Protein AF-A0A6A3JTK2-F1 (afdb_monomer_lite)

Sequence (536 aa):
MEKKPRGNRDLLGAVGTIRACRTLTMYGFILAALRGSDVVSRTVRRSDVIDELNSHKERGANPFVFFLDEFPRAGRIKTHLADGDQRILEDSLRTMRNVFRSFGLAVVISSTNGTARNLLATSDRSRDSGTYLWCVVFPSFPRVVVNCGSGIPVLLMEIIKHSRPLFAEIALKYVQDNRYSGSRDPIDYLKYLNTMAGALASEFSALKKRTDEFKVGQLCLLLCTSYIELDGKVNIIDGHFARLSEQSAFELQLHRAGGLWKDNKSWTCDSVMPSPKEDILLHLTMMGGPYFRPFDQPLSMVMSAVKPLFHFDNTGQRSNDGMRLEALTAAAIVLASHAGGFGGVAFPTFLCELLFELGVSQRGEMMQLHQDVETSRWGTRVVPFLSPPNEEWPDWLNESWMSFDNCLRTPNEDRIDFRTTSNLISVECKDYSRTLDLDVVKDMLMRIPADSAIHLIVTNTLQKRYFSAASSWKTFVREQSLQNVDFYRISKGSTLQEIKVLKSEWPTPTGNAASATSTPSLGHAIMAIELTVVSY

Structure (mmCIF, N/CA/C/O backbone):
data_AF-A0A6A3JTK2-F1
#
_entry.id   AF-A0A6A3JTK2-F1
#
loop_
_atom_site.group_PDB
_atom_site.id
_atom_site.type_symbol
_atom_site.label_atom_id
_atom_site.label_alt_id
_atom_site.label_comp_id
_atom_site.label_asym_id
_atom_site.label_entity_id
_atom_site.label_seq_id
_atom_site.pdbx_PDB_ins_code
_atom_site.Cartn_x
_atom_site.Cartn_y
_atom_site.Cartn_z
_atom_site.occupancy
_atom_site.B_iso_or_equiv
_atom_site.auth_seq_id
_atom_site.auth_comp_id
_atom_site.auth_asym_id
_atom_site.auth_atom_id
_atom_site.pdbx_PDB_model_num
ATOM 1 N N . MET A 1 1 ? -8.295 32.229 -28.126 1.00 32.28 1 MET A N 1
ATOM 2 C CA . MET A 1 1 ? -6.854 32.475 -27.899 1.00 32.28 1 MET A CA 1
ATOM 3 C C . MET A 1 1 ? -6.104 32.104 -29.167 1.00 32.28 1 MET A C 1
ATOM 5 O O . MET A 1 1 ? -6.025 30.927 -29.501 1.00 32.28 1 MET A O 1
ATOM 9 N N . GLU A 1 2 ? -5.645 33.105 -29.914 1.00 24.44 2 GLU A N 1
ATOM 10 C CA . GLU A 1 2 ? -4.872 32.916 -31.144 1.00 24.44 2 GLU A CA 1
ATOM 11 C C . GLU A 1 2 ? -3.570 32.158 -30.857 1.00 24.44 2 GLU A C 1
ATOM 13 O O . GLU A 1 2 ? -2.772 32.539 -29.997 1.00 24.44 2 GLU A O 1
ATOM 18 N N . LYS A 1 3 ? -3.353 31.055 -31.579 1.00 32.84 3 LYS A N 1
ATOM 19 C CA . LYS A 1 3 ? -2.092 30.314 -31.546 1.00 32.84 3 LYS A CA 1
ATOM 20 C C . LYS A 1 3 ? -1.028 31.141 -32.269 1.00 32.84 3 LYS A C 1
ATOM 22 O O . LYS A 1 3 ? -0.998 31.164 -33.495 1.00 32.84 3 LYS A O 1
ATOM 27 N N . LYS A 1 4 ? -0.125 31.778 -31.514 1.00 26.39 4 LYS A N 1
ATOM 28 C CA . LYS A 1 4 ? 1.123 32.328 -32.071 1.00 26.39 4 LYS A CA 1
ATOM 29 C C . LYS A 1 4 ? 1.867 31.233 -32.860 1.00 26.39 4 LYS A C 1
ATOM 31 O O . LYS A 1 4 ? 2.030 30.127 -32.328 1.00 26.39 4 LYS A O 1
ATOM 36 N N . PRO A 1 5 ? 2.359 31.513 -34.079 1.00 31.28 5 PRO A N 1
ATOM 37 C CA . PRO A 1 5 ? 3.139 30.552 -34.845 1.00 31.28 5 PRO A CA 1
ATOM 38 C C . PRO A 1 5 ? 4.481 30.340 -34.136 1.00 31.28 5 PRO A C 1
ATOM 40 O O . PRO A 1 5 ? 5.259 31.275 -33.946 1.00 31.28 5 PRO A O 1
ATOM 43 N N . ARG A 1 6 ? 4.741 29.110 -33.675 1.00 40.66 6 ARG A N 1
ATOM 44 C CA . ARG A 1 6 ? 6.038 28.749 -33.085 1.00 40.66 6 ARG A CA 1
ATOM 45 C C . ARG A 1 6 ? 7.065 28.665 -34.214 1.00 40.66 6 ARG A C 1
ATOM 47 O O . ARG A 1 6 ? 6.890 27.884 -35.143 1.00 40.66 6 ARG A O 1
ATOM 54 N N . GLY A 1 7 ? 8.094 29.508 -34.128 1.00 32.59 7 GLY A N 1
ATOM 55 C CA . GLY A 1 7 ? 9.148 29.641 -35.128 1.00 32.59 7 GLY A CA 1
ATOM 56 C C . GLY A 1 7 ? 9.884 28.334 -35.425 1.00 32.59 7 GLY A C 1
ATOM 57 O O . GLY A 1 7 ? 10.111 27.507 -34.542 1.00 32.59 7 GLY A O 1
ATOM 58 N N . ASN A 1 8 ? 10.262 28.201 -36.692 1.00 37.78 8 ASN A N 1
ATOM 59 C CA . ASN A 1 8 ? 11.072 27.138 -37.270 1.00 37.78 8 ASN A CA 1
ATOM 60 C C . ASN A 1 8 ? 12.486 27.187 -36.645 1.00 37.78 8 ASN A C 1
ATOM 62 O O . ASN A 1 8 ? 13.302 28.023 -37.025 1.00 37.78 8 ASN A O 1
ATOM 66 N N . ARG A 1 9 ? 12.762 26.369 -35.624 1.00 46.69 9 ARG A N 1
ATOM 67 C CA . ARG A 1 9 ? 14.113 26.153 -35.074 1.00 46.69 9 ARG A CA 1
ATOM 68 C C . ARG A 1 9 ? 14.345 24.650 -34.947 1.00 46.69 9 ARG A C 1
ATOM 70 O O . ARG A 1 9 ? 13.448 23.937 -34.501 1.00 46.69 9 ARG A O 1
ATOM 77 N N . ASP A 1 10 ? 15.516 24.204 -35.391 1.00 48.34 10 ASP A N 1
ATOM 78 C CA . ASP A 1 10 ? 15.885 22.802 -35.595 1.00 48.34 10 ASP A CA 1
ATOM 79 C C . ASP A 1 10 ? 15.533 21.900 -34.404 1.00 48.34 10 ASP A C 1
ATOM 81 O O . ASP A 1 10 ? 16.002 22.088 -33.282 1.00 48.34 10 ASP A O 1
ATOM 85 N N . LEU A 1 11 ? 14.699 20.891 -34.658 1.00 58.16 11 LEU A N 1
ATOM 86 C CA . LEU A 1 11 ? 14.286 19.882 -33.682 1.00 58.16 11 LEU A CA 1
ATOM 87 C C . LEU A 1 11 ? 15.444 18.898 -33.425 1.00 58.16 11 LEU A C 1
ATOM 89 O O . LEU A 1 11 ? 15.453 17.785 -33.953 1.00 58.16 11 LEU A O 1
ATOM 93 N N . LEU A 1 12 ? 16.435 19.292 -32.623 1.00 65.88 12 LEU A N 1
ATOM 94 C CA . LEU A 1 12 ? 17.577 18.446 -32.244 1.00 65.88 12 LEU A CA 1
ATOM 95 C C . LEU A 1 12 ? 17.108 17.081 -31.698 1.00 65.88 12 LEU A C 1
ATOM 97 O O . LEU A 1 12 ? 16.282 17.001 -30.793 1.00 65.88 12 LEU A O 1
ATOM 101 N N . GLY A 1 13 ? 17.575 15.979 -32.287 1.00 71.56 13 GLY A N 1
ATOM 102 C CA . GLY A 1 13 ? 17.139 14.621 -31.931 1.00 71.56 13 GLY A CA 1
ATOM 103 C C . GLY A 1 13 ? 15.905 14.098 -32.682 1.00 71.56 13 GLY A C 1
ATOM 104 O O . GLY A 1 13 ? 15.510 12.946 -32.488 1.00 71.56 13 GLY A O 1
ATOM 105 N N . ALA A 1 14 ? 15.282 14.884 -33.565 1.00 77.19 14 ALA A N 1
ATOM 106 C CA . ALA A 1 14 ? 14.276 14.358 -34.487 1.00 77.19 14 ALA A CA 1
ATOM 107 C C . ALA A 1 14 ? 14.904 13.365 -35.480 1.00 77.19 14 ALA A C 1
ATOM 109 O O . ALA A 1 14 ? 16.034 13.549 -35.934 1.00 77.19 14 ALA A O 1
ATOM 110 N N . VAL A 1 15 ? 14.154 12.323 -35.861 1.00 79.94 15 VAL A N 1
ATOM 111 C CA . VAL A 1 15 ? 14.643 11.288 -36.792 1.00 79.94 15 VAL A CA 1
ATOM 112 C C . VAL A 1 15 ? 15.074 11.898 -38.128 1.00 79.94 15 VAL A C 1
ATOM 114 O O . VAL A 1 15 ? 16.120 11.520 -38.647 1.00 79.94 15 VAL A O 1
ATOM 117 N N . GLY A 1 16 ? 14.313 12.861 -38.662 1.00 80.12 16 GLY A N 1
ATOM 118 C CA . GLY A 1 16 ? 14.669 13.570 -39.896 1.00 80.12 16 GLY A CA 1
ATOM 119 C C . GLY A 1 16 ? 16.012 14.299 -39.790 1.00 80.12 16 GLY A C 1
ATOM 120 O O . GLY A 1 16 ? 16.876 14.120 -40.645 1.00 80.12 16 GLY A O 1
ATOM 121 N N . THR A 1 17 ? 16.229 15.032 -38.696 1.00 82.88 17 THR A N 1
ATOM 122 C CA . THR A 1 17 ? 17.488 15.740 -38.420 1.00 82.88 17 THR A CA 1
ATOM 123 C C . THR A 1 17 ? 18.661 14.770 -38.288 1.00 82.88 17 THR A C 1
ATOM 125 O O . THR A 1 17 ? 19.691 14.969 -38.922 1.00 82.88 17 THR A O 1
ATOM 128 N N . ILE A 1 18 ? 18.492 13.672 -37.543 1.00 85.81 18 ILE A N 1
ATOM 129 C CA . ILE A 1 18 ? 19.528 12.638 -37.392 1.00 85.81 18 ILE A CA 1
ATOM 130 C C . ILE A 1 18 ? 19.864 12.004 -38.749 1.00 85.81 18 ILE A C 1
ATOM 132 O O . ILE A 1 18 ? 21.036 11.830 -39.072 1.00 85.81 18 ILE A O 1
ATOM 136 N N . ARG A 1 19 ? 18.858 11.694 -39.578 1.00 86.56 19 ARG A N 1
ATOM 137 C CA . ARG A 1 19 ? 19.069 11.132 -40.924 1.00 86.56 19 ARG A CA 1
ATOM 138 C C . ARG A 1 19 ? 19.875 12.063 -41.831 1.00 86.56 19 ARG A C 1
ATOM 140 O O . ARG A 1 19 ? 20.648 11.564 -42.644 1.00 86.56 19 ARG A O 1
ATOM 147 N N . ALA A 1 20 ? 19.716 13.378 -41.682 1.00 86.00 20 ALA A N 1
ATOM 148 C CA . ALA A 1 20 ? 20.473 14.372 -42.441 1.00 86.00 20 ALA A CA 1
ATOM 149 C C . ALA A 1 20 ? 21.940 14.506 -41.974 1.00 86.00 20 ALA A C 1
ATOM 151 O O . ALA A 1 20 ? 22.796 14.937 -42.749 1.00 86.00 20 ALA A O 1
ATOM 152 N N . CYS A 1 21 ? 22.265 14.113 -40.736 1.00 86.81 21 CYS A N 1
ATOM 153 C CA . CYS A 1 21 ? 23.632 14.152 -40.218 1.00 86.81 21 CYS A CA 1
ATOM 154 C C . CYS A 1 21 ? 24.507 13.060 -40.855 1.00 86.81 21 CYS A C 1
ATOM 156 O O . CYS A 1 21 ? 24.274 11.863 -40.664 1.00 86.81 21 CYS A O 1
ATOM 158 N N . ARG A 1 22 ? 25.575 13.479 -41.550 1.00 87.19 22 ARG A N 1
ATOM 159 C CA . ARG A 1 22 ? 26.555 12.569 -42.170 1.00 87.19 22 ARG A CA 1
ATOM 160 C C . ARG A 1 22 ? 27.401 11.813 -41.148 1.00 87.19 22 ARG A C 1
ATOM 162 O O . ARG A 1 22 ? 27.725 10.656 -41.390 1.00 87.19 22 ARG A O 1
ATOM 169 N N . THR A 1 23 ? 27.738 12.446 -40.027 1.00 86.94 23 THR A N 1
ATOM 170 C CA . THR A 1 23 ? 28.614 11.900 -38.980 1.00 86.94 23 THR A CA 1
ATOM 171 C C . THR A 1 23 ? 28.052 12.221 -37.600 1.00 86.94 23 THR A C 1
ATOM 173 O O . THR A 1 23 ? 27.653 13.359 -37.355 1.00 86.94 23 THR A O 1
ATOM 176 N N . LEU A 1 24 ? 28.059 11.240 -36.699 1.00 86.75 24 LEU A N 1
ATOM 177 C CA . LEU A 1 24 ? 27.739 11.384 -35.277 1.00 86.75 24 LEU A CA 1
ATOM 178 C C . LEU A 1 24 ? 28.596 10.393 -34.489 1.00 86.75 24 LEU A C 1
ATOM 180 O O . LEU A 1 24 ? 28.749 9.252 -34.915 1.00 86.75 24 LEU A O 1
ATOM 184 N N . THR A 1 25 ? 29.081 10.776 -33.306 1.00 85.44 25 THR A N 1
ATOM 185 C CA . THR A 1 25 ? 29.847 9.871 -32.425 1.00 85.44 25 THR A CA 1
ATOM 186 C C . THR A 1 25 ? 29.091 8.567 -32.142 1.00 85.44 25 THR A C 1
ATOM 188 O O . THR A 1 25 ? 29.680 7.490 -32.132 1.00 85.44 25 THR A O 1
ATOM 191 N N . MET A 1 26 ? 27.764 8.647 -31.999 1.00 88.38 26 MET A N 1
ATOM 192 C CA . MET A 1 26 ? 26.897 7.482 -31.792 1.00 88.38 26 MET A CA 1
ATOM 193 C C . MET A 1 26 ? 26.868 6.506 -32.978 1.00 88.38 26 MET A C 1
ATOM 195 O O . MET A 1 26 ? 26.573 5.334 -32.777 1.00 88.38 26 MET A O 1
ATOM 199 N N . TYR A 1 27 ? 27.195 6.937 -34.201 1.00 92.31 27 TYR A N 1
ATOM 200 C CA . TYR A 1 27 ? 27.329 6.017 -35.338 1.00 92.31 27 TYR A CA 1
ATOM 201 C C . TYR A 1 27 ? 28.520 5.085 -35.156 1.00 92.31 27 TYR A C 1
ATOM 203 O O . TYR A 1 27 ? 28.421 3.904 -35.468 1.00 92.31 27 TYR A O 1
ATOM 211 N N . GLY A 1 28 ? 29.608 5.596 -34.579 1.00 91.38 28 GLY A N 1
ATOM 212 C CA . GLY A 1 28 ? 30.751 4.783 -34.192 1.00 91.38 28 GLY A CA 1
ATOM 213 C C . GLY A 1 28 ? 30.398 3.717 -33.175 1.00 91.38 28 GLY A C 1
ATOM 214 O O . GLY A 1 28 ? 30.819 2.576 -33.320 1.00 91.38 28 GLY A O 1
ATOM 215 N N . PHE A 1 29 ? 29.589 4.083 -32.180 1.00 91.00 29 PHE A N 1
ATOM 216 C CA . PHE A 1 29 ? 29.101 3.145 -31.175 1.00 91.00 29 PHE A CA 1
ATOM 217 C C . PHE A 1 29 ? 28.239 2.041 -31.803 1.00 91.00 29 PHE A C 1
ATOM 219 O O . PHE A 1 29 ? 28.479 0.864 -31.554 1.00 91.00 29 PHE A O 1
ATOM 226 N N . ILE A 1 30 ? 27.284 2.407 -32.667 1.00 91.81 30 ILE A N 1
ATOM 227 C CA . ILE A 1 30 ? 26.434 1.430 -33.364 1.00 91.81 30 ILE A CA 1
ATOM 228 C C . ILE A 1 30 ? 27.285 0.508 -34.242 1.00 91.81 30 ILE A C 1
ATOM 230 O O . ILE A 1 30 ? 27.108 -0.704 -34.197 1.00 91.81 30 ILE A O 1
ATOM 234 N N . LEU A 1 31 ? 28.225 1.060 -35.014 1.00 92.94 31 LEU A N 1
ATOM 235 C CA . LEU A 1 31 ? 29.093 0.272 -35.888 1.00 92.94 31 LEU A CA 1
ATOM 236 C C . LEU A 1 31 ? 29.984 -0.694 -35.099 1.00 92.94 31 LEU A C 1
ATOM 238 O O . LEU A 1 31 ? 30.140 -1.844 -35.500 1.00 92.94 31 LEU A O 1
ATOM 242 N N . ALA A 1 32 ? 30.550 -0.238 -33.979 1.00 91.75 32 ALA A N 1
ATOM 243 C CA . ALA A 1 32 ? 31.346 -1.077 -33.093 1.00 91.75 32 ALA A CA 1
ATOM 244 C C . ALA A 1 32 ? 30.505 -2.232 -32.527 1.00 91.75 32 ALA A C 1
ATOM 246 O O . ALA A 1 32 ? 30.917 -3.384 -32.632 1.00 91.75 32 ALA A O 1
ATOM 247 N N . ALA A 1 33 ? 29.287 -1.948 -32.049 1.00 90.25 33 ALA A N 1
ATOM 248 C CA . ALA A 1 33 ? 28.360 -2.964 -31.552 1.00 90.25 33 ALA A CA 1
ATOM 249 C C . ALA A 1 33 ? 27.979 -3.995 -32.630 1.00 90.25 33 ALA A C 1
ATOM 251 O O . ALA A 1 33 ? 28.034 -5.194 -32.371 1.00 90.25 33 ALA A O 1
ATOM 252 N N . LEU A 1 34 ? 27.672 -3.550 -33.856 1.00 89.44 34 LEU A N 1
ATOM 253 C CA . LEU A 1 34 ? 27.350 -4.440 -34.984 1.00 89.44 34 LEU A CA 1
ATOM 254 C C . LEU A 1 34 ? 28.507 -5.372 -35.368 1.00 89.44 34 LEU A C 1
ATOM 256 O O . LEU A 1 34 ? 28.273 -6.454 -35.900 1.00 89.44 34 LEU A O 1
ATOM 260 N N . ARG A 1 35 ? 29.748 -4.952 -35.107 1.00 90.00 35 ARG A N 1
ATOM 261 C CA . ARG A 1 35 ? 30.966 -5.722 -35.389 1.00 90.00 35 ARG A CA 1
ATOM 262 C C . ARG A 1 35 ? 31.465 -6.539 -34.198 1.00 90.00 35 ARG A C 1
ATOM 264 O O . ARG A 1 35 ? 32.432 -7.275 -34.361 1.00 90.00 35 ARG A O 1
ATOM 271 N N . GLY A 1 36 ? 30.863 -6.385 -33.016 1.00 87.94 36 GLY A N 1
ATOM 272 C CA . GLY A 1 36 ? 31.398 -6.944 -31.771 1.00 87.94 36 GLY A CA 1
ATOM 273 C C . GLY A 1 36 ? 32.771 -6.368 -31.399 1.00 87.94 36 GLY A C 1
ATOM 274 O O . GLY A 1 36 ? 33.628 -7.095 -30.912 1.00 87.94 36 GLY A O 1
ATOM 275 N N . SER A 1 37 ? 33.012 -5.088 -31.696 1.00 89.25 37 SER A N 1
ATOM 276 C CA . SER A 1 37 ? 34.276 -4.402 -31.415 1.00 89.25 37 SER A CA 1
ATOM 277 C C . SER A 1 37 ? 34.196 -3.571 -30.137 1.00 89.25 37 SER A C 1
ATOM 279 O O . SER A 1 37 ? 33.256 -2.801 -29.952 1.00 89.25 37 SER A O 1
ATOM 281 N N . ASP A 1 38 ? 35.251 -3.633 -29.324 1.00 89.12 38 ASP A N 1
ATOM 282 C CA . ASP A 1 38 ? 35.395 -2.821 -28.108 1.00 89.12 38 ASP A CA 1
ATOM 283 C C . ASP A 1 38 ? 35.907 -1.392 -28.388 1.00 89.12 38 ASP A C 1
ATOM 285 O O . ASP A 1 38 ? 36.061 -0.581 -27.473 1.00 89.12 38 ASP A O 1
ATOM 289 N N . VAL A 1 39 ? 36.187 -1.053 -29.655 1.00 87.19 39 VAL A N 1
ATOM 290 C CA . VAL A 1 39 ? 36.769 0.239 -30.049 1.00 87.19 39 VAL A CA 1
ATOM 291 C C . VAL A 1 39 ? 35.754 1.084 -30.814 1.00 87.19 39 VAL A C 1
ATOM 293 O O . VAL A 1 39 ? 35.359 0.776 -31.938 1.00 87.19 39 VAL A O 1
ATOM 296 N N . VAL A 1 40 ? 35.382 2.224 -30.229 1.00 87.19 40 VAL A N 1
ATOM 297 C CA . VAL A 1 40 ? 34.464 3.190 -30.844 1.00 87.19 40 VAL A CA 1
ATOM 298 C C . VAL A 1 40 ? 35.238 4.234 -31.652 1.00 87.19 40 VAL A C 1
ATOM 300 O O . VAL A 1 40 ? 35.953 5.069 -31.095 1.00 87.19 40 VAL A O 1
ATOM 303 N N . SER A 1 41 ? 35.045 4.247 -32.972 1.00 85.19 41 SER A N 1
ATOM 304 C CA . SER A 1 41 ? 35.586 5.302 -33.840 1.00 85.19 41 SER A CA 1
ATOM 305 C C . SER A 1 41 ? 34.694 6.547 -33.839 1.00 85.19 41 SER A C 1
ATOM 307 O O . SER A 1 41 ? 33.483 6.463 -34.019 1.00 85.19 41 SER A O 1
ATOM 309 N N . ARG A 1 42 ? 35.281 7.739 -33.681 1.00 80.25 42 ARG A N 1
ATOM 310 C CA . ARG A 1 42 ? 34.530 9.012 -33.651 1.00 80.25 42 ARG A CA 1
ATOM 311 C C . ARG A 1 42 ? 34.223 9.591 -35.036 1.00 80.25 42 ARG A C 1
ATOM 313 O O . ARG A 1 42 ? 33.469 10.554 -35.131 1.00 80.25 42 ARG A O 1
ATOM 320 N N . THR A 1 43 ? 34.791 9.027 -36.100 1.00 82.75 43 THR A N 1
ATOM 321 C CA . THR A 1 43 ? 34.726 9.566 -37.473 1.00 82.75 43 THR A CA 1
ATOM 322 C C . THR A 1 43 ? 33.839 8.745 -38.413 1.00 82.75 43 THR A C 1
ATOM 324 O O . THR A 1 43 ? 33.937 8.876 -39.632 1.00 82.75 43 THR A O 1
ATOM 327 N N . VAL A 1 44 ? 32.954 7.913 -37.861 1.00 88.44 44 VAL A N 1
ATOM 328 C CA . VAL A 1 44 ? 32.075 7.025 -38.634 1.00 88.44 44 VAL A CA 1
ATOM 329 C C . VAL A 1 44 ? 30.974 7.802 -39.354 1.00 88.44 44 VAL A C 1
ATOM 331 O O . VAL A 1 44 ? 30.300 8.663 -38.771 1.00 88.44 44 VAL A O 1
ATOM 334 N N . ARG A 1 45 ? 30.774 7.478 -40.636 1.00 92.75 45 ARG A N 1
ATOM 335 C CA . ARG A 1 45 ? 29.699 8.033 -41.457 1.00 92.75 45 ARG A CA 1
ATOM 336 C C . ARG A 1 45 ? 28.432 7.200 -41.319 1.00 92.75 45 ARG A C 1
ATOM 338 O O . ARG A 1 45 ? 28.458 6.005 -41.048 1.00 92.75 45 ARG A O 1
ATOM 345 N N . ARG A 1 46 ? 27.291 7.839 -41.576 1.00 93.06 46 ARG A N 1
ATOM 346 C CA . ARG A 1 46 ? 25.985 7.170 -41.614 1.00 93.06 46 ARG A CA 1
ATOM 347 C C . ARG A 1 46 ? 25.950 6.009 -42.619 1.00 93.06 46 ARG A C 1
ATOM 349 O O . ARG A 1 46 ? 25.319 4.999 -42.326 1.00 93.06 46 ARG A O 1
ATOM 356 N N . SER A 1 47 ? 26.601 6.167 -43.775 1.00 94.12 47 SER A N 1
ATOM 357 C CA . SER A 1 47 ? 26.717 5.127 -44.809 1.00 94.12 47 SER A CA 1
ATOM 358 C C . SER A 1 47 ? 27.353 3.858 -44.258 1.00 94.12 47 SER A C 1
ATOM 360 O O . SER A 1 47 ? 26.792 2.789 -44.429 1.00 94.12 47 SER A O 1
ATOM 362 N N . ASP A 1 48 ? 28.433 3.994 -43.489 1.00 94.31 48 ASP A N 1
ATOM 363 C CA . ASP A 1 48 ? 29.207 2.859 -42.982 1.00 94.31 48 ASP A CA 1
ATOM 364 C C . ASP A 1 48 ? 28.358 1.968 -42.057 1.00 94.31 48 ASP A C 1
ATOM 366 O O . ASP A 1 48 ? 28.473 0.746 -42.069 1.00 94.31 48 ASP A O 1
ATOM 370 N N . VAL A 1 49 ? 27.457 2.581 -41.277 1.00 93.56 49 VAL A N 1
ATOM 371 C CA . VAL A 1 49 ? 26.486 1.858 -40.440 1.00 93.56 49 VAL A CA 1
ATOM 372 C C . VAL A 1 49 ? 25.435 1.148 -41.295 1.00 93.56 49 VAL A C 1
ATOM 374 O O . VAL A 1 49 ? 25.064 0.020 -40.988 1.00 93.56 49 VAL A O 1
ATOM 377 N N . ILE A 1 50 ? 24.936 1.792 -42.355 1.00 93.56 50 ILE A N 1
ATOM 378 C CA . ILE A 1 50 ? 23.944 1.194 -43.264 1.00 93.56 50 ILE A CA 1
ATOM 379 C C . ILE A 1 50 ? 24.549 -0.006 -43.999 1.00 93.56 50 ILE A C 1
ATOM 381 O O . ILE A 1 50 ? 23.907 -1.052 -44.073 1.00 93.56 50 ILE A O 1
ATOM 385 N N . ASP A 1 51 ? 25.780 0.128 -44.486 1.00 95.06 51 ASP A N 1
ATOM 386 C CA . ASP A 1 51 ? 26.492 -0.928 -45.203 1.00 95.06 51 ASP A CA 1
ATOM 387 C C . ASP A 1 51 ? 26.737 -2.138 -44.294 1.00 95.06 51 ASP A C 1
ATOM 389 O O . ASP A 1 51 ? 26.501 -3.278 -44.697 1.00 95.06 51 ASP A O 1
ATOM 393 N N . GLU A 1 52 ? 27.115 -1.904 -43.032 1.00 93.56 52 GLU A N 1
ATOM 394 C CA . GLU A 1 52 ? 27.258 -2.980 -42.048 1.00 93.56 52 GLU A CA 1
ATOM 395 C C . GLU A 1 52 ? 25.913 -3.635 -41.713 1.00 93.56 52 GLU A C 1
ATOM 397 O O . GLU A 1 52 ? 25.838 -4.857 -41.624 1.00 93.56 52 GLU A O 1
ATOM 402 N N . LEU A 1 53 ? 24.830 -2.863 -41.571 1.00 92.75 53 LEU A N 1
ATOM 403 C CA . LEU A 1 53 ? 23.492 -3.418 -41.333 1.00 92.75 53 LEU A CA 1
ATOM 404 C C . LEU A 1 53 ? 23.007 -4.284 -42.500 1.00 92.75 53 LEU A C 1
ATOM 406 O O . LEU A 1 53 ? 22.392 -5.327 -42.271 1.00 92.75 53 LEU A O 1
ATOM 410 N N . ASN A 1 54 ? 23.274 -3.868 -43.738 1.00 91.94 54 ASN A N 1
ATOM 411 C CA . ASN A 1 54 ? 22.952 -4.657 -44.925 1.00 91.94 54 ASN A CA 1
ATOM 412 C C . ASN A 1 54 ? 23.799 -5.932 -44.969 1.00 91.94 54 ASN A C 1
ATOM 414 O O . ASN A 1 54 ? 23.239 -7.020 -45.074 1.00 91.94 54 ASN A O 1
ATOM 418 N N . SER A 1 55 ? 25.110 -5.817 -44.740 1.00 91.38 55 SER A N 1
ATOM 419 C CA . SER A 1 55 ? 26.021 -6.966 -44.645 1.00 91.38 55 SER A CA 1
ATOM 420 C C . SER A 1 55 ? 25.583 -7.949 -43.552 1.00 91.38 55 SER A C 1
ATOM 422 O O . SER A 1 55 ? 25.602 -9.160 -43.739 1.00 91.38 55 SER A O 1
ATOM 424 N N . HIS A 1 56 ? 25.134 -7.445 -42.400 1.00 87.69 56 HIS A N 1
ATOM 425 C CA . HIS A 1 56 ? 24.625 -8.256 -41.296 1.00 87.69 56 HIS A CA 1
ATOM 426 C C . HIS A 1 56 ? 23.375 -9.054 -41.692 1.00 87.69 56 HIS A C 1
ATOM 428 O O . HIS A 1 56 ? 23.255 -10.225 -41.330 1.00 87.69 56 HIS A O 1
ATOM 434 N N . LYS A 1 57 ? 22.460 -8.444 -42.458 1.00 87.62 57 LYS A N 1
ATOM 435 C CA . LYS A 1 57 ? 21.274 -9.125 -43.001 1.00 87.62 57 LYS A CA 1
ATOM 436 C C . LYS A 1 57 ? 21.639 -10.156 -44.065 1.00 87.62 57 LYS A C 1
ATOM 438 O O . LYS A 1 57 ? 21.099 -11.255 -44.038 1.00 87.62 57 LYS A O 1
ATOM 443 N N . GLU A 1 58 ? 22.561 -9.827 -44.965 1.00 91.25 58 GLU A N 1
ATOM 444 C CA . GLU A 1 58 ? 23.048 -10.739 -46.010 1.00 91.25 58 GLU A CA 1
ATOM 445 C C . GLU A 1 58 ? 23.732 -11.979 -45.420 1.00 91.25 58 GLU A C 1
ATOM 447 O O . GLU A 1 58 ? 23.591 -13.077 -45.952 1.00 91.25 58 GLU A O 1
ATOM 452 N N . ARG A 1 59 ? 24.391 -11.835 -44.263 1.00 89.50 59 ARG A N 1
ATOM 453 C CA . ARG A 1 59 ? 24.950 -12.952 -43.482 1.00 89.50 59 ARG A CA 1
ATOM 454 C C . ARG A 1 59 ? 23.890 -13.822 -42.784 1.00 89.50 59 ARG A C 1
ATOM 456 O O . ARG A 1 59 ? 24.258 -14.773 -42.103 1.00 89.50 59 ARG A O 1
ATOM 463 N N . GLY A 1 60 ? 22.599 -13.501 -42.903 1.00 85.75 60 GLY A N 1
ATOM 464 C CA . GLY A 1 60 ? 21.507 -14.233 -42.250 1.00 85.75 60 GLY A CA 1
ATOM 465 C C . GLY A 1 60 ? 21.485 -14.095 -40.725 1.00 85.75 60 GLY A C 1
ATOM 466 O O . GLY A 1 60 ? 20.865 -14.908 -40.043 1.00 85.75 60 GLY A O 1
ATOM 467 N N . ALA A 1 61 ? 22.177 -13.098 -40.172 1.00 84.06 61 ALA A N 1
ATOM 468 C CA . ALA A 1 61 ? 22.265 -12.915 -38.732 1.00 84.06 61 ALA A CA 1
ATOM 469 C C . ALA A 1 61 ? 21.005 -12.231 -38.168 1.00 84.06 61 ALA A C 1
ATOM 471 O O . ALA A 1 61 ? 20.345 -11.435 -38.842 1.00 84.06 61 ALA A O 1
ATOM 472 N N . ASN A 1 62 ? 20.677 -12.547 -36.911 1.00 83.81 62 ASN A N 1
ATOM 473 C CA . ASN A 1 62 ? 19.466 -12.070 -36.239 1.00 83.81 62 ASN A CA 1
ATOM 474 C C . ASN A 1 62 ? 19.384 -10.532 -36.181 1.00 83.81 62 ASN A C 1
ATOM 476 O O . ASN A 1 62 ? 20.415 -9.864 -36.120 1.00 83.81 62 ASN A O 1
ATOM 480 N N . PRO A 1 63 ? 18.178 -9.939 -36.139 1.00 84.31 63 PRO A N 1
ATOM 481 C CA . PRO A 1 63 ? 18.032 -8.500 -35.952 1.00 84.31 63 PRO A CA 1
ATOM 482 C C . PRO A 1 63 ? 18.755 -8.011 -34.692 1.00 84.31 63 PRO A C 1
ATOM 484 O O . PRO A 1 63 ? 18.607 -8.587 -33.615 1.00 84.31 63 PRO A O 1
ATOM 487 N N . PHE A 1 64 ? 19.506 -6.919 -34.823 1.00 87.19 64 PHE A N 1
ATOM 488 C CA . PHE A 1 64 ? 20.192 -6.304 -33.693 1.00 87.19 64 PHE A CA 1
ATOM 489 C C . PHE A 1 64 ? 19.205 -5.458 -32.875 1.00 87.19 64 PHE A C 1
ATOM 491 O O . PHE A 1 64 ? 18.508 -4.599 -33.426 1.00 87.19 64 PHE A O 1
ATOM 498 N N . VAL A 1 65 ? 19.151 -5.691 -31.563 1.00 88.75 65 VAL A N 1
ATOM 499 C CA . VAL A 1 65 ? 18.271 -4.978 -30.627 1.00 88.75 65 VAL A CA 1
ATOM 500 C C . VAL A 1 65 ? 19.131 -4.259 -29.598 1.00 88.75 65 VAL A C 1
ATOM 502 O O . VAL A 1 65 ? 20.008 -4.865 -28.991 1.00 88.75 65 VAL A O 1
ATOM 505 N N . PHE A 1 66 ? 18.871 -2.970 -29.384 1.00 90.38 66 PHE A N 1
ATOM 506 C CA . PHE A 1 66 ? 19.529 -2.206 -28.326 1.00 90.38 66 PHE A CA 1
ATOM 507 C C . PHE A 1 66 ? 18.642 -2.165 -27.087 1.00 90.38 66 PHE A C 1
ATOM 509 O O . PHE A 1 66 ? 17.507 -1.696 -27.158 1.00 90.38 66 PHE A O 1
ATOM 516 N N . PHE A 1 67 ? 19.170 -2.632 -25.960 1.00 90.31 67 PHE A N 1
ATOM 517 C CA . PHE A 1 67 ? 18.531 -2.515 -24.655 1.00 90.31 67 PHE A CA 1
ATOM 518 C C . PHE A 1 67 ? 19.156 -1.339 -23.901 1.00 90.31 67 PHE A C 1
ATOM 520 O O . PHE A 1 67 ? 20.352 -1.344 -23.616 1.00 90.31 67 PHE A O 1
ATOM 527 N N . LEU A 1 68 ? 18.362 -0.304 -23.640 1.00 88.19 68 LEU A N 1
ATOM 528 C CA . LEU A 1 68 ? 18.778 0.876 -22.890 1.00 88.19 68 LEU A CA 1
ATOM 529 C C . LEU A 1 68 ? 18.233 0.759 -21.471 1.00 88.19 68 LEU A C 1
ATOM 531 O O . LEU A 1 68 ? 17.062 1.075 -21.238 1.00 88.19 68 LEU A O 1
ATOM 535 N N . ASP A 1 69 ? 19.086 0.292 -20.562 1.00 86.31 69 ASP A N 1
ATOM 536 C CA . ASP A 1 69 ? 18.732 0.165 -19.153 1.00 86.31 69 ASP A CA 1
ATOM 537 C C . ASP A 1 69 ? 18.808 1.493 -18.398 1.00 86.31 69 ASP A C 1
ATOM 539 O O . ASP A 1 69 ? 19.517 2.413 -18.811 1.00 86.31 69 ASP A O 1
ATOM 543 N N . GLU A 1 70 ? 18.036 1.591 -17.314 1.00 80.50 70 GLU A N 1
ATOM 544 C CA . GLU A 1 70 ? 17.921 2.775 -16.453 1.00 80.50 70 GLU A CA 1
ATOM 545 C C . GLU A 1 70 ? 17.715 4.089 -17.228 1.00 80.50 70 GLU A C 1
ATOM 547 O O . GLU A 1 70 ? 18.333 5.123 -16.952 1.00 80.50 70 GLU A O 1
ATOM 552 N N . PHE A 1 71 ? 16.832 4.068 -18.230 1.00 82.44 71 PHE A N 1
ATOM 553 C CA . PHE A 1 71 ? 16.696 5.191 -19.145 1.00 82.44 71 PHE A CA 1
ATOM 554 C C . PHE A 1 71 ? 16.292 6.489 -18.423 1.00 82.44 71 PHE A C 1
ATOM 556 O O . PHE A 1 71 ? 15.250 6.537 -17.748 1.00 82.44 71 PHE A O 1
ATOM 563 N N . PRO A 1 72 ? 17.073 7.573 -18.600 1.00 76.19 72 PRO A N 1
ATOM 564 C CA . PRO A 1 72 ? 16.970 8.736 -17.742 1.00 76.19 72 PRO A CA 1
ATOM 565 C C . PRO A 1 72 ? 15.636 9.466 -17.879 1.00 76.19 72 PRO A C 1
ATOM 567 O O . PRO A 1 72 ? 14.956 9.448 -18.911 1.00 76.19 72 PRO A O 1
ATOM 570 N N . ARG A 1 73 ? 15.258 10.143 -16.795 1.00 70.81 73 ARG A N 1
ATOM 571 C CA . ARG A 1 73 ? 14.037 10.944 -16.739 1.00 70.81 73 ARG A CA 1
ATOM 572 C C . ARG A 1 73 ? 14.273 12.339 -17.301 1.00 70.81 73 ARG A C 1
ATOM 574 O O . ARG A 1 73 ? 15.353 12.897 -17.139 1.00 70.81 73 ARG A O 1
ATOM 581 N N . ALA A 1 74 ? 13.231 12.934 -17.877 1.00 61.75 74 ALA A N 1
ATOM 582 C CA . ALA A 1 74 ? 13.287 14.294 -18.400 1.00 61.75 74 ALA A CA 1
ATOM 583 C C . ALA A 1 74 ? 13.278 15.377 -17.309 1.00 61.75 74 ALA A C 1
ATOM 585 O O . ALA A 1 74 ? 13.358 16.538 -17.655 1.00 61.75 74 ALA A O 1
ATOM 586 N N . GLY A 1 75 ? 13.231 15.052 -16.014 1.00 57.06 75 GLY A N 1
ATOM 587 C CA . GLY A 1 75 ? 13.377 16.034 -14.932 1.00 57.06 75 GLY A CA 1
ATOM 588 C C . GLY A 1 75 ? 12.733 15.575 -13.623 1.00 57.06 75 GLY A C 1
ATOM 589 O O . GLY A 1 75 ? 11.886 14.680 -13.615 1.00 57.06 75 GLY A O 1
ATOM 590 N N . ARG A 1 76 ? 13.137 16.173 -12.492 1.00 52.47 76 ARG A N 1
ATOM 591 C CA . ARG A 1 76 ? 12.397 16.077 -11.223 1.00 52.47 76 ARG A CA 1
ATOM 592 C C . ARG A 1 76 ? 11.362 17.196 -11.197 1.00 52.47 76 ARG A C 1
ATOM 594 O O . ARG A 1 76 ? 11.712 18.355 -11.374 1.00 52.47 76 ARG A O 1
ATOM 601 N N . ILE A 1 77 ? 10.117 16.865 -10.874 1.00 49.06 77 ILE A N 1
ATOM 602 C CA . ILE A 1 77 ? 8.989 17.815 -10.804 1.00 49.06 77 ILE A CA 1
ATOM 603 C C . ILE A 1 77 ? 9.232 18.956 -9.778 1.00 49.06 77 ILE A C 1
ATOM 605 O O . ILE A 1 77 ? 8.566 19.983 -9.824 1.00 49.06 77 ILE A O 1
ATOM 609 N N . LYS A 1 78 ? 10.241 18.835 -8.897 1.00 42.84 78 LYS A N 1
ATOM 610 C CA . LYS A 1 78 ? 10.648 19.869 -7.923 1.00 42.84 78 LYS A CA 1
ATOM 611 C C . LYS A 1 78 ? 11.949 20.621 -8.243 1.00 42.84 78 LYS A C 1
ATOM 613 O O . LYS A 1 78 ? 12.372 21.440 -7.434 1.00 42.84 78 LYS A O 1
ATOM 618 N N . THR A 1 79 ? 12.613 20.383 -9.375 1.00 43.22 79 THR A N 1
ATOM 619 C CA . THR A 1 79 ? 13.757 21.229 -9.758 1.00 43.22 79 THR A CA 1
ATOM 620 C C . THR A 1 79 ? 13.279 22.364 -10.646 1.00 43.22 79 THR A C 1
ATOM 622 O O . THR A 1 79 ? 12.815 22.121 -11.755 1.00 43.22 79 THR A O 1
ATOM 625 N N . HIS A 1 80 ? 13.432 23.590 -10.142 1.00 47.59 80 HIS A N 1
ATOM 626 C CA . HIS A 1 80 ? 13.421 24.859 -10.868 1.00 47.59 80 HIS A CA 1
ATOM 627 C C . HIS A 1 80 ? 14.488 24.881 -11.985 1.00 47.59 80 HIS A C 1
ATOM 629 O O . HIS A 1 80 ? 15.410 25.691 -11.950 1.00 47.59 80 HIS A O 1
ATOM 635 N N . LEU A 1 81 ? 14.429 23.962 -12.949 1.00 50.12 81 LEU A N 1
ATOM 636 C CA . LEU A 1 81 ? 15.217 24.090 -14.166 1.00 50.12 81 LEU A CA 1
ATOM 637 C C . LEU A 1 81 ? 14.601 25.222 -14.979 1.00 50.12 81 LEU A C 1
ATOM 639 O O . LEU A 1 81 ? 13.381 25.285 -15.144 1.00 50.12 81 LEU A O 1
ATOM 643 N N . ALA A 1 82 ? 15.441 26.127 -15.473 1.00 58.66 82 ALA A N 1
ATOM 644 C CA . ALA A 1 82 ? 14.985 27.097 -16.449 1.00 58.66 82 ALA A CA 1
ATOM 645 C C . ALA A 1 82 ? 14.441 26.338 -17.672 1.00 58.66 82 ALA A C 1
ATOM 647 O O . ALA A 1 82 ? 14.999 25.313 -18.070 1.00 58.66 82 ALA A O 1
ATOM 648 N N . ASP A 1 83 ? 13.384 26.857 -18.304 1.00 67.56 83 ASP A N 1
ATOM 649 C CA . ASP A 1 83 ? 12.734 26.241 -19.474 1.00 67.56 83 ASP A CA 1
ATOM 650 C C . ASP A 1 83 ? 13.715 25.826 -20.590 1.00 67.56 83 ASP A C 1
ATOM 652 O O . ASP A 1 83 ? 13.402 24.953 -21.400 1.00 67.56 83 ASP A O 1
ATOM 656 N N . GLY A 1 84 ? 14.888 26.465 -20.670 1.00 70.38 84 GLY A N 1
ATOM 657 C CA . GLY A 1 84 ? 15.964 26.112 -21.597 1.00 70.38 84 GLY A CA 1
ATOM 658 C C . GLY A 1 84 ? 16.666 24.792 -21.262 1.00 70.38 84 GLY A C 1
ATOM 659 O O . GLY A 1 84 ? 16.816 23.952 -22.147 1.00 70.38 84 GLY A O 1
ATOM 660 N N . ASP A 1 85 ? 17.036 24.572 -20.001 1.00 71.94 85 ASP A N 1
ATOM 661 C CA . ASP A 1 85 ? 17.777 23.377 -19.565 1.00 71.94 85 ASP A CA 1
ATOM 662 C C . ASP A 1 85 ? 16.912 22.121 -19.670 1.00 71.94 85 ASP A C 1
ATOM 664 O O . ASP A 1 85 ? 17.350 21.077 -20.158 1.00 71.94 85 ASP A O 1
ATOM 668 N N . GLN A 1 86 ? 15.638 22.259 -19.301 1.00 72.19 86 GLN A N 1
ATOM 669 C CA . GLN A 1 86 ? 14.625 21.222 -19.464 1.00 72.19 86 GLN A CA 1
ATOM 670 C C . GLN A 1 86 ? 14.511 20.771 -20.930 1.00 72.19 86 GLN A C 1
ATOM 672 O O . GLN A 1 86 ? 14.444 19.577 -21.226 1.00 72.19 86 GLN A O 1
ATOM 677 N N . ARG A 1 87 ? 14.546 21.718 -21.876 1.00 72.31 87 ARG A N 1
ATOM 678 C CA . ARG A 1 87 ? 14.491 21.405 -23.313 1.00 72.31 87 ARG A CA 1
ATOM 679 C C . ARG A 1 87 ? 15.744 20.691 -23.803 1.00 72.31 87 ARG A C 1
ATOM 681 O O . ARG A 1 87 ? 15.618 19.747 -24.576 1.00 72.31 87 ARG A O 1
ATOM 688 N N . ILE A 1 88 ? 16.927 21.114 -23.357 1.00 77.75 88 ILE A N 1
ATOM 689 C CA . ILE A 1 88 ? 18.197 20.464 -23.720 1.00 77.75 88 ILE A CA 1
ATOM 690 C C . ILE A 1 88 ? 18.194 19.003 -23.259 1.00 77.75 88 ILE A C 1
ATOM 692 O O . ILE A 1 88 ? 18.592 18.108 -24.012 1.00 77.75 88 ILE A O 1
ATOM 696 N N . LEU A 1 89 ? 17.703 18.746 -22.045 1.00 76.81 89 LEU A N 1
ATOM 697 C CA . LEU A 1 89 ? 17.562 17.396 -21.514 1.00 76.81 89 LEU A CA 1
ATOM 698 C C . LEU A 1 89 ? 16.578 16.561 -22.348 1.00 76.81 89 LEU A C 1
ATOM 700 O O . LEU A 1 89 ? 16.923 15.465 -22.787 1.00 76.81 89 LEU A O 1
ATOM 704 N N . GLU A 1 90 ? 15.386 17.085 -22.638 1.00 76.00 90 GLU A N 1
ATOM 705 C CA . GLU A 1 90 ? 14.388 16.409 -23.480 1.00 76.00 90 GLU A CA 1
ATOM 706 C C . GLU A 1 90 ? 14.920 16.071 -24.882 1.00 76.00 90 GLU A C 1
ATOM 708 O O . GLU A 1 90 ? 14.698 14.964 -25.383 1.00 76.00 90 GLU A O 1
ATOM 713 N N . ASP A 1 91 ? 15.649 16.994 -25.513 1.00 77.62 91 ASP A N 1
ATOM 714 C CA . ASP A 1 91 ? 16.258 16.782 -26.827 1.00 77.62 91 ASP A CA 1
ATOM 715 C C . ASP A 1 91 ? 17.384 15.737 -26.773 1.00 77.62 91 ASP A C 1
ATOM 717 O O . ASP A 1 91 ? 17.525 14.922 -27.693 1.00 77.62 91 ASP A O 1
ATOM 721 N N . SER A 1 92 ? 18.133 15.686 -25.669 1.00 80.56 92 SER A N 1
ATOM 722 C CA . SER A 1 92 ? 19.157 14.663 -25.426 1.00 80.56 92 SER A CA 1
ATOM 723 C C . SER A 1 92 ? 18.536 13.271 -25.281 1.00 80.56 92 SER A C 1
ATOM 725 O O . SER A 1 92 ? 18.935 12.346 -25.991 1.00 80.56 92 SER A O 1
ATOM 727 N N . LEU A 1 93 ? 17.488 13.126 -24.461 1.00 81.12 93 LEU A N 1
ATOM 728 C CA . LEU A 1 93 ? 16.739 11.869 -24.308 1.00 81.12 93 LEU A CA 1
ATOM 729 C C . LEU A 1 93 ? 16.125 11.412 -25.633 1.00 81.12 93 LEU A C 1
ATOM 731 O O . LEU A 1 93 ? 16.204 10.242 -26.017 1.00 81.12 93 LEU A O 1
ATOM 735 N N . ARG A 1 94 ? 15.547 12.357 -26.380 1.00 80.31 94 ARG A N 1
ATOM 736 C CA . ARG A 1 94 ? 15.013 12.092 -27.714 1.00 80.31 94 ARG A CA 1
ATOM 737 C C . ARG A 1 94 ? 16.108 11.581 -28.653 1.00 80.31 94 ARG A C 1
ATOM 739 O O . ARG A 1 94 ? 15.859 10.625 -29.386 1.00 80.31 94 ARG A O 1
ATOM 746 N N . THR A 1 95 ? 17.305 12.166 -28.603 1.00 84.19 95 THR A N 1
ATOM 747 C CA . THR A 1 95 ? 18.465 11.747 -29.405 1.00 84.19 95 THR A CA 1
ATOM 748 C C . THR A 1 95 ? 18.933 10.337 -29.044 1.00 84.19 95 THR A C 1
ATOM 750 O O . THR A 1 95 ? 19.122 9.529 -29.955 1.00 84.19 95 THR A O 1
ATOM 753 N N . MET A 1 96 ? 19.038 10.008 -27.747 1.00 85.06 96 MET A N 1
ATOM 754 C CA . MET A 1 96 ? 19.444 8.675 -27.268 1.00 85.06 96 MET A CA 1
ATOM 755 C C . MET A 1 96 ? 18.583 7.560 -27.868 1.00 85.06 96 MET A C 1
ATOM 757 O O . MET A 1 96 ? 19.108 6.545 -28.309 1.00 85.06 96 MET A O 1
ATOM 761 N N . ARG A 1 97 ? 17.264 7.760 -27.954 1.00 84.69 97 ARG A N 1
ATOM 762 C CA . ARG A 1 97 ? 16.351 6.791 -28.579 1.00 84.69 97 ARG A CA 1
ATOM 763 C C . ARG A 1 97 ? 16.381 6.861 -30.105 1.00 84.69 97 ARG A C 1
ATOM 765 O O . ARG A 1 97 ? 16.431 5.840 -30.792 1.00 84.69 97 ARG A O 1
ATOM 772 N N . ASN A 1 98 ? 16.263 8.066 -30.660 1.00 86.31 98 ASN A N 1
ATOM 773 C CA . ASN A 1 98 ? 15.990 8.233 -32.084 1.00 86.31 98 ASN A CA 1
ATOM 774 C C . ASN A 1 98 ? 17.211 7.959 -32.970 1.00 86.31 98 ASN A C 1
ATOM 776 O O . ASN A 1 98 ? 17.021 7.703 -34.159 1.00 86.31 98 ASN A O 1
ATOM 780 N N . VAL A 1 99 ? 18.436 7.959 -32.427 1.00 89.62 99 VAL A N 1
ATOM 781 C CA . VAL A 1 99 ? 19.634 7.616 -33.207 1.00 89.62 99 VAL A CA 1
ATOM 782 C C . VAL A 1 99 ? 19.552 6.199 -33.771 1.00 89.62 99 VAL A C 1
ATOM 784 O O . VAL A 1 99 ? 19.720 6.022 -34.976 1.00 89.62 99 VAL A O 1
ATOM 787 N N . PHE A 1 100 ? 19.154 5.223 -32.955 1.00 90.19 100 PHE A N 1
ATOM 788 C CA . PHE A 1 100 ? 18.950 3.835 -33.375 1.00 90.19 100 PHE A CA 1
ATOM 789 C C . PHE A 1 100 ? 17.734 3.698 -34.299 1.00 90.19 100 PHE A C 1
ATOM 791 O O . PHE A 1 100 ? 17.835 3.135 -35.390 1.00 90.19 100 PHE A O 1
ATOM 798 N N . ARG A 1 101 ? 16.597 4.311 -33.927 1.00 85.81 101 ARG A N 1
ATOM 799 C CA . ARG A 1 101 ? 15.372 4.300 -34.753 1.00 85.81 101 ARG A CA 1
ATOM 800 C C . ARG A 1 101 ? 15.600 4.886 -36.145 1.00 85.81 101 ARG A C 1
ATOM 802 O O . ARG A 1 101 ? 14.954 4.467 -37.102 1.00 85.81 101 ARG A O 1
ATOM 809 N N . SER A 1 102 ? 16.533 5.831 -36.287 1.00 88.62 102 SER A N 1
ATOM 810 C CA . SER A 1 102 ? 16.881 6.413 -37.585 1.00 88.62 102 SER A CA 1
ATOM 811 C C . SER A 1 102 ? 17.421 5.381 -38.583 1.00 88.62 102 SER A C 1
ATOM 813 O O . SER A 1 102 ? 17.303 5.615 -39.787 1.00 88.62 102 SER A O 1
ATOM 815 N N . PHE A 1 103 ? 17.973 4.261 -38.102 1.00 89.62 103 PHE A N 1
ATOM 816 C CA . PHE A 1 103 ? 18.462 3.122 -38.887 1.00 89.62 103 PHE A CA 1
ATOM 817 C C . PHE A 1 103 ? 17.461 1.955 -38.964 1.00 89.62 103 PHE A C 1
ATOM 819 O O . PHE A 1 103 ? 17.780 0.919 -39.536 1.00 89.62 103 PHE A O 1
ATOM 826 N N . GLY A 1 104 ? 16.255 2.102 -38.402 1.00 86.50 104 GLY A N 1
ATOM 827 C CA . GLY A 1 104 ? 15.269 1.017 -38.335 1.00 86.50 104 GLY A CA 1
ATOM 828 C C . GLY A 1 104 ? 15.603 -0.065 -37.303 1.00 86.50 104 GLY A C 1
ATOM 829 O O . GLY A 1 104 ? 15.057 -1.160 -37.379 1.00 86.50 104 GLY A O 1
ATOM 830 N N . LEU A 1 105 ? 16.494 0.229 -36.352 1.00 90.00 105 LEU A N 1
ATOM 831 C CA . LEU A 1 105 ? 16.842 -0.682 -35.263 1.00 90.00 105 LEU A CA 1
ATOM 832 C C . LEU A 1 105 ? 15.765 -0.679 -34.176 1.00 90.00 105 LEU A C 1
ATOM 834 O O . LEU A 1 105 ? 15.228 0.379 -33.823 1.00 90.00 105 LEU A O 1
ATOM 838 N N . ALA A 1 106 ? 15.491 -1.860 -33.623 1.00 88.25 106 ALA A N 1
ATOM 839 C CA . ALA A 1 106 ? 14.630 -2.009 -32.461 1.00 88.25 106 ALA A CA 1
ATOM 840 C C . ALA A 1 106 ? 15.364 -1.535 -31.198 1.00 88.25 106 ALA A C 1
ATOM 842 O O . ALA A 1 106 ? 16.542 -1.838 -30.991 1.00 88.25 106 ALA A O 1
ATOM 843 N N . VAL A 1 107 ? 14.650 -0.789 -30.356 1.00 89.19 107 VAL A N 1
ATOM 844 C CA . VAL A 1 107 ? 15.162 -0.276 -29.084 1.00 89.19 107 VAL A CA 1
ATOM 845 C C . VAL A 1 107 ? 14.194 -0.677 -27.988 1.00 89.19 107 VAL A C 1
ATOM 847 O O . VAL A 1 107 ? 13.022 -0.301 -28.036 1.00 89.19 107 VAL A O 1
ATOM 850 N N . VAL A 1 108 ? 14.694 -1.414 -27.005 1.00 89.62 108 VAL A N 1
ATOM 851 C CA . VAL A 1 108 ? 13.995 -1.694 -25.755 1.00 89.62 108 VAL A CA 1
ATOM 852 C C . VAL A 1 108 ? 14.518 -0.716 -24.716 1.00 89.62 108 VAL A C 1
ATOM 854 O O . VAL A 1 108 ? 15.720 -0.484 -24.619 1.00 89.62 108 VAL A O 1
ATOM 857 N N . ILE A 1 109 ? 13.606 -0.100 -23.976 1.00 86.62 109 ILE A N 1
ATOM 858 C CA . ILE A 1 109 ? 13.927 0.882 -22.947 1.00 86.62 109 ILE A CA 1
ATOM 859 C C . ILE A 1 109 ? 13.357 0.354 -21.639 1.00 86.62 109 ILE A C 1
ATOM 861 O O . ILE A 1 109 ? 12.141 0.178 -21.546 1.00 86.62 109 ILE A O 1
ATOM 865 N N . SER A 1 110 ? 14.207 0.137 -20.641 1.00 84.94 110 SER A N 1
ATOM 866 C CA . SER A 1 110 ? 13.772 -0.077 -19.261 1.00 84.94 110 SER A CA 1
ATOM 867 C C . SER A 1 110 ? 14.016 1.181 -18.446 1.00 84.94 110 SER A C 1
ATOM 869 O O . SER A 1 110 ? 14.999 1.901 -18.607 1.00 84.94 110 SER A O 1
ATOM 871 N N . SER A 1 111 ? 13.060 1.483 -17.581 1.00 76.50 111 SER A N 1
ATOM 872 C CA . SER A 1 111 ? 13.179 2.513 -16.563 1.00 76.50 111 SER A CA 1
ATOM 873 C C . SER A 1 111 ? 12.100 2.284 -15.508 1.00 76.50 111 SER A C 1
ATOM 875 O O . SER A 1 111 ? 11.178 1.493 -15.690 1.00 76.50 111 SER A O 1
ATOM 877 N N . THR A 1 112 ? 12.181 3.025 -14.413 1.00 69.44 112 THR A N 1
ATOM 878 C CA . THR A 1 112 ? 11.064 3.236 -13.494 1.00 69.44 112 THR A CA 1
ATOM 879 C C . THR A 1 112 ? 9.868 3.853 -14.230 1.00 69.44 112 THR A C 1
ATOM 881 O O . THR A 1 112 ? 10.069 4.720 -15.089 1.00 69.44 112 THR A O 1
ATOM 884 N N . ASN A 1 113 ? 8.629 3.485 -13.885 1.00 63.28 113 ASN A N 1
ATOM 885 C CA . ASN A 1 113 ? 7.470 3.913 -14.681 1.00 63.28 113 ASN A CA 1
ATOM 886 C C . ASN A 1 113 ? 7.246 5.437 -14.714 1.00 63.28 113 ASN A C 1
ATOM 888 O O . ASN A 1 113 ? 6.544 5.900 -15.605 1.00 63.28 113 ASN A O 1
ATOM 892 N N . GLY A 1 114 ? 7.868 6.267 -13.866 1.00 59.50 114 GLY A N 1
ATOM 893 C CA . GLY A 1 114 ? 7.808 7.719 -14.076 1.00 59.50 114 GLY A CA 1
ATOM 894 C C . GLY A 1 114 ? 8.554 8.209 -15.328 1.00 59.50 114 GLY A C 1
ATOM 895 O O . GLY A 1 114 ? 8.301 9.322 -15.790 1.00 59.50 114 GLY A O 1
ATOM 896 N N . THR A 1 115 ? 9.385 7.379 -15.976 1.00 61.28 115 THR A N 1
ATOM 897 C CA . THR A 1 115 ? 9.844 7.640 -17.354 1.00 61.28 115 THR A CA 1
ATOM 898 C C . THR A 1 115 ? 8.709 7.521 -18.374 1.00 61.28 115 THR A C 1
ATOM 900 O O . THR A 1 115 ? 8.749 8.226 -19.383 1.00 61.28 115 THR A O 1
ATOM 903 N N . ALA A 1 116 ? 7.655 6.741 -18.099 1.00 60.62 116 ALA A N 1
ATOM 904 C CA . ALA A 1 116 ? 6.464 6.693 -18.946 1.00 60.62 116 ALA A CA 1
ATOM 905 C C . ALA A 1 116 ? 5.774 8.068 -19.040 1.00 60.62 116 ALA A C 1
ATOM 907 O O . ALA A 1 116 ? 5.282 8.439 -20.100 1.00 60.62 116 ALA A O 1
ATOM 908 N N . ARG A 1 117 ? 5.851 8.912 -18.002 1.00 64.31 117 ARG A N 1
ATOM 909 C CA . ARG A 1 117 ? 5.367 10.306 -18.076 1.00 64.31 117 ARG A CA 1
ATOM 910 C C . ARG A 1 117 ? 6.164 11.159 -19.065 1.00 64.31 117 ARG A C 1
ATOM 912 O O . ARG A 1 117 ? 5.597 11.986 -19.776 1.00 64.31 117 ARG A O 1
ATOM 919 N N . ASN A 1 118 ? 7.470 10.918 -19.186 1.00 63.09 118 ASN A N 1
ATOM 920 C CA . ASN A 1 118 ? 8.314 11.608 -20.172 1.00 63.09 118 ASN A CA 1
ATOM 921 C C . ASN A 1 118 ? 7.962 11.213 -21.610 1.00 63.09 118 ASN A C 1
ATOM 923 O O . ASN A 1 118 ? 8.273 11.943 -22.557 1.00 63.09 118 ASN A O 1
ATOM 927 N N . LEU A 1 119 ? 7.291 10.072 -21.793 1.00 66.44 119 LEU A N 1
ATOM 928 C CA . LEU A 1 119 ? 6.787 9.680 -23.097 1.00 66.44 119 LEU A CA 1
ATOM 929 C C . LEU A 1 119 ? 5.775 10.707 -23.614 1.00 66.44 119 LEU A C 1
ATOM 931 O O . LEU A 1 119 ? 5.910 11.145 -24.754 1.00 66.44 119 LEU A O 1
ATOM 935 N N . LEU A 1 120 ? 4.853 11.175 -22.765 1.00 63.09 120 LEU A N 1
ATOM 936 C CA . LEU A 1 120 ? 3.884 12.219 -23.118 1.00 63.09 120 LEU A CA 1
ATOM 937 C C . LEU A 1 120 ? 4.590 13.515 -23.539 1.00 63.09 120 LEU A C 1
ATOM 939 O O . LEU A 1 120 ? 4.348 14.010 -24.639 1.00 63.09 120 LEU A O 1
ATOM 943 N N . ALA A 1 121 ? 5.544 14.002 -22.739 1.00 60.75 121 ALA A N 1
ATOM 944 C CA . ALA A 1 121 ? 6.295 15.225 -23.042 1.00 60.75 121 ALA A CA 1
ATOM 945 C C . ALA A 1 121 ? 7.082 15.144 -24.369 1.00 60.75 121 ALA A C 1
ATOM 947 O O . ALA A 1 121 ? 7.161 16.116 -25.125 1.00 60.75 121 ALA A O 1
ATOM 948 N N . THR A 1 122 ? 7.651 13.975 -24.686 1.00 59.47 122 THR A N 1
ATOM 949 C CA . THR A 1 122 ? 8.411 13.764 -25.932 1.00 59.47 122 THR A CA 1
ATOM 950 C C . THR A 1 122 ? 7.529 13.436 -27.146 1.00 59.47 122 THR A C 1
ATOM 952 O O . THR A 1 122 ? 7.978 13.587 -28.292 1.00 59.47 122 THR A O 1
ATOM 955 N N . SER A 1 123 ? 6.279 13.020 -26.923 1.00 60.53 123 SER A N 1
ATOM 956 C CA . SER A 1 123 ? 5.307 12.687 -27.970 1.00 60.53 123 SER A CA 1
ATOM 957 C C . SER A 1 123 ? 4.845 13.926 -28.745 1.00 60.53 123 SER A C 1
ATOM 959 O O . SER A 1 123 ? 4.926 13.943 -29.974 1.00 60.53 123 SER A O 1
ATOM 961 N N . ASP A 1 124 ? 4.527 15.022 -28.047 1.00 55.69 124 ASP A N 1
ATOM 962 C CA . ASP A 1 124 ? 4.017 16.278 -28.627 1.00 55.69 124 ASP A CA 1
ATOM 963 C C . ASP A 1 124 ? 4.948 16.915 -29.672 1.00 55.69 124 ASP A C 1
ATOM 965 O O . ASP A 1 124 ? 4.541 17.768 -30.468 1.00 55.69 124 ASP A O 1
ATOM 969 N N . ARG A 1 125 ? 6.217 16.498 -29.687 1.00 56.38 125 ARG A N 1
ATOM 970 C CA . ARG A 1 125 ? 7.273 17.034 -30.555 1.00 56.38 125 ARG A CA 1
ATOM 971 C C . ARG A 1 125 ? 7.737 16.064 -31.641 1.00 56.38 125 ARG A C 1
ATOM 973 O O . ARG A 1 125 ? 8.667 16.391 -32.375 1.00 56.38 125 ARG A O 1
ATOM 980 N N . SER A 1 126 ? 7.118 14.890 -31.756 1.00 54.56 126 SER A N 1
ATOM 981 C CA . SER A 1 126 ? 7.474 13.846 -32.730 1.00 54.56 126 SER A CA 1
ATOM 982 C C . SER A 1 126 ? 6.505 13.826 -33.923 1.00 54.56 126 SER A C 1
ATOM 984 O O . SER A 1 126 ? 6.004 12.776 -34.298 1.00 54.56 126 SER A O 1
ATOM 986 N N . ARG A 1 127 ? 6.180 14.987 -34.505 1.00 56.84 127 ARG A N 1
ATOM 987 C CA . ARG A 1 127 ? 5.107 15.100 -35.509 1.00 56.84 127 ARG A CA 1
ATOM 988 C C . ARG A 1 127 ? 5.535 14.494 -36.849 1.00 56.84 127 ARG A C 1
ATOM 990 O O . ARG A 1 127 ? 6.490 14.974 -37.452 1.00 56.84 127 ARG A O 1
ATOM 997 N N . ASP A 1 128 ? 4.793 13.491 -37.305 1.00 54.00 128 ASP A N 1
ATOM 998 C CA . ASP A 1 128 ? 4.822 12.995 -38.682 1.00 54.00 128 ASP A CA 1
ATOM 999 C C . ASP A 1 128 ? 3.398 13.044 -39.270 1.00 54.00 128 ASP A C 1
ATOM 1001 O O . ASP A 1 128 ? 2.421 13.252 -38.546 1.00 54.00 128 ASP A O 1
ATOM 1005 N N . SER A 1 129 ? 3.266 12.905 -40.587 1.00 53.62 129 SER A N 1
ATOM 1006 C CA . SER A 1 129 ? 2.028 13.159 -41.353 1.00 53.62 129 SER A CA 1
ATOM 1007 C C . SER A 1 129 ? 0.859 12.179 -41.097 1.00 53.62 129 SER A C 1
ATOM 1009 O O . SER A 1 129 ? -0.232 12.352 -41.650 1.00 53.62 129 SER A O 1
ATOM 1011 N N . GLY A 1 130 ? 1.034 11.180 -40.223 1.00 63.09 130 GLY A N 1
ATOM 1012 C CA . GLY A 1 130 ? 0.066 10.117 -39.943 1.00 63.09 130 GLY A CA 1
ATOM 1013 C C . GLY A 1 130 ? 0.007 9.705 -38.471 1.00 63.09 130 GLY A C 1
ATOM 1014 O O . GLY A 1 130 ? 0.920 9.996 -37.704 1.00 63.09 130 GLY A O 1
ATOM 1015 N N . THR A 1 131 ? -1.070 9.014 -38.087 1.00 69.88 131 THR A N 1
ATOM 1016 C CA . THR A 1 131 ? -1.090 8.245 -36.834 1.00 69.88 131 THR A CA 1
ATOM 1017 C C . THR A 1 131 ? -0.250 6.993 -37.053 1.00 69.88 131 THR A C 1
ATOM 1019 O O . THR A 1 131 ? -0.459 6.299 -38.047 1.00 69.88 131 THR A O 1
ATOM 1022 N N . TYR A 1 132 ? 0.709 6.714 -36.173 1.00 80.00 132 TYR A N 1
ATOM 1023 C CA . TYR A 1 132 ? 1.559 5.527 -36.283 1.00 80.00 132 TYR A CA 1
ATOM 1024 C C . TYR A 1 132 ? 1.877 4.938 -34.908 1.00 80.00 132 TYR A C 1
ATOM 1026 O O . TYR A 1 132 ? 1.858 5.648 -33.897 1.00 80.00 132 TYR A O 1
ATOM 1034 N N . LEU A 1 133 ? 2.180 3.636 -34.882 1.00 85.12 133 LEU A N 1
ATOM 1035 C CA . LEU A 1 133 ? 2.631 2.936 -33.681 1.00 85.12 133 LEU A CA 1
ATOM 1036 C C . LEU A 1 133 ? 3.923 3.573 -33.170 1.00 85.12 133 LEU A C 1
ATOM 1038 O O . LEU A 1 133 ? 4.951 3.584 -33.853 1.00 85.12 133 LEU A O 1
ATOM 1042 N N . TRP A 1 134 ? 3.873 4.111 -31.959 1.00 82.25 134 TRP A N 1
ATOM 1043 C CA . TRP A 1 134 ? 4.993 4.826 -31.377 1.00 82.25 134 TRP A CA 1
ATOM 1044 C C . TRP A 1 134 ? 5.875 3.912 -30.526 1.00 82.25 134 TRP A C 1
ATOM 1046 O O . TRP A 1 134 ? 7.092 3.899 -30.736 1.00 82.25 134 TRP A O 1
ATOM 1056 N N . CYS A 1 135 ? 5.273 3.133 -29.622 1.00 85.69 135 CYS A N 1
ATOM 1057 C CA . CYS A 1 135 ? 5.929 2.053 -28.884 1.00 85.69 135 CYS A CA 1
ATOM 1058 C C . CYS A 1 135 ? 4.916 1.026 -28.348 1.00 85.69 135 CYS A C 1
ATOM 1060 O O . CYS A 1 135 ? 3.711 1.273 -28.336 1.00 85.69 135 CYS A O 1
ATOM 1062 N N . VAL A 1 136 ? 5.438 -0.108 -27.877 1.00 89.81 136 VAL A N 1
ATOM 1063 C CA . VAL A 1 136 ? 4.713 -1.066 -27.034 1.00 89.81 136 VAL A CA 1
ATOM 1064 C C . VAL A 1 136 ? 5.206 -0.881 -25.603 1.00 89.81 136 VAL A C 1
ATOM 1066 O O . VAL A 1 136 ? 6.417 -0.859 -25.370 1.00 89.81 136 VAL A O 1
ATOM 1069 N N . VAL A 1 137 ? 4.287 -0.716 -24.657 1.00 87.69 137 VAL A N 1
ATOM 1070 C CA . VAL A 1 137 ? 4.595 -0.568 -23.232 1.00 87.69 137 VAL A CA 1
ATOM 1071 C C . VAL A 1 137 ? 4.347 -1.895 -22.534 1.00 87.69 137 VAL A C 1
ATOM 1073 O O . VAL A 1 137 ? 3.270 -2.473 -22.655 1.00 87.69 137 VAL A O 1
ATOM 1076 N N . PHE A 1 138 ? 5.342 -2.353 -21.779 1.00 88.81 138 PHE A N 1
ATOM 1077 C CA . PHE A 1 138 ? 5.236 -3.498 -20.881 1.00 88.81 138 PHE A CA 1
ATOM 1078 C C . PHE A 1 138 ? 5.184 -2.956 -19.447 1.00 88.81 138 PHE A C 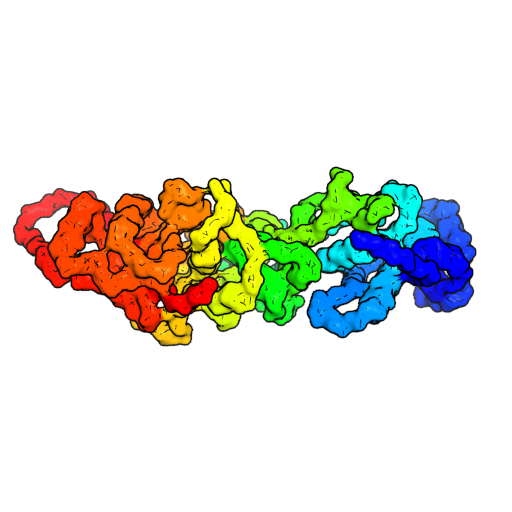1
ATOM 1080 O O . PHE A 1 138 ? 6.211 -2.499 -18.946 1.00 88.81 138 PHE A O 1
ATOM 1087 N N . PRO A 1 139 ? 4.009 -2.940 -18.790 1.00 83.06 139 PRO A N 1
ATOM 1088 C CA . PRO A 1 139 ? 3.831 -2.231 -17.519 1.00 83.06 139 PRO A CA 1
ATOM 1089 C C . PRO A 1 139 ? 4.460 -2.947 -16.317 1.00 83.06 139 PRO A C 1
ATOM 1091 O O . PRO A 1 139 ? 4.512 -2.395 -15.218 1.00 83.06 139 PRO A O 1
ATOM 1094 N N . SER A 1 140 ? 4.898 -4.194 -16.485 1.00 79.44 140 SER A N 1
ATOM 1095 C CA . SER A 1 140 ? 5.496 -5.005 -15.428 1.00 79.44 140 SER A CA 1
ATOM 1096 C C . SER A 1 140 ? 6.557 -5.934 -16.002 1.00 79.44 140 SER A C 1
ATOM 1098 O O . SER A 1 140 ? 6.416 -6.448 -17.114 1.00 79.44 140 SER A O 1
ATOM 1100 N N . PHE A 1 141 ? 7.610 -6.162 -15.220 1.00 80.31 141 PHE A N 1
ATOM 1101 C CA . PHE A 1 141 ? 8.571 -7.220 -15.501 1.00 80.31 141 PHE A CA 1
ATOM 1102 C C . PHE A 1 141 ? 7.924 -8.599 -15.305 1.00 80.31 141 PHE A C 1
ATOM 1104 O O . PHE A 1 141 ? 6.976 -8.727 -14.520 1.00 80.31 141 PHE A O 1
ATOM 1111 N N . PRO A 1 142 ? 8.439 -9.642 -15.977 1.00 80.50 142 PRO A N 1
ATOM 1112 C CA . PRO A 1 142 ? 8.084 -11.018 -15.660 1.00 80.50 142 PRO A CA 1
ATOM 1113 C C . PRO A 1 142 ? 8.272 -11.304 -14.166 1.00 80.50 142 PRO A C 1
ATOM 1115 O O . PRO A 1 142 ? 9.161 -10.741 -13.524 1.00 80.50 142 PRO A O 1
ATOM 1118 N N . ARG A 1 143 ? 7.442 -12.191 -13.607 1.00 76.38 143 ARG A N 1
ATOM 1119 C CA . ARG A 1 143 ? 7.602 -12.633 -12.215 1.00 76.38 143 ARG A CA 1
ATOM 1120 C C . ARG A 1 143 ? 8.971 -13.290 -12.025 1.00 76.38 143 ARG A C 1
ATOM 1122 O O . ARG A 1 143 ? 9.473 -13.947 -12.938 1.00 76.38 143 ARG A O 1
ATOM 1129 N N . VAL A 1 144 ? 9.544 -13.137 -10.831 1.00 74.81 144 VAL A N 1
ATOM 1130 C CA . VAL A 1 144 ? 10.815 -13.784 -10.481 1.00 74.81 144 VAL A CA 1
ATOM 1131 C C . VAL A 1 144 ? 10.638 -15.289 -10.576 1.00 74.81 144 VAL A C 1
ATOM 1133 O O . VAL A 1 144 ? 9.735 -15.866 -9.969 1.00 74.81 144 VAL A O 1
ATOM 1136 N N . VAL A 1 145 ? 11.515 -15.926 -11.347 1.00 72.06 145 VAL A N 1
ATOM 1137 C CA . VAL A 1 145 ? 11.601 -17.381 -11.377 1.00 72.06 145 VAL A CA 1
ATOM 1138 C C . VAL A 1 145 ? 12.348 -17.806 -10.124 1.00 72.06 145 VAL A C 1
ATOM 1140 O O . VAL A 1 145 ? 13.570 -17.702 -10.028 1.00 72.06 145 VAL A O 1
ATOM 1143 N N . VAL A 1 146 ? 11.587 -18.252 -9.134 1.00 67.00 146 VAL A N 1
ATOM 1144 C CA . VAL A 1 146 ? 12.125 -18.701 -7.855 1.00 67.00 146 VAL A CA 1
ATOM 1145 C C . VAL A 1 146 ? 12.676 -20.123 -8.019 1.00 67.00 146 VAL A C 1
ATOM 1147 O O . VAL A 1 146 ? 11.990 -21.111 -7.765 1.00 67.00 146 VAL A O 1
ATOM 1150 N N . ASN A 1 147 ? 13.925 -20.235 -8.482 1.00 65.06 147 ASN A N 1
ATOM 1151 C CA . ASN A 1 147 ? 14.672 -21.496 -8.535 1.00 65.06 147 ASN A CA 1
ATOM 1152 C C . ASN A 1 147 ? 15.213 -21.833 -7.139 1.00 65.06 147 ASN A C 1
ATOM 1154 O O . ASN A 1 147 ? 16.406 -21.690 -6.871 1.00 65.06 147 ASN A O 1
ATOM 1158 N N . CYS A 1 148 ? 14.345 -22.221 -6.208 1.00 56.19 148 CYS A N 1
ATOM 1159 C CA . CYS A 1 148 ? 14.779 -22.520 -4.846 1.00 56.19 148 CYS A CA 1
ATOM 1160 C C . CYS A 1 148 ? 15.038 -24.010 -4.622 1.00 56.19 148 CYS A C 1
ATOM 1162 O O . CYS A 1 148 ? 14.214 -24.862 -4.944 1.00 56.19 148 CYS A O 1
ATOM 1164 N N . GLY A 1 149 ? 16.200 -24.299 -4.026 1.00 57.97 149 GLY A N 1
ATOM 1165 C CA . GLY A 1 149 ? 16.539 -25.602 -3.460 1.00 57.97 149 GLY A CA 1
ATOM 1166 C C . GLY A 1 149 ? 15.753 -25.917 -2.181 1.00 57.97 149 GLY A C 1
ATOM 1167 O O . GLY A 1 149 ? 15.029 -25.079 -1.642 1.00 57.97 149 GLY A O 1
ATOM 1168 N N . SER A 1 150 ? 15.913 -27.143 -1.682 1.00 60.72 150 SER A N 1
ATOM 1169 C CA . SER A 1 150 ? 15.313 -27.635 -0.436 1.00 60.72 150 SER A CA 1
ATOM 1170 C C . SER A 1 150 ? 15.640 -26.721 0.759 1.00 60.72 150 SER A C 1
ATOM 1172 O O . SER A 1 150 ? 16.817 -26.572 1.089 1.00 60.72 150 SER A O 1
ATOM 1174 N N . GLY A 1 151 ? 14.633 -26.137 1.429 1.00 77.25 151 GLY A N 1
ATOM 1175 C CA . GLY A 1 151 ? 14.821 -25.496 2.745 1.00 77.25 151 GLY A CA 1
ATOM 1176 C C . GLY A 1 151 ? 14.021 -24.221 3.054 1.00 77.25 151 GLY A C 1
ATOM 1177 O O . GLY A 1 151 ? 14.027 -23.801 4.207 1.00 77.25 151 GLY A O 1
ATOM 1178 N N . ILE A 1 152 ? 13.333 -23.601 2.088 1.00 86.31 152 ILE A N 1
ATOM 1179 C CA . ILE A 1 152 ? 12.465 -22.437 2.360 1.00 86.31 152 ILE A CA 1
ATOM 1180 C C . ILE A 1 152 ? 11.061 -22.927 2.758 1.00 86.31 152 ILE A C 1
ATOM 1182 O O . ILE A 1 152 ? 10.496 -23.743 2.025 1.00 86.31 152 ILE A O 1
ATOM 1186 N N . PRO A 1 153 ? 10.480 -22.451 3.878 1.00 87.88 153 PRO A N 1
ATOM 1187 C CA . PRO A 1 153 ? 9.117 -22.811 4.269 1.00 87.88 153 PRO A CA 1
ATOM 1188 C C . PRO A 1 153 ? 8.069 -22.476 3.196 1.00 87.88 153 PRO A C 1
ATOM 1190 O O . PRO A 1 153 ? 8.185 -21.468 2.498 1.00 87.88 153 PRO A O 1
ATOM 1193 N N . VAL A 1 154 ? 7.020 -23.302 3.100 1.00 88.25 154 VAL A N 1
ATOM 1194 C CA . VAL A 1 154 ? 5.986 -23.208 2.049 1.00 88.25 154 VAL A CA 1
ATOM 1195 C C . VAL A 1 154 ? 5.296 -21.845 2.040 1.00 88.25 154 VAL A C 1
ATOM 1197 O O . VAL A 1 154 ? 5.231 -21.215 0.989 1.00 88.25 154 VAL A O 1
ATOM 1200 N N . LEU A 1 155 ? 4.852 -21.348 3.197 1.00 90.19 155 LEU A N 1
ATOM 1201 C CA . LEU A 1 155 ? 4.185 -20.047 3.283 1.00 90.19 155 LEU A CA 1
ATOM 1202 C C . LEU A 1 155 ? 5.083 -18.905 2.786 1.00 90.19 155 LEU A C 1
ATOM 1204 O O . LEU A 1 155 ? 4.657 -18.079 1.986 1.00 90.19 155 LEU A O 1
ATOM 1208 N N . LEU A 1 156 ? 6.350 -18.878 3.208 1.00 91.19 156 LEU A N 1
ATOM 1209 C CA . LEU A 1 156 ? 7.314 -17.868 2.761 1.00 91.19 156 LEU A CA 1
ATOM 1210 C C . LEU A 1 156 ? 7.566 -17.939 1.253 1.00 91.19 156 LEU A C 1
ATOM 1212 O O . LEU A 1 156 ? 7.698 -16.908 0.598 1.00 91.19 156 LEU A O 1
ATOM 1216 N N . MET A 1 157 ? 7.596 -19.147 0.693 1.00 90.12 157 MET A N 1
ATOM 1217 C CA . MET A 1 157 ? 7.680 -19.341 -0.749 1.00 90.12 157 MET A CA 1
ATOM 1218 C C . MET A 1 157 ? 6.462 -18.746 -1.470 1.00 90.12 157 MET A C 1
ATOM 1220 O O . MET A 1 157 ? 6.625 -18.060 -2.479 1.00 90.12 157 MET A O 1
ATOM 1224 N N . GLU A 1 158 ? 5.255 -18.963 -0.947 1.00 91.75 158 GLU A N 1
ATOM 1225 C CA . GLU A 1 158 ? 4.029 -18.393 -1.516 1.00 91.75 158 GLU A CA 1
ATOM 1226 C C . GLU A 1 158 ? 3.989 -16.864 -1.400 1.00 91.75 158 GLU A C 1
ATOM 1228 O O . GLU A 1 158 ? 3.655 -16.199 -2.383 1.00 91.75 158 GLU A O 1
ATOM 1233 N N . ILE A 1 159 ? 4.449 -16.297 -0.279 1.00 94.06 159 ILE A N 1
ATOM 1234 C CA . ILE A 1 159 ? 4.628 -14.846 -0.103 1.00 94.06 159 ILE A CA 1
ATOM 1235 C C . ILE A 1 159 ? 5.559 -14.274 -1.186 1.00 94.06 159 ILE A C 1
ATOM 1237 O O . ILE A 1 159 ? 5.230 -13.283 -1.841 1.00 94.06 159 ILE A O 1
ATOM 1241 N N . ILE A 1 160 ? 6.710 -14.909 -1.425 1.00 92.88 160 ILE A N 1
ATOM 1242 C CA . ILE A 1 160 ? 7.697 -14.446 -2.414 1.00 92.88 160 ILE A CA 1
ATOM 1243 C C . ILE A 1 160 ? 7.140 -14.544 -3.844 1.00 92.88 160 ILE A C 1
ATOM 1245 O O . ILE A 1 160 ? 7.290 -13.606 -4.625 1.00 92.88 160 ILE A O 1
ATOM 1249 N N . LYS A 1 161 ? 6.455 -15.642 -4.197 1.00 90.81 161 LYS A N 1
ATOM 1250 C CA . LYS A 1 161 ? 5.855 -15.845 -5.535 1.00 90.81 161 LYS A CA 1
ATOM 1251 C C . LYS A 1 161 ? 4.731 -14.859 -5.868 1.00 90.81 161 LYS A C 1
ATOM 1253 O O . LYS A 1 161 ? 4.494 -14.579 -7.048 1.00 90.81 161 LYS A O 1
ATOM 1258 N N . HIS A 1 162 ? 4.027 -14.371 -4.848 1.00 92.06 162 HIS A N 1
ATOM 1259 C CA . HIS A 1 162 ? 2.944 -13.390 -4.967 1.00 92.06 162 HIS A CA 1
ATOM 1260 C C . HIS A 1 162 ? 3.416 -11.949 -4.737 1.00 92.06 162 HIS A C 1
ATOM 1262 O O . HIS A 1 162 ? 2.614 -11.065 -4.449 1.00 92.06 162 HIS A O 1
ATOM 1268 N N . SER A 1 163 ? 4.718 -11.708 -4.880 1.00 93.06 163 SER A N 1
ATOM 1269 C CA . SER A 1 163 ? 5.318 -10.382 -4.782 1.00 93.06 163 SER A CA 1
ATOM 1270 C C . SER A 1 163 ? 5.998 -9.991 -6.087 1.00 93.06 163 SER A C 1
ATOM 1272 O O . SER A 1 163 ? 6.471 -10.839 -6.852 1.00 93.06 163 SER A O 1
ATOM 1274 N N . ARG A 1 164 ? 6.066 -8.686 -6.365 1.00 89.94 164 ARG A N 1
ATOM 1275 C CA . ARG A 1 164 ? 6.746 -8.196 -7.573 1.00 89.94 164 ARG A CA 1
ATOM 1276 C C . ARG A 1 164 ? 8.267 -8.415 -7.487 1.00 89.94 164 ARG A C 1
ATOM 1278 O O . ARG A 1 164 ? 8.804 -8.480 -6.379 1.00 89.94 164 ARG A O 1
ATOM 1285 N N . PRO A 1 165 ? 8.992 -8.419 -8.624 1.00 89.88 165 PRO A N 1
ATOM 1286 C CA . PRO A 1 165 ? 10.399 -8.811 -8.653 1.00 89.88 165 PRO A CA 1
ATOM 1287 C C . PRO A 1 165 ? 11.319 -8.121 -7.649 1.00 89.88 165 PRO A C 1
ATOM 1289 O O . PRO A 1 165 ? 12.017 -8.804 -6.911 1.00 89.88 165 PRO A O 1
ATOM 1292 N N . LEU A 1 166 ? 11.238 -6.792 -7.535 1.00 90.12 166 LEU A N 1
ATOM 1293 C CA . LEU A 1 166 ? 12.038 -6.033 -6.568 1.00 90.12 166 LEU A CA 1
ATOM 1294 C C . LEU A 1 166 ? 11.855 -6.535 -5.125 1.00 90.12 166 LEU A C 1
ATOM 1296 O O . LEU A 1 166 ? 12.827 -6.685 -4.392 1.00 90.12 166 LEU A O 1
ATOM 1300 N N . PHE A 1 167 ? 10.609 -6.786 -4.715 1.00 93.50 167 PHE A N 1
ATOM 1301 C CA . PHE A 1 167 ? 10.303 -7.228 -3.355 1.00 93.50 167 PHE A CA 1
ATOM 1302 C C . PHE A 1 167 ? 10.715 -8.685 -3.145 1.00 93.50 167 PHE A C 1
ATOM 1304 O O . PHE A 1 167 ? 11.316 -9.017 -2.125 1.00 93.50 167 PHE A O 1
ATOM 1311 N N . ALA A 1 168 ? 10.434 -9.537 -4.132 1.00 93.62 168 ALA A N 1
ATOM 1312 C CA . ALA A 1 168 ? 10.777 -10.951 -4.104 1.00 93.62 168 ALA A CA 1
ATOM 1313 C C . ALA A 1 168 ? 12.296 -11.186 -4.041 1.00 93.62 168 ALA A C 1
ATOM 1315 O O . ALA A 1 168 ? 12.746 -12.005 -3.245 1.00 93.62 168 ALA A O 1
ATOM 1316 N N . GLU A 1 169 ? 13.098 -10.464 -4.829 1.00 92.00 169 GLU A N 1
ATOM 1317 C CA . GLU A 1 169 ? 14.560 -10.615 -4.850 1.00 92.00 169 GLU A CA 1
ATOM 1318 C C . GLU A 1 169 ? 15.210 -10.193 -3.531 1.00 92.00 169 GLU A C 1
ATOM 1320 O O . GLU A 1 169 ? 16.050 -10.919 -2.995 1.00 92.00 169 GLU A O 1
ATOM 1325 N N . ILE A 1 170 ? 14.790 -9.055 -2.971 1.00 94.25 170 ILE A N 1
ATOM 1326 C CA . ILE A 1 170 ? 15.315 -8.571 -1.689 1.00 94.25 170 ILE A CA 1
ATOM 1327 C C . ILE A 1 170 ? 14.902 -9.523 -0.554 1.00 94.25 170 ILE A C 1
ATOM 1329 O O . ILE A 1 170 ? 15.735 -9.889 0.278 1.00 94.25 170 ILE A O 1
ATOM 1333 N N . ALA A 1 171 ? 13.658 -10.016 -0.559 1.00 95.12 171 ALA A N 1
ATOM 1334 C CA . ALA A 1 171 ? 13.216 -11.035 0.391 1.00 95.12 171 ALA A CA 1
ATOM 1335 C C . ALA A 1 171 ? 14.013 -12.341 0.259 1.00 95.12 171 ALA A C 1
ATOM 1337 O O . ALA A 1 171 ? 14.474 -12.879 1.263 1.00 95.12 171 ALA A O 1
ATOM 1338 N N . LEU A 1 172 ? 14.243 -12.836 -0.961 1.00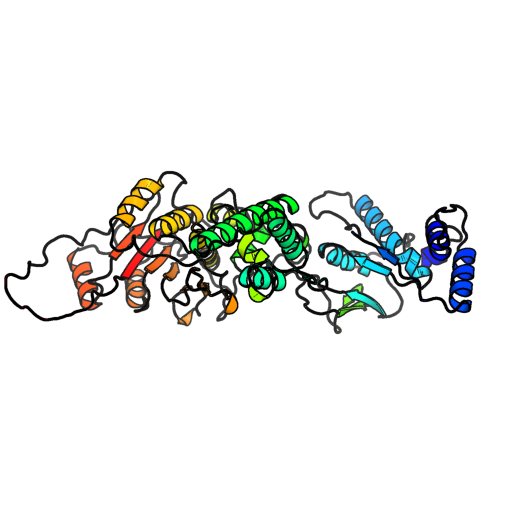 92.56 172 LEU A N 1
ATOM 1339 C CA . LEU A 1 172 ? 15.049 -14.038 -1.194 1.00 92.56 172 LEU A CA 1
ATOM 1340 C C . LEU A 1 172 ? 16.470 -13.886 -0.654 1.00 92.56 172 LEU A C 1
ATOM 1342 O O . LEU A 1 172 ? 16.974 -14.806 -0.011 1.00 92.56 172 LEU A O 1
ATOM 1346 N N . LYS A 1 173 ? 17.096 -12.726 -0.871 1.00 92.62 173 LYS A N 1
ATOM 1347 C CA . LYS A 1 173 ? 18.417 -12.425 -0.319 1.00 92.62 173 LYS A CA 1
ATOM 1348 C C . LYS A 1 173 ? 18.401 -12.443 1.210 1.00 92.62 173 LYS A C 1
ATOM 1350 O O . LYS A 1 173 ? 19.219 -13.132 1.813 1.00 92.62 173 LYS A O 1
ATOM 1355 N N . TYR A 1 174 ? 17.422 -11.785 1.838 1.00 94.88 174 TYR A N 1
ATOM 1356 C CA . TYR A 1 174 ? 17.266 -11.822 3.295 1.00 94.88 174 TYR A CA 1
ATOM 1357 C C . TYR A 1 174 ? 17.162 -13.258 3.821 1.00 94.88 174 TYR A C 1
ATOM 1359 O O . TYR A 1 174 ? 17.826 -13.603 4.794 1.00 94.88 174 TYR A O 1
ATOM 1367 N N . VAL A 1 175 ? 16.360 -14.104 3.169 1.00 92.12 175 VAL A N 1
ATOM 1368 C CA . VAL A 1 175 ? 16.149 -15.507 3.561 1.00 92.12 175 VAL A CA 1
ATOM 1369 C C . VAL A 1 175 ? 17.415 -16.348 3.397 1.00 92.12 175 VAL A C 1
ATOM 1371 O O . VAL A 1 175 ? 17.668 -17.247 4.199 1.00 92.12 175 VAL A O 1
ATOM 1374 N N . GLN A 1 176 ? 18.223 -16.070 2.373 1.00 90.00 176 GLN A N 1
ATOM 1375 C CA . GLN A 1 176 ? 19.513 -16.731 2.168 1.00 90.00 176 GLN A CA 1
ATOM 1376 C C . GLN A 1 176 ? 20.517 -16.363 3.263 1.00 90.00 176 GLN A C 1
ATOM 1378 O O . GLN A 1 176 ? 21.187 -17.259 3.782 1.00 90.00 176 GLN A O 1
ATOM 1383 N N . ASP A 1 177 ? 20.568 -15.082 3.628 1.00 92.62 177 ASP A N 1
ATOM 1384 C CA . ASP A 1 177 ? 21.477 -14.540 4.641 1.00 92.62 177 ASP A CA 1
ATOM 1385 C C . ASP A 1 177 ? 21.016 -14.880 6.073 1.00 92.62 177 ASP A C 1
ATOM 1387 O O . ASP A 1 177 ? 21.833 -15.053 6.976 1.00 92.62 177 ASP A O 1
ATOM 1391 N N . ASN A 1 178 ? 19.705 -15.035 6.280 1.00 92.75 178 ASN A N 1
ATOM 1392 C CA . ASN A 1 178 ? 19.061 -15.279 7.572 1.00 92.75 178 ASN A CA 1
ATOM 1393 C C . ASN A 1 178 ? 18.149 -16.506 7.473 1.00 92.75 178 ASN A C 1
ATOM 1395 O O . ASN A 1 178 ? 16.920 -16.402 7.527 1.00 92.75 178 ASN A O 1
ATOM 1399 N N . ARG A 1 179 ? 18.745 -17.688 7.288 1.00 88.38 179 ARG A N 1
ATOM 1400 C CA . ARG A 1 179 ? 17.974 -18.929 7.139 1.00 88.38 179 ARG A CA 1
ATOM 1401 C C . ARG A 1 179 ? 17.156 -19.225 8.391 1.00 88.38 179 ARG A C 1
ATOM 1403 O O . ARG A 1 179 ? 17.686 -19.243 9.500 1.00 88.38 179 ARG A O 1
ATOM 1410 N N . TYR A 1 180 ? 15.878 -19.535 8.195 1.00 86.38 180 TYR A N 1
ATOM 1411 C CA . TYR A 1 180 ? 15.030 -20.032 9.271 1.00 86.38 180 TYR A CA 1
ATOM 1412 C C . TYR A 1 180 ? 15.537 -21.401 9.748 1.00 86.38 180 TYR A C 1
ATOM 1414 O O . TYR A 1 180 ? 15.677 -22.331 8.955 1.00 86.38 180 TYR A O 1
ATOM 1422 N N . SER A 1 181 ? 15.817 -21.529 11.045 1.00 78.00 181 SER A N 1
ATOM 1423 C CA . SER A 1 181 ? 16.424 -22.726 11.645 1.00 78.00 181 SER A CA 1
ATOM 1424 C C . SER A 1 181 ? 15.443 -23.881 11.888 1.00 78.00 181 SER A C 1
ATOM 1426 O O . SER A 1 181 ? 15.851 -24.919 12.404 1.00 78.00 181 SER A O 1
ATOM 1428 N N . GLY A 1 182 ? 14.175 -23.748 11.481 1.00 65.38 182 GLY A N 1
ATOM 1429 C CA . GLY A 1 182 ? 13.235 -24.871 11.448 1.00 65.38 182 GLY A CA 1
ATOM 1430 C C . GLY A 1 182 ? 12.686 -25.283 12.813 1.00 65.38 182 GLY A C 1
ATOM 1431 O O . GLY A 1 182 ? 12.445 -26.470 13.034 1.00 65.38 182 GLY A O 1
ATOM 1432 N N . SER A 1 183 ? 12.479 -24.330 13.726 1.00 71.88 183 SER A N 1
ATOM 1433 C CA . SER A 1 183 ? 11.666 -24.594 14.915 1.00 71.88 183 SER A CA 1
ATOM 1434 C C . SER A 1 183 ? 10.294 -25.139 14.491 1.00 71.88 183 SER A C 1
ATOM 1436 O O . SER A 1 183 ? 9.707 -24.685 13.511 1.00 71.88 183 SER A O 1
ATOM 1438 N N . ARG A 1 184 ? 9.789 -26.158 15.198 1.00 69.94 184 ARG A N 1
ATOM 1439 C CA . ARG A 1 184 ? 8.402 -26.623 15.010 1.00 69.94 184 ARG A CA 1
ATOM 1440 C C . ARG A 1 184 ? 7.394 -25.700 15.694 1.00 69.94 184 ARG A C 1
ATOM 1442 O O . ARG A 1 184 ? 6.200 -25.928 15.533 1.00 69.94 184 ARG A O 1
ATOM 1449 N N . ASP A 1 185 ? 7.859 -24.717 16.466 1.00 83.25 185 ASP A N 1
ATOM 1450 C CA . ASP A 1 185 ? 7.005 -23.749 17.138 1.00 83.25 185 ASP A CA 1
ATOM 1451 C C . ASP A 1 185 ? 6.524 -22.685 16.133 1.00 83.25 185 ASP A C 1
ATOM 1453 O O . ASP A 1 185 ? 7.342 -21.926 15.592 1.00 83.25 185 ASP A O 1
ATOM 1457 N N . PRO A 1 186 ? 5.207 -22.587 15.880 1.00 84.62 186 PRO A N 1
ATOM 1458 C CA . PRO A 1 186 ? 4.656 -21.549 15.019 1.00 84.62 186 PRO A CA 1
ATOM 1459 C C . PRO A 1 186 ? 4.973 -20.124 15.498 1.00 84.62 186 PRO A C 1
ATOM 1461 O O . PRO A 1 186 ? 5.088 -19.216 14.676 1.00 84.62 186 PRO A O 1
ATOM 1464 N N . ILE A 1 187 ? 5.182 -19.915 16.803 1.00 87.81 187 ILE A N 1
ATOM 1465 C CA . ILE A 1 187 ? 5.525 -18.605 17.376 1.00 87.81 187 ILE A CA 1
ATOM 1466 C C . ILE A 1 187 ? 6.913 -18.149 16.907 1.00 87.81 187 ILE A C 1
ATOM 1468 O O . ILE A 1 187 ? 7.108 -16.975 16.577 1.00 87.81 187 ILE A O 1
ATOM 1472 N N . ASP A 1 188 ? 7.877 -19.067 16.805 1.00 89.81 188 ASP A N 1
ATOM 1473 C CA . ASP A 1 188 ? 9.212 -18.748 16.293 1.00 89.81 188 ASP A CA 1
ATOM 1474 C C . ASP A 1 188 ? 9.161 -18.350 14.818 1.00 89.81 188 ASP A C 1
ATOM 1476 O O . ASP A 1 188 ? 9.870 -17.437 14.383 1.00 89.81 188 ASP A O 1
ATOM 1480 N N . TYR A 1 189 ? 8.311 -19.020 14.037 1.00 91.25 189 TYR A N 1
ATOM 1481 C CA . TYR A 1 189 ? 8.137 -18.682 12.631 1.00 91.25 189 TYR A CA 1
ATOM 1482 C C . TYR A 1 189 ? 7.432 -17.332 12.453 1.00 91.25 189 TYR A C 1
ATOM 1484 O O . TYR A 1 189 ? 7.873 -16.503 11.656 1.00 91.25 189 TYR A O 1
ATOM 1492 N N . LEU A 1 190 ? 6.418 -17.047 13.270 1.00 92.31 190 LEU A N 1
ATOM 1493 C CA . LEU A 1 190 ? 5.764 -15.743 13.323 1.00 92.31 190 LEU A CA 1
ATOM 1494 C C . LEU A 1 190 ? 6.757 -14.618 13.657 1.00 92.31 190 LEU A C 1
ATOM 1496 O O . LEU A 1 190 ? 6.768 -13.566 13.012 1.00 92.31 190 LEU A O 1
ATOM 1500 N N . LYS A 1 191 ? 7.633 -14.838 14.643 1.00 93.19 191 LYS A N 1
ATOM 1501 C CA . LYS A 1 191 ? 8.696 -13.891 15.006 1.00 93.19 191 LYS A CA 1
ATOM 1502 C C . LYS A 1 191 ? 9.677 -13.673 13.856 1.00 93.19 191 LYS A C 1
ATOM 1504 O O . LYS A 1 191 ? 10.066 -12.531 13.597 1.00 93.19 191 LYS A O 1
ATOM 1509 N N . TYR A 1 192 ? 10.051 -14.741 13.153 1.00 94.56 192 TYR A N 1
ATOM 1510 C CA . TYR A 1 192 ? 10.892 -14.658 11.962 1.00 94.56 192 TYR A CA 1
ATOM 1511 C C . TYR A 1 192 ? 10.242 -13.796 10.872 1.00 94.56 192 TYR A C 1
ATOM 1513 O O . TYR A 1 192 ? 10.876 -12.862 10.385 1.00 94.56 192 TYR A O 1
ATOM 1521 N N . LEU A 1 193 ? 8.969 -14.044 10.542 1.00 95.19 193 LEU A N 1
ATOM 1522 C CA . LEU A 1 193 ? 8.244 -13.287 9.517 1.00 95.19 193 LEU A CA 1
ATOM 1523 C C . LEU A 1 193 ? 8.132 -11.797 9.865 1.00 95.19 193 LEU A C 1
ATOM 1525 O O . LEU A 1 193 ? 8.398 -10.957 9.008 1.00 95.19 193 LEU A O 1
ATOM 1529 N N . ASN A 1 194 ? 7.815 -11.457 11.119 1.00 96.38 194 ASN A N 1
ATOM 1530 C CA . ASN A 1 194 ? 7.775 -10.059 11.562 1.00 96.38 194 ASN A CA 1
ATOM 1531 C C . ASN A 1 194 ? 9.160 -9.393 11.483 1.00 96.38 194 ASN A C 1
ATOM 1533 O O . ASN A 1 194 ? 9.277 -8.254 11.031 1.00 96.38 194 ASN A O 1
ATOM 1537 N N . THR A 1 195 ? 10.219 -10.105 11.884 1.00 96.56 195 THR A N 1
ATOM 1538 C CA . THR A 1 195 ? 11.602 -9.594 11.824 1.00 96.56 195 THR A CA 1
ATOM 1539 C C . THR A 1 195 ? 12.036 -9.349 10.380 1.00 96.56 195 THR A C 1
ATOM 1541 O O . THR A 1 195 ? 12.585 -8.290 10.069 1.00 96.56 195 THR A O 1
ATOM 1544 N N . MET A 1 196 ? 11.737 -10.295 9.485 1.00 97.00 196 MET A N 1
ATOM 1545 C CA . MET A 1 196 ? 11.961 -10.150 8.050 1.00 97.00 196 MET A CA 1
ATOM 1546 C C . MET A 1 196 ? 11.208 -8.935 7.514 1.00 97.00 196 MET A C 1
ATOM 1548 O O . MET A 1 196 ? 11.817 -8.077 6.883 1.00 97.00 196 MET A O 1
ATOM 1552 N N . ALA A 1 197 ? 9.909 -8.819 7.800 1.00 97.44 197 ALA A N 1
ATOM 1553 C CA . ALA A 1 197 ? 9.103 -7.707 7.317 1.00 97.44 197 ALA A CA 1
ATOM 1554 C C . ALA A 1 197 ? 9.670 -6.347 7.756 1.00 97.44 197 ALA A C 1
ATOM 1556 O O . ALA A 1 197 ? 9.769 -5.436 6.938 1.00 97.44 197 ALA A O 1
ATOM 1557 N N . GLY A 1 198 ? 10.132 -6.231 9.006 1.00 97.00 198 GLY A N 1
ATOM 1558 C CA . GLY A 1 198 ? 10.802 -5.033 9.520 1.00 97.00 198 GLY A CA 1
ATOM 1559 C C . GLY A 1 198 ? 12.122 -4.693 8.820 1.00 97.00 198 GLY A C 1
ATOM 1560 O O . GLY A 1 198 ? 12.372 -3.530 8.483 1.00 97.00 198 GLY A O 1
ATOM 1561 N N . ALA A 1 199 ? 12.962 -5.703 8.577 1.00 97.25 199 ALA A N 1
ATOM 1562 C CA . ALA A 1 199 ? 14.225 -5.533 7.861 1.00 97.25 199 ALA A CA 1
ATOM 1563 C C . ALA A 1 199 ? 13.984 -5.076 6.414 1.00 97.25 199 ALA A C 1
ATOM 1565 O O . ALA A 1 199 ? 14.554 -4.076 5.973 1.00 97.25 199 ALA A O 1
ATOM 1566 N N . LEU A 1 200 ? 13.066 -5.750 5.717 1.00 97.50 200 LEU A N 1
ATOM 1567 C CA . LEU A 1 200 ? 12.673 -5.419 4.351 1.00 97.50 200 LEU A CA 1
ATOM 1568 C C . LEU A 1 200 ? 12.056 -4.018 4.257 1.00 97.50 200 LEU A C 1
ATOM 1570 O O . LEU A 1 200 ? 12.443 -3.233 3.395 1.00 97.50 200 LEU A O 1
ATOM 1574 N N . ALA A 1 201 ? 11.155 -3.655 5.174 1.00 95.75 201 ALA A N 1
ATOM 1575 C CA . ALA A 1 201 ? 10.537 -2.329 5.211 1.00 95.75 201 ALA A CA 1
ATOM 1576 C C . ALA A 1 201 ? 11.576 -1.204 5.343 1.00 95.75 201 ALA A C 1
ATOM 1578 O O . ALA A 1 201 ? 11.468 -0.158 4.695 1.00 95.75 201 ALA A O 1
ATOM 1579 N N . SER A 1 202 ? 12.611 -1.428 6.157 1.00 93.06 202 SER A N 1
ATOM 1580 C CA . SER A 1 202 ? 13.719 -0.485 6.326 1.00 93.06 202 SER A CA 1
ATOM 1581 C C . SER A 1 202 ? 14.516 -0.318 5.029 1.00 93.06 202 SER A C 1
ATOM 1583 O O . SER A 1 202 ? 14.801 0.812 4.624 1.00 93.06 202 SER A O 1
ATOM 1585 N N . GLU A 1 203 ? 14.815 -1.422 4.342 1.00 94.38 203 GLU A N 1
ATOM 1586 C CA . GLU A 1 203 ? 15.517 -1.417 3.056 1.00 94.38 203 GLU A CA 1
ATOM 1587 C C . GLU A 1 203 ? 14.694 -0.713 1.965 1.00 94.38 203 GLU A C 1
ATOM 1589 O O . GLU A 1 203 ? 15.171 0.235 1.337 1.00 94.38 203 GLU A O 1
ATOM 1594 N N . PHE A 1 204 ? 13.417 -1.071 1.803 1.00 93.06 204 PHE A N 1
ATOM 1595 C CA . PHE A 1 204 ? 12.520 -0.436 0.835 1.00 93.06 204 PHE A CA 1
ATOM 1596 C C . PHE A 1 204 ? 12.313 1.056 1.119 1.00 93.06 204 PHE A C 1
ATOM 1598 O O . PHE A 1 204 ? 12.351 1.881 0.201 1.00 93.06 204 PHE A O 1
ATOM 1605 N N . SER A 1 205 ? 12.146 1.443 2.386 1.00 90.19 205 SER A N 1
ATOM 1606 C CA . SER A 1 205 ? 12.038 2.854 2.764 1.00 90.19 205 SER A CA 1
ATOM 1607 C C . SER A 1 205 ? 13.303 3.642 2.398 1.00 90.19 205 SER A C 1
ATOM 1609 O O . SER A 1 205 ? 13.196 4.808 1.999 1.00 90.19 205 SER A O 1
ATOM 1611 N N . ALA A 1 206 ? 14.491 3.038 2.506 1.00 89.69 206 ALA A N 1
ATOM 1612 C CA . ALA A 1 206 ? 15.752 3.679 2.139 1.00 89.69 206 ALA A CA 1
ATOM 1613 C C . ALA A 1 206 ? 15.855 3.940 0.624 1.00 89.69 206 ALA A C 1
ATOM 1615 O O . ALA A 1 206 ? 16.350 4.997 0.221 1.00 89.69 206 ALA A O 1
ATOM 1616 N N . LEU A 1 207 ? 15.296 3.057 -0.216 1.00 88.44 207 LEU A N 1
ATOM 1617 C CA .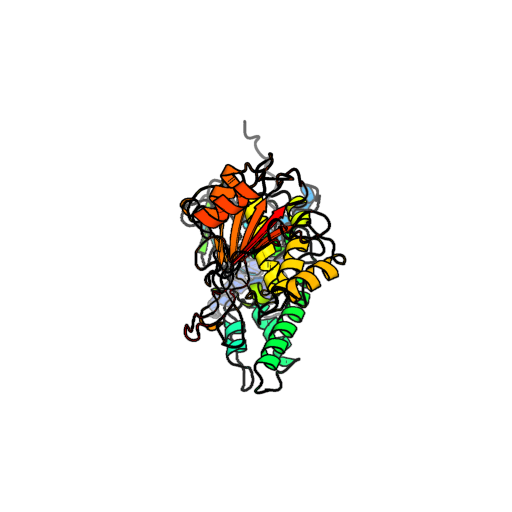 LEU A 1 207 ? 15.258 3.235 -1.678 1.00 88.44 207 LEU A CA 1
ATOM 1618 C C . LEU A 1 207 ? 14.488 4.496 -2.116 1.00 88.44 207 LEU A C 1
ATOM 1620 O O . LEU A 1 207 ? 14.753 5.042 -3.189 1.00 88.44 207 LEU A O 1
ATOM 1624 N N . LYS A 1 208 ? 13.535 4.975 -1.302 1.00 84.44 208 LYS A N 1
ATOM 1625 C CA . LYS A 1 208 ? 12.598 6.059 -1.661 1.00 84.44 208 LYS A CA 1
ATOM 1626 C C . LYS A 1 208 ? 12.825 7.386 -0.923 1.00 84.44 208 LYS A C 1
ATOM 1628 O O . LYS A 1 208 ? 12.144 8.367 -1.207 1.00 84.44 208 LYS A O 1
ATOM 1633 N N . LYS A 1 209 ? 13.811 7.461 -0.018 1.00 75.38 209 LYS A N 1
ATOM 1634 C CA . LYS A 1 209 ? 14.262 8.695 0.673 1.00 75.38 209 LYS A CA 1
ATOM 1635 C C . LYS A 1 209 ? 13.193 9.462 1.484 1.00 75.38 209 LYS A C 1
ATOM 1637 O O . LYS A 1 209 ? 13.387 10.647 1.738 1.00 75.38 209 LYS A O 1
ATOM 1642 N N . ARG A 1 210 ? 12.096 8.810 1.910 1.00 77.88 210 ARG A N 1
ATOM 1643 C CA . ARG A 1 210 ? 11.010 9.372 2.760 1.00 77.88 210 ARG A CA 1
ATOM 1644 C C . ARG A 1 210 ? 10.583 10.811 2.397 1.00 77.88 210 ARG A C 1
ATOM 1646 O O . ARG A 1 210 ? 10.326 11.641 3.270 1.00 77.88 210 ARG A O 1
ATOM 1653 N N . THR A 1 211 ? 10.516 11.112 1.101 1.00 80.81 211 THR A N 1
ATOM 1654 C CA . THR A 1 211 ? 10.103 12.427 0.591 1.00 80.81 211 THR A CA 1
ATOM 1655 C C . THR A 1 211 ? 8.592 12.651 0.757 1.00 80.81 211 THR A C 1
ATOM 1657 O O . THR A 1 211 ? 7.866 11.773 1.224 1.00 80.81 211 THR A O 1
ATOM 1660 N N . ASP A 1 212 ? 8.069 13.815 0.362 1.00 79.81 212 ASP A N 1
ATOM 1661 C CA . ASP A 1 212 ? 6.614 14.044 0.380 1.00 79.81 212 ASP A CA 1
ATOM 1662 C C . ASP A 1 212 ? 5.870 13.056 -0.528 1.00 79.81 212 ASP A C 1
ATOM 1664 O O . ASP A 1 212 ? 4.797 12.581 -0.170 1.00 79.81 212 ASP A O 1
ATOM 1668 N N . GLU A 1 213 ? 6.457 12.689 -1.673 1.00 81.12 213 GLU A N 1
ATOM 1669 C CA . GLU A 1 213 ? 5.895 11.676 -2.572 1.00 81.12 213 GLU A CA 1
ATOM 1670 C C . GLU A 1 213 ? 5.806 10.310 -1.882 1.00 81.12 213 GLU A C 1
ATOM 1672 O O . GLU A 1 213 ? 4.826 9.592 -2.075 1.00 81.12 213 GLU A O 1
ATOM 1677 N N . PHE A 1 214 ? 6.785 9.975 -1.034 1.00 86.44 214 PHE A N 1
ATOM 1678 C CA . PHE A 1 214 ? 6.732 8.769 -0.214 1.00 86.44 214 PHE A CA 1
ATOM 1679 C C . PHE A 1 214 ? 5.578 8.832 0.787 1.00 86.44 214 PHE A C 1
ATOM 1681 O O . PHE A 1 214 ? 4.839 7.862 0.904 1.00 86.44 214 PHE A O 1
ATOM 1688 N N . LYS A 1 215 ? 5.374 9.966 1.472 1.00 87.31 215 LYS A N 1
ATOM 1689 C CA . LYS A 1 215 ? 4.257 10.130 2.421 1.00 87.31 215 LYS A CA 1
ATOM 1690 C C . LYS A 1 215 ? 2.902 9.996 1.728 1.00 87.31 215 LYS A C 1
ATOM 1692 O O . LYS A 1 215 ? 2.040 9.278 2.223 1.00 87.31 215 LYS A O 1
ATOM 1697 N N . VAL A 1 216 ? 2.733 10.634 0.566 1.00 86.31 216 VAL A N 1
ATOM 1698 C CA . VAL A 1 216 ? 1.516 10.499 -0.251 1.00 86.31 216 VAL A CA 1
ATOM 1699 C C . VAL A 1 216 ? 1.322 9.051 -0.696 1.00 86.31 216 VAL A C 1
ATOM 1701 O O . VAL A 1 216 ? 0.218 8.527 -0.587 1.00 86.31 216 VAL A O 1
ATOM 1704 N N . GLY A 1 217 ? 2.388 8.382 -1.142 1.00 88.12 217 GLY A N 1
ATOM 1705 C CA . GLY A 1 217 ? 2.349 6.967 -1.503 1.00 88.12 217 GLY A CA 1
ATOM 1706 C C . GLY A 1 217 ? 1.963 6.064 -0.329 1.00 88.12 217 GLY A C 1
ATOM 1707 O O . GLY A 1 217 ? 1.112 5.202 -0.491 1.00 88.12 217 GLY A O 1
ATOM 1708 N N . GLN A 1 218 ? 2.491 6.303 0.874 1.00 91.00 218 GLN A N 1
ATOM 1709 C CA . GLN A 1 218 ? 2.101 5.547 2.068 1.00 91.00 218 GLN A CA 1
ATOM 1710 C C . GLN A 1 218 ? 0.629 5.751 2.433 1.00 91.00 218 GLN A C 1
ATOM 1712 O O . GLN A 1 218 ? -0.041 4.788 2.789 1.00 91.00 218 GLN A O 1
ATOM 1717 N N . LEU A 1 219 ? 0.097 6.969 2.288 1.00 89.38 219 LEU A N 1
ATOM 1718 C CA . LEU A 1 219 ? -1.338 7.215 2.460 1.00 89.38 219 LEU A CA 1
ATOM 1719 C C . LEU A 1 219 ? -2.172 6.475 1.405 1.00 89.38 219 LEU A C 1
ATOM 1721 O O . LEU A 1 219 ? -3.168 5.849 1.755 1.00 89.38 219 LEU A O 1
ATOM 1725 N N . CYS A 1 220 ? -1.751 6.505 0.134 1.00 87.94 220 CYS A N 1
ATOM 1726 C CA . CYS A 1 220 ? -2.418 5.759 -0.939 1.00 87.94 220 CYS A CA 1
ATOM 1727 C C . CYS A 1 220 ? -2.419 4.252 -0.660 1.00 87.94 220 CYS A C 1
ATOM 1729 O O . CYS A 1 220 ? -3.429 3.598 -0.889 1.00 87.94 220 CYS A O 1
ATOM 1731 N N . LEU A 1 221 ? -1.301 3.714 -0.158 1.00 91.31 221 LEU A N 1
ATOM 1732 C CA . LEU A 1 221 ? -1.158 2.301 0.181 1.00 91.31 221 LEU A CA 1
ATOM 1733 C C . LEU A 1 221 ? -2.079 1.903 1.340 1.00 91.31 221 LEU A C 1
ATOM 1735 O O . LEU A 1 221 ? -2.820 0.936 1.217 1.00 91.31 221 LEU A O 1
ATOM 1739 N N . LEU A 1 222 ? -2.075 2.672 2.434 1.00 90.88 222 LEU A N 1
ATOM 1740 C CA . LEU A 1 222 ? -2.893 2.391 3.621 1.00 90.88 222 LEU A CA 1
ATOM 1741 C C . LEU A 1 222 ? -4.397 2.427 3.347 1.00 90.88 222 LEU A C 1
ATOM 1743 O O . LEU A 1 222 ? -5.156 1.740 4.019 1.00 90.88 222 LEU A O 1
ATOM 1747 N N . LEU A 1 223 ? -4.819 3.242 2.383 1.00 85.75 223 LEU A N 1
ATOM 1748 C CA . LEU A 1 223 ? -6.222 3.427 2.016 1.00 85.75 223 LEU A CA 1
ATOM 1749 C C . LEU A 1 223 ? -6.635 2.647 0.761 1.00 85.75 223 LEU A C 1
ATOM 1751 O O . LEU A 1 223 ? -7.785 2.768 0.352 1.00 85.75 223 LEU A O 1
ATOM 1755 N N . CYS A 1 224 ? -5.698 1.940 0.117 1.00 82.25 224 CYS A N 1
ATOM 1756 C CA . CYS A 1 224 ? -5.832 1.407 -1.243 1.00 82.25 224 CYS A CA 1
ATOM 1757 C C . CYS A 1 224 ? -6.554 2.378 -2.205 1.00 82.25 224 CYS A C 1
ATOM 1759 O O . CYS A 1 224 ? -7.510 2.033 -2.896 1.00 82.25 224 CYS A O 1
ATOM 1761 N N . THR A 1 225 ? -6.125 3.643 -2.217 1.00 77.56 225 THR A N 1
ATOM 1762 C CA . THR A 1 225 ? -6.770 4.713 -2.996 1.00 77.56 225 THR A CA 1
ATOM 1763 C C . THR A 1 225 ? -5.817 5.346 -4.006 1.00 77.56 225 THR A C 1
ATOM 1765 O O . THR A 1 225 ? -4.594 5.219 -3.922 1.00 77.56 225 THR A O 1
ATOM 1768 N N . SER A 1 226 ? -6.397 6.065 -4.966 1.00 70.19 226 SER A N 1
ATOM 1769 C CA . SER A 1 226 ? -5.680 6.867 -5.953 1.00 70.19 226 SER A CA 1
ATOM 1770 C C . SER A 1 226 ? -5.649 8.348 -5.555 1.00 70.19 226 SER A C 1
ATOM 1772 O O . SER A 1 226 ? -6.610 8.898 -5.008 1.00 70.19 226 SER A O 1
ATOM 1774 N N . TYR A 1 227 ? -4.539 9.016 -5.862 1.00 68.25 227 TYR A N 1
ATOM 1775 C CA . TYR A 1 227 ? -4.368 10.457 -5.668 1.00 68.25 227 TYR A CA 1
ATOM 1776 C C . TYR A 1 227 ? -4.895 11.232 -6.898 1.00 68.25 227 TYR A C 1
ATOM 1778 O O . TYR A 1 227 ? -4.471 10.969 -8.018 1.00 68.25 227 TYR A O 1
ATOM 1786 N N . ILE A 1 228 ? -5.822 12.176 -6.691 1.00 59.59 228 ILE A N 1
ATOM 1787 C CA . ILE A 1 228 ? -6.576 12.967 -7.687 1.00 59.59 228 ILE A CA 1
ATOM 1788 C C . ILE A 1 228 ? -5.729 14.040 -8.393 1.00 59.59 228 ILE A C 1
ATOM 1790 O O . ILE A 1 228 ? -6.118 14.442 -9.492 1.00 59.59 228 ILE A O 1
ATOM 1794 N N . GLU A 1 229 ? -4.602 14.546 -7.852 1.00 57.16 229 GLU A N 1
ATOM 1795 C CA . GLU A 1 229 ? -3.773 15.436 -8.691 1.00 57.16 229 GLU A CA 1
ATOM 1796 C C . GLU A 1 229 ? -3.265 14.648 -9.902 1.00 57.16 229 GLU A C 1
ATOM 1798 O O . GLU A 1 229 ? -2.330 13.856 -9.788 1.00 57.16 229 GLU A O 1
ATOM 1803 N N . LEU A 1 230 ? -3.888 14.924 -11.056 1.00 53.53 230 LEU A N 1
ATOM 1804 C CA . LEU A 1 230 ? -3.484 14.491 -12.388 1.00 53.53 230 LEU A CA 1
ATOM 1805 C C . LEU A 1 230 ? -1.957 14.460 -12.481 1.00 53.53 230 LEU A C 1
ATOM 1807 O O . LEU A 1 230 ? -1.299 15.451 -12.150 1.00 53.53 230 LEU A O 1
ATOM 1811 N N . ASP A 1 231 ? -1.453 13.321 -12.958 1.00 49.00 231 ASP A N 1
ATOM 1812 C CA . ASP A 1 231 ? -0.082 12.790 -13.060 1.00 49.00 231 ASP A CA 1
ATOM 1813 C C . ASP A 1 231 ? 1.099 13.735 -13.365 1.00 49.00 231 ASP A C 1
ATOM 1815 O O . ASP A 1 231 ? 2.258 13.312 -13.392 1.00 49.00 231 ASP A O 1
ATOM 1819 N N . GLY A 1 232 ? 0.862 15.025 -13.574 1.00 51.22 232 GLY A N 1
ATOM 1820 C CA . GLY A 1 232 ? 1.888 16.043 -13.748 1.00 51.22 232 GLY A CA 1
ATOM 1821 C C . GLY A 1 232 ? 2.604 16.492 -12.468 1.00 51.22 232 GLY A C 1
ATOM 1822 O O . GLY A 1 232 ? 3.614 17.179 -12.597 1.00 51.22 232 GLY A O 1
ATOM 1823 N N . LYS A 1 233 ? 2.127 16.157 -11.253 1.00 54.34 233 LYS A N 1
ATOM 1824 C CA . LYS A 1 233 ? 2.640 16.779 -10.007 1.00 54.34 233 LYS A CA 1
ATOM 1825 C C . LYS A 1 233 ? 3.222 15.840 -8.950 1.00 54.34 233 LYS A C 1
ATOM 1827 O O . LYS A 1 233 ? 4.307 16.123 -8.444 1.00 54.34 233 LYS A O 1
ATOM 1832 N N . VAL A 1 234 ? 2.561 14.727 -8.623 1.00 67.44 234 VAL A N 1
ATOM 1833 C CA . VAL A 1 234 ? 3.054 13.780 -7.605 1.00 67.44 234 VAL A CA 1
ATOM 1834 C C . VAL A 1 234 ? 3.523 12.497 -8.276 1.00 67.44 234 VAL A C 1
ATOM 1836 O O . VAL A 1 234 ? 2.820 11.883 -9.076 1.00 67.44 234 VAL A O 1
ATOM 1839 N N . ASN A 1 235 ? 4.766 12.102 -8.015 1.00 72.81 235 ASN A N 1
ATOM 1840 C CA . ASN A 1 235 ? 5.393 10.952 -8.658 1.00 72.81 235 ASN A CA 1
ATOM 1841 C C . ASN A 1 235 ? 5.436 9.750 -7.725 1.00 72.81 235 ASN A C 1
ATOM 1843 O O . ASN A 1 235 ? 6.499 9.390 -7.232 1.00 72.81 235 ASN A O 1
ATOM 1847 N N . ILE A 1 236 ? 4.272 9.147 -7.470 1.00 78.38 236 ILE A N 1
ATOM 1848 C CA . ILE A 1 236 ? 4.160 8.005 -6.557 1.00 78.38 236 ILE A CA 1
ATOM 1849 C C . ILE A 1 236 ? 4.760 6.712 -7.123 1.00 78.38 236 ILE A C 1
ATOM 1851 O O . ILE A 1 236 ? 5.149 5.847 -6.350 1.00 78.38 236 ILE A O 1
ATOM 1855 N N . ILE A 1 237 ? 4.906 6.563 -8.444 1.00 76.62 237 ILE A N 1
ATOM 1856 C CA . ILE A 1 237 ? 5.581 5.376 -8.993 1.00 76.62 237 ILE A CA 1
ATOM 1857 C C . ILE A 1 237 ? 7.081 5.417 -8.678 1.00 76.62 237 ILE A C 1
ATOM 1859 O O . ILE A 1 237 ? 7.690 4.418 -8.299 1.00 76.62 237 ILE A O 1
ATOM 1863 N N . ASP A 1 238 ? 7.698 6.589 -8.805 1.00 75.19 238 ASP A N 1
ATOM 1864 C CA . ASP A 1 238 ? 9.129 6.701 -8.564 1.00 75.19 238 ASP A CA 1
ATOM 1865 C C . ASP A 1 238 ? 9.459 7.005 -7.104 1.00 75.19 238 ASP A C 1
ATOM 1867 O O . ASP A 1 238 ? 10.405 6.438 -6.554 1.00 75.19 238 ASP A O 1
ATOM 1871 N N . GLY A 1 239 ? 8.703 7.926 -6.506 1.00 78.62 239 GLY A N 1
ATOM 1872 C CA . GLY A 1 239 ? 8.818 8.367 -5.117 1.00 78.62 239 GLY A CA 1
ATOM 1873 C C . GLY A 1 239 ? 8.203 7.390 -4.117 1.00 78.62 239 GLY A C 1
ATOM 1874 O O . GLY A 1 239 ? 8.459 7.498 -2.923 1.00 78.62 239 GLY A O 1
ATOM 1875 N N . HIS A 1 240 ? 7.448 6.402 -4.596 1.00 87.12 240 HIS A N 1
ATOM 1876 C CA . HIS A 1 240 ? 6.946 5.271 -3.818 1.00 87.12 240 HIS A CA 1
ATOM 1877 C C . HIS A 1 240 ? 6.939 4.006 -4.706 1.00 87.12 240 HIS A C 1
ATOM 1879 O O . HIS A 1 240 ? 7.813 3.868 -5.556 1.00 87.12 240 HIS A O 1
ATOM 1885 N N . PHE A 1 241 ? 6.039 3.053 -4.497 1.00 88.75 241 PHE A N 1
ATOM 1886 C CA . PHE A 1 241 ? 5.967 1.743 -5.148 1.00 88.75 241 PHE A CA 1
ATOM 1887 C C . PHE A 1 241 ? 4.654 1.547 -5.920 1.00 88.75 241 PHE A C 1
ATOM 1889 O O . PHE A 1 241 ? 4.242 0.411 -6.169 1.00 88.75 241 PHE A O 1
ATOM 1896 N N . ALA A 1 242 ? 3.999 2.634 -6.336 1.00 86.88 242 ALA A N 1
ATOM 1897 C CA . ALA A 1 242 ? 2.864 2.543 -7.251 1.00 86.88 242 ALA A CA 1
ATOM 1898 C C . ALA A 1 242 ? 3.293 1.959 -8.611 1.00 86.88 242 ALA A C 1
ATOM 1900 O O . ALA A 1 242 ? 4.476 1.941 -8.965 1.00 86.88 242 ALA A O 1
ATOM 1901 N N . ARG A 1 243 ? 2.327 1.486 -9.395 1.00 84.00 243 ARG A N 1
ATOM 1902 C CA . ARG A 1 243 ? 2.536 0.954 -10.751 1.00 84.00 243 ARG A CA 1
ATOM 1903 C C . ARG A 1 243 ? 1.569 1.596 -11.740 1.00 84.00 243 ARG A C 1
ATOM 1905 O O . ARG A 1 243 ? 0.669 2.314 -11.322 1.00 84.00 243 ARG A O 1
ATOM 1912 N N . LEU A 1 244 ? 1.771 1.360 -13.035 1.00 82.81 244 LEU A N 1
ATOM 1913 C CA . LEU A 1 244 ? 0.788 1.751 -14.048 1.00 82.81 244 LEU A CA 1
ATOM 1914 C C . LEU A 1 244 ? -0.533 1.006 -13.819 1.00 82.81 244 LEU A C 1
ATOM 1916 O O . LEU A 1 244 ? -0.524 -0.131 -13.346 1.00 82.81 244 LEU A O 1
ATOM 1920 N N . SER A 1 245 ? -1.650 1.649 -14.154 1.00 83.38 245 SER A N 1
ATOM 1921 C CA . SER A 1 245 ? -2.978 1.030 -14.078 1.00 83.38 245 SER A CA 1
ATOM 1922 C C . SER A 1 245 ? -3.103 -0.202 -14.988 1.00 83.38 245 SER A C 1
ATOM 1924 O O . SER A 1 245 ? -3.784 -1.174 -14.651 1.00 83.38 245 SER A O 1
ATOM 1926 N N . GLU A 1 246 ? -2.401 -0.197 -16.124 1.00 87.00 246 GLU A N 1
ATOM 1927 C CA . GLU A 1 246 ? -2.388 -1.295 -17.078 1.00 87.00 246 GLU A CA 1
ATOM 1928 C C . GLU A 1 246 ? -1.685 -2.547 -16.546 1.00 87.00 246 GLU A C 1
ATOM 1930 O O . GLU A 1 246 ? -0.552 -2.498 -16.074 1.00 87.00 246 GLU A O 1
ATOM 1935 N N . GLN A 1 247 ? -2.339 -3.699 -16.715 1.00 84.62 247 GLN A N 1
ATOM 1936 C CA . GLN A 1 247 ? -1.828 -5.003 -16.270 1.00 84.62 247 GLN A CA 1
ATOM 1937 C C . GLN A 1 247 ? -1.144 -5.809 -17.381 1.00 84.62 247 GLN A C 1
ATOM 1939 O O . GLN A 1 247 ? -0.343 -6.699 -17.107 1.00 84.62 247 GLN A O 1
ATOM 1944 N N . SER A 1 248 ? -1.455 -5.516 -18.644 1.00 88.56 248 SER A N 1
ATOM 1945 C CA . SER A 1 248 ? -0.930 -6.223 -19.814 1.00 88.56 248 SER A CA 1
ATOM 1946 C C . SER A 1 248 ? -0.183 -5.273 -20.738 1.00 88.56 248 SER A C 1
ATOM 1948 O O . SER A 1 248 ? -0.386 -4.060 -20.690 1.00 88.56 248 SER A O 1
ATOM 1950 N N . ALA A 1 249 ? 0.663 -5.829 -21.606 1.00 91.06 249 ALA A N 1
ATOM 1951 C CA . ALA A 1 249 ? 1.317 -5.045 -22.643 1.00 91.06 249 ALA A CA 1
ATOM 1952 C C . ALA A 1 249 ? 0.282 -4.341 -23.536 1.00 91.06 249 ALA A C 1
ATOM 1954 O O . ALA A 1 249 ? -0.779 -4.902 -23.822 1.00 91.06 249 ALA A O 1
ATOM 1955 N N . PHE A 1 250 ? 0.590 -3.117 -23.962 1.00 91.62 250 PHE A N 1
ATOM 1956 C CA . PHE A 1 250 ? -0.305 -2.313 -24.792 1.00 91.62 250 PHE A CA 1
ATOM 1957 C C . PHE A 1 250 ? 0.460 -1.445 -25.787 1.00 91.62 250 PHE A C 1
ATOM 1959 O O . PHE A 1 250 ? 1.622 -1.087 -25.582 1.00 91.62 250 PHE A O 1
ATOM 1966 N N . GLU A 1 251 ? -0.213 -1.099 -26.878 1.00 92.06 251 GLU A N 1
ATOM 1967 C CA . GLU A 1 251 ? 0.329 -0.238 -27.920 1.00 92.06 251 GLU A CA 1
ATOM 1968 C C . GLU A 1 251 ? -0.009 1.226 -27.651 1.00 92.06 251 GLU A C 1
ATOM 1970 O O . GLU A 1 251 ? -1.151 1.577 -27.350 1.00 92.06 251 GLU A O 1
ATOM 1975 N N . LEU A 1 252 ? 0.990 2.092 -27.813 1.00 89.25 252 LEU A N 1
ATOM 1976 C CA . LEU A 1 252 ? 0.803 3.535 -27.825 1.00 89.25 252 LEU A CA 1
ATOM 1977 C C . LEU A 1 252 ? 1.000 4.070 -29.233 1.00 89.25 252 LEU A C 1
ATOM 1979 O O . LEU A 1 252 ? 2.049 3.884 -29.853 1.00 89.25 252 LEU A O 1
ATOM 1983 N N . GLN A 1 253 ? -0.006 4.785 -29.719 1.00 88.38 253 GLN A N 1
ATOM 1984 C CA . GLN A 1 253 ? 0.010 5.451 -31.011 1.00 88.38 253 GLN A CA 1
ATOM 1985 C C . GLN A 1 253 ? 0.247 6.944 -30.830 1.00 88.38 253 GLN A C 1
ATOM 1987 O O . GLN A 1 253 ? -0.292 7.570 -29.917 1.00 88.38 253 GLN A O 1
ATOM 1992 N N . LEU A 1 254 ? 1.036 7.530 -31.725 1.00 83.44 254 LEU A N 1
ATOM 1993 C CA . LEU A 1 254 ? 1.183 8.976 -31.774 1.00 83.44 254 LEU A CA 1
ATOM 1994 C C . LEU A 1 254 ? 0.114 9.563 -32.691 1.00 83.44 254 LEU A C 1
ATOM 1996 O O . LEU A 1 254 ? 0.071 9.233 -33.875 1.00 83.44 254 LEU A O 1
ATOM 2000 N N . HIS A 1 255 ? -0.731 10.446 -32.165 1.00 78.06 255 HIS A N 1
ATOM 2001 C CA . HIS A 1 255 ? -1.829 11.025 -32.934 1.00 78.06 255 HIS A CA 1
ATOM 2002 C C . HIS A 1 255 ? -1.412 12.302 -33.681 1.00 78.06 255 HIS A C 1
ATOM 2004 O O . HIS A 1 255 ? -0.589 13.087 -33.208 1.00 78.06 255 HIS A O 1
ATOM 2010 N N . ARG A 1 256 ? -2.037 12.568 -34.840 1.00 72.12 256 ARG A N 1
ATOM 2011 C CA . ARG A 1 256 ? -1.747 13.752 -35.683 1.00 72.12 256 ARG A CA 1
ATOM 2012 C C . ARG A 1 256 ? -1.894 15.083 -34.934 1.00 72.12 256 ARG A C 1
ATOM 2014 O O . ARG A 1 256 ? -1.171 16.045 -35.204 1.00 72.12 256 ARG A O 1
ATOM 2021 N N . ALA A 1 257 ? -2.837 15.145 -33.992 1.00 69.12 257 ALA A N 1
ATOM 2022 C CA . ALA A 1 257 ? -3.084 16.331 -33.171 1.00 69.12 257 ALA A CA 1
ATOM 2023 C C . ALA A 1 257 ? -2.091 16.504 -31.999 1.00 69.12 257 ALA A C 1
ATOM 2025 O O . ALA A 1 257 ? -2.139 17.542 -31.342 1.00 69.12 257 ALA A O 1
ATOM 2026 N N . GLY A 1 258 ? -1.180 15.548 -31.776 1.00 71.12 258 GLY A N 1
ATOM 2027 C CA . GLY A 1 258 ? -0.336 15.453 -30.579 1.00 71.12 258 GLY A CA 1
ATOM 2028 C C . GLY A 1 258 ? -0.882 14.448 -29.557 1.00 71.12 258 GLY A C 1
ATOM 2029 O O . GLY A 1 258 ? -2.005 13.956 -29.705 1.00 71.12 258 GLY A O 1
ATOM 2030 N N . GLY A 1 259 ? -0.075 14.155 -28.534 1.00 77.31 259 GLY A N 1
ATOM 2031 C CA . GLY A 1 259 ? -0.384 13.183 -27.484 1.00 77.31 259 GLY A CA 1
ATOM 2032 C C . GLY A 1 259 ? -0.246 11.706 -27.877 1.00 77.31 259 GLY A C 1
ATOM 2033 O O . GLY A 1 259 ? -0.171 11.338 -29.055 1.00 77.31 259 GLY A O 1
ATOM 2034 N N . LEU A 1 260 ? -0.235 10.854 -26.849 1.00 84.50 260 LEU A N 1
ATOM 2035 C CA . LEU A 1 260 ? -0.214 9.395 -26.963 1.00 84.50 260 LEU A CA 1
ATOM 2036 C C . LEU A 1 260 ? -1.621 8.839 -26.809 1.00 84.50 260 LEU A C 1
ATOM 2038 O O . LEU A 1 260 ? -2.400 9.322 -25.991 1.00 84.50 260 LEU A O 1
ATOM 2042 N N . TRP A 1 261 ? -1.947 7.851 -27.631 1.00 88.12 261 TRP A N 1
ATOM 2043 C CA . TRP A 1 261 ? -3.274 7.264 -27.705 1.00 88.12 261 TRP A CA 1
ATOM 2044 C C . TRP A 1 261 ? -3.186 5.755 -27.520 1.00 88.12 261 TRP A C 1
ATOM 2046 O O . TRP A 1 261 ? -2.315 5.106 -28.098 1.00 88.12 261 TRP A O 1
ATOM 2056 N N . LYS A 1 262 ? -4.118 5.218 -26.739 1.00 89.75 262 LYS A N 1
ATOM 2057 C CA . LYS A 1 262 ? -4.340 3.790 -26.513 1.00 89.75 262 LYS A CA 1
ATOM 2058 C C . LYS A 1 262 ? -5.788 3.497 -26.894 1.00 89.75 262 LYS A C 1
ATOM 2060 O O . LYS A 1 262 ? -6.684 4.204 -26.440 1.00 89.75 262 LYS A O 1
ATOM 2065 N N . ASP A 1 263 ? -6.020 2.516 -27.762 1.00 88.12 263 ASP A N 1
ATOM 2066 C CA . ASP A 1 263 ? -7.367 2.102 -28.191 1.00 88.12 263 ASP A CA 1
ATOM 2067 C C . ASP A 1 263 ? -8.259 3.269 -28.668 1.00 88.12 263 ASP A C 1
ATOM 2069 O O . ASP A 1 263 ? -9.429 3.386 -28.301 1.00 88.12 263 ASP A O 1
ATOM 2073 N N . ASN A 1 264 ? -7.691 4.178 -29.472 1.00 83.94 264 ASN A N 1
ATOM 2074 C CA . ASN A 1 264 ? -8.346 5.402 -29.961 1.00 83.94 264 ASN A CA 1
ATOM 2075 C C . ASN A 1 264 ? -8.833 6.369 -28.864 1.00 83.94 264 ASN A C 1
ATOM 2077 O O . ASN A 1 264 ? -9.693 7.215 -29.117 1.00 83.94 264 ASN A O 1
ATOM 2081 N N . LYS A 1 265 ? -8.258 6.297 -27.661 1.00 88.12 265 LYS A N 1
ATOM 2082 C CA . LYS A 1 265 ? -8.474 7.259 -26.577 1.00 88.12 265 LYS A CA 1
ATOM 2083 C C . LYS A 1 265 ? -7.156 7.914 -26.193 1.00 88.12 265 LYS A C 1
ATOM 2085 O O . LYS A 1 265 ? -6.104 7.281 -26.253 1.00 88.12 265 LYS A O 1
ATOM 2090 N N . SER A 1 266 ? -7.217 9.183 -25.789 1.00 86.00 266 SER A N 1
ATOM 2091 C CA . SER A 1 266 ? -6.055 9.866 -25.216 1.00 86.00 266 SER A CA 1
ATOM 2092 C C . SER A 1 266 ? -5.581 9.084 -23.996 1.00 86.00 266 SER A C 1
ATOM 2094 O O . SER A 1 266 ? -6.369 8.826 -23.090 1.00 86.00 266 SER A O 1
ATOM 2096 N N . TRP A 1 267 ? -4.310 8.706 -23.991 1.00 85.75 267 TRP A N 1
ATOM 2097 C CA . TRP A 1 267 ? -3.698 7.976 -22.895 1.00 85.75 267 TRP A CA 1
ATOM 2098 C C . TRP A 1 267 ? -3.069 8.950 -21.899 1.00 85.75 267 TRP A C 1
ATOM 2100 O O . TRP A 1 267 ? -2.390 9.905 -22.290 1.00 85.75 267 TRP A O 1
ATOM 2110 N N . THR A 1 268 ? -3.278 8.688 -20.615 1.00 77.25 268 THR A N 1
ATOM 2111 C CA . THR A 1 268 ? -2.604 9.344 -19.494 1.00 77.25 268 THR A CA 1
ATOM 2112 C C . THR A 1 268 ? -1.867 8.291 -18.681 1.00 77.25 268 THR A C 1
ATOM 2114 O O . THR A 1 268 ? -2.216 7.114 -18.693 1.00 77.25 268 THR A O 1
ATOM 2117 N N . CYS A 1 269 ? -0.779 8.701 -18.037 1.00 75.69 269 CYS A N 1
ATOM 2118 C CA . CYS A 1 269 ? 0.099 7.788 -17.317 1.00 75.69 269 CYS A CA 1
ATOM 2119 C C . CYS A 1 269 ? -0.440 7.497 -15.910 1.00 75.69 269 CYS A C 1
ATOM 2121 O O . CYS A 1 269 ? 0.210 7.878 -14.947 1.00 75.69 269 CYS A O 1
ATOM 2123 N N . ASP A 1 270 ? -1.583 6.828 -15.793 1.00 76.12 270 ASP A N 1
ATOM 2124 C CA . ASP A 1 270 ? -2.277 6.681 -14.510 1.00 76.12 270 ASP A CA 1
ATOM 2125 C C . ASP A 1 270 ? -1.571 5.678 -13.585 1.00 76.12 270 ASP A C 1
ATOM 2127 O O . ASP A 1 270 ? -1.246 4.552 -13.982 1.00 76.12 270 ASP A O 1
ATOM 2131 N N . SER A 1 271 ? -1.347 6.079 -12.331 1.00 77.56 271 SER A N 1
ATOM 2132 C CA . SER A 1 271 ? -0.695 5.251 -11.313 1.00 77.56 271 SER A CA 1
ATOM 2133 C C . SER A 1 271 ? -1.667 4.703 -10.268 1.00 77.56 271 SER A C 1
ATOM 2135 O O . SER A 1 271 ? -2.462 5.462 -9.722 1.00 77.56 271 SER A O 1
ATOM 2137 N N . VAL A 1 272 ? -1.530 3.422 -9.921 1.00 82.19 272 VAL A N 1
ATOM 2138 C CA . VAL A 1 272 ? -2.344 2.724 -8.911 1.00 82.19 272 VAL A CA 1
ATOM 2139 C C . VAL A 1 272 ? -1.469 1.974 -7.904 1.00 82.19 272 VAL A C 1
ATOM 2141 O O . VAL A 1 272 ? -0.333 1.590 -8.211 1.00 82.19 272 VAL A O 1
ATOM 2144 N N . MET A 1 273 ? -2.002 1.732 -6.705 1.00 86.94 273 MET A N 1
ATOM 2145 C CA . MET A 1 273 ? -1.426 0.763 -5.769 1.00 86.94 273 MET A CA 1
ATOM 2146 C C . MET A 1 273 ? -1.947 -0.642 -6.104 1.00 86.94 273 MET A C 1
ATOM 2148 O O . MET A 1 273 ? -3.129 -0.778 -6.406 1.00 86.94 273 MET A O 1
ATOM 2152 N N . PRO A 1 274 ? -1.094 -1.683 -6.128 1.00 87.94 274 PRO A N 1
ATOM 2153 C CA . PRO A 1 274 ? -1.572 -3.056 -6.281 1.00 87.94 274 PRO A CA 1
ATOM 2154 C C . PRO A 1 274 ? -2.352 -3.506 -5.044 1.00 87.94 274 PRO A C 1
ATOM 2156 O O . PRO A 1 274 ? -2.039 -3.082 -3.931 1.00 87.94 274 PRO A O 1
ATOM 2159 N N . SER A 1 275 ? -3.284 -4.434 -5.236 1.00 90.25 275 SER A N 1
ATOM 2160 C CA . SER A 1 275 ? -3.948 -5.144 -4.134 1.00 90.25 275 SER A CA 1
ATOM 2161 C C . SER A 1 275 ? -2.968 -6.056 -3.368 1.00 90.25 275 SER A C 1
ATOM 2163 O O . SER A 1 275 ? -1.932 -6.449 -3.925 1.00 90.25 275 SER A O 1
ATOM 2165 N N . PRO A 1 276 ? -3.282 -6.472 -2.124 1.00 92.88 276 PRO A N 1
ATOM 2166 C CA . PRO A 1 276 ? -2.503 -7.477 -1.392 1.00 92.88 276 PRO A CA 1
ATOM 2167 C C . PRO A 1 276 ? -2.292 -8.781 -2.168 1.00 92.88 276 PRO A C 1
ATOM 2169 O O . PRO A 1 276 ? -1.231 -9.394 -2.080 1.00 92.88 276 PRO A O 1
ATOM 2172 N N . LYS A 1 277 ? -3.270 -9.183 -2.988 1.00 90.38 277 LYS A N 1
ATOM 2173 C CA . LYS A 1 277 ? -3.192 -10.379 -3.839 1.00 90.38 277 LYS A CA 1
ATOM 2174 C C . LYS A 1 277 ? -2.155 -10.268 -4.957 1.00 90.38 277 LYS A C 1
ATOM 2176 O O . LYS A 1 277 ? -1.624 -11.282 -5.414 1.00 90.38 277 LYS A O 1
ATOM 2181 N N . GLU A 1 278 ? -1.898 -9.058 -5.433 1.00 88.62 278 GLU A N 1
ATOM 2182 C CA . GLU A 1 278 ? -0.980 -8.805 -6.543 1.00 88.62 278 GLU A CA 1
ATOM 2183 C C . GLU A 1 278 ? 0.452 -8.539 -6.081 1.00 88.62 278 GLU A C 1
ATOM 2185 O O . GLU A 1 278 ? 1.383 -8.767 -6.857 1.00 88.62 278 GLU A O 1
ATOM 2190 N N . ASP A 1 279 ? 0.629 -8.040 -4.855 1.00 92.12 279 ASP A N 1
ATOM 2191 C CA . ASP A 1 279 ? 1.945 -7.705 -4.320 1.00 92.12 279 ASP A CA 1
ATOM 2192 C C . ASP A 1 279 ? 2.004 -7.763 -2.789 1.00 92.12 279 ASP A C 1
ATOM 2194 O O . ASP A 1 279 ? 2.067 -6.745 -2.095 1.00 92.12 279 ASP A O 1
ATOM 2198 N N . ILE A 1 280 ? 1.988 -8.978 -2.251 1.00 95.25 280 ILE A N 1
ATOM 2199 C CA . ILE A 1 280 ? 1.786 -9.200 -0.817 1.00 95.25 280 ILE A CA 1
ATOM 2200 C C . ILE A 1 280 ? 2.903 -8.607 0.059 1.00 95.25 280 ILE A C 1
ATOM 2202 O O . ILE A 1 280 ? 2.616 -8.017 1.101 1.00 95.25 280 ILE A O 1
ATOM 2206 N N . LEU A 1 281 ? 4.175 -8.682 -0.361 1.00 96.69 281 LEU A N 1
ATOM 2207 C CA . LEU A 1 281 ? 5.287 -8.124 0.418 1.00 96.69 281 LEU A CA 1
ATOM 2208 C C . LEU A 1 281 ? 5.239 -6.598 0.511 1.00 96.69 281 LEU A C 1
ATOM 2210 O O . LEU A 1 281 ? 5.666 -6.061 1.530 1.00 96.69 281 LEU A O 1
ATOM 2214 N N . LEU A 1 282 ? 4.710 -5.884 -0.488 1.00 95.75 282 LEU A N 1
ATOM 2215 C CA . LEU A 1 282 ? 4.516 -4.439 -0.354 1.00 95.75 282 LEU A CA 1
ATOM 2216 C C . LEU A 1 282 ? 3.621 -4.128 0.847 1.00 95.75 282 LEU A C 1
ATOM 2218 O O . LEU A 1 282 ? 3.986 -3.299 1.677 1.00 95.75 282 LEU A O 1
ATOM 2222 N N . HIS A 1 283 ? 2.487 -4.815 0.960 1.00 96.06 283 HIS A N 1
ATOM 2223 C CA . HIS A 1 283 ? 1.528 -4.595 2.043 1.00 96.06 283 HIS A CA 1
ATOM 2224 C C . HIS A 1 283 ? 2.083 -5.043 3.397 1.00 96.06 283 HIS A C 1
ATOM 2226 O O . HIS A 1 283 ? 2.106 -4.249 4.335 1.00 96.06 283 HIS A O 1
ATOM 2232 N N . LEU A 1 284 ? 2.638 -6.259 3.476 1.00 96.56 284 LEU A N 1
ATOM 2233 C CA . LEU A 1 284 ? 3.197 -6.812 4.718 1.00 96.56 284 LEU A CA 1
ATOM 2234 C C . LEU A 1 284 ? 4.379 -6.007 5.284 1.00 96.56 284 LEU A C 1
ATOM 2236 O O . LEU A 1 284 ? 4.644 -6.080 6.481 1.00 96.56 284 LEU A O 1
ATOM 2240 N N . THR A 1 285 ? 5.110 -5.264 4.446 1.00 96.50 285 THR A N 1
ATOM 2241 C CA . THR A 1 285 ? 6.281 -4.482 4.879 1.00 96.50 285 THR A CA 1
ATOM 2242 C C . THR A 1 285 ? 6.001 -2.984 5.016 1.00 96.50 285 THR A C 1
ATOM 2244 O O . THR A 1 285 ? 6.445 -2.358 5.978 1.00 96.50 285 THR A O 1
ATOM 2247 N N . MET A 1 286 ? 5.267 -2.374 4.081 1.00 95.56 286 MET A N 1
ATOM 2248 C CA . MET A 1 286 ? 5.203 -0.911 3.971 1.00 95.56 286 MET A CA 1
ATOM 2249 C C . MET A 1 286 ? 3.999 -0.282 4.674 1.00 95.56 286 MET A C 1
ATOM 2251 O O . MET A 1 286 ? 4.007 0.934 4.872 1.00 95.56 286 MET A O 1
ATOM 2255 N N . MET A 1 287 ? 3.014 -1.075 5.111 1.00 94.50 287 MET A N 1
ATOM 2256 C CA . MET A 1 287 ? 1.859 -0.601 5.888 1.00 94.50 287 MET A CA 1
ATOM 2257 C C . MET A 1 287 ? 2.107 -0.527 7.400 1.00 94.50 287 MET A C 1
ATOM 2259 O O . MET A 1 287 ? 1.193 -0.229 8.163 1.00 94.50 287 MET A O 1
ATOM 2263 N N . GLY A 1 288 ? 3.334 -0.773 7.853 1.00 92.88 288 GLY A N 1
ATOM 2264 C CA . GLY A 1 288 ? 3.683 -0.729 9.269 1.00 92.88 288 GLY A CA 1
ATOM 2265 C C . GLY A 1 288 ? 3.746 -2.102 9.921 1.00 92.88 288 GLY A C 1
ATOM 2266 O O . GLY A 1 288 ? 3.387 -3.117 9.335 1.00 92.88 288 GLY A O 1
ATOM 2267 N N . GLY A 1 289 ? 4.269 -2.115 11.138 1.00 93.94 289 GLY A N 1
ATOM 2268 C CA . GLY A 1 289 ? 4.482 -3.321 11.918 1.00 93.94 289 GLY A CA 1
ATOM 2269 C C . GLY A 1 289 ? 5.273 -3.020 13.190 1.00 93.94 289 GLY A C 1
ATOM 2270 O O . GLY A 1 289 ? 5.678 -1.875 13.414 1.00 93.94 289 GLY A O 1
ATOM 2271 N N . PRO A 1 290 ? 5.589 -4.043 13.996 1.00 93.81 290 PRO A N 1
ATOM 2272 C CA . PRO A 1 290 ? 6.294 -3.869 15.268 1.00 93.81 290 PRO A CA 1
ATOM 2273 C C . PRO A 1 290 ? 7.689 -3.236 15.113 1.00 93.81 290 PRO A C 1
ATOM 2275 O O . PRO A 1 290 ? 8.196 -2.601 16.035 1.00 93.81 290 PRO A O 1
ATOM 2278 N N . TYR A 1 291 ? 8.308 -3.378 13.938 1.00 94.31 291 TYR A N 1
ATOM 2279 C CA . TYR A 1 291 ? 9.668 -2.906 13.654 1.00 94.31 291 TYR A CA 1
ATOM 2280 C C . TYR A 1 291 ? 9.730 -1.753 12.643 1.00 94.31 291 TYR A C 1
ATOM 2282 O O . TYR A 1 291 ? 10.819 -1.287 12.314 1.00 94.31 291 TYR A O 1
ATOM 2290 N N . PHE A 1 292 ? 8.589 -1.287 12.127 1.00 92.25 292 PHE A N 1
ATOM 2291 C CA . PHE A 1 292 ? 8.548 -0.235 11.115 1.00 92.25 292 PHE A CA 1
ATOM 2292 C C . PHE A 1 292 ? 7.308 0.641 11.277 1.00 92.25 292 PHE A C 1
ATOM 2294 O O . PHE A 1 292 ? 6.183 0.149 11.287 1.00 92.25 292 PHE A O 1
ATOM 2301 N N . ARG A 1 293 ? 7.510 1.962 11.324 1.00 90.69 293 ARG A N 1
ATOM 2302 C CA . ARG A 1 293 ? 6.421 2.939 11.221 1.00 90.69 293 ARG A CA 1
ATOM 2303 C C . ARG A 1 293 ? 6.467 3.659 9.875 1.00 90.69 293 ARG A C 1
ATOM 2305 O O . ARG A 1 293 ? 7.526 4.201 9.530 1.00 90.69 293 ARG A O 1
ATOM 2312 N N . PRO A 1 294 ? 5.339 3.717 9.139 1.00 90.31 294 PRO A N 1
ATOM 2313 C CA . PRO A 1 294 ? 5.266 4.431 7.865 1.00 90.31 294 PRO A CA 1
ATOM 2314 C C . PRO A 1 294 ? 5.529 5.934 7.994 1.00 90.31 294 PRO A C 1
ATOM 2316 O O . PRO A 1 294 ? 6.045 6.544 7.056 1.00 90.31 294 PRO A O 1
ATOM 2319 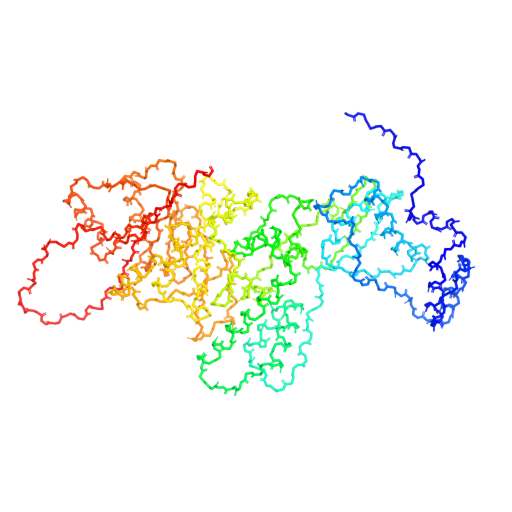N N . PHE A 1 295 ? 5.213 6.515 9.157 1.00 91.06 295 PHE A N 1
ATOM 2320 C CA . PHE A 1 295 ? 5.331 7.943 9.430 1.00 91.06 295 PHE A CA 1
ATOM 2321 C C . PHE A 1 295 ? 6.024 8.219 10.767 1.00 91.06 295 PHE A C 1
ATOM 2323 O O . PHE A 1 295 ? 5.828 7.504 11.749 1.00 91.06 295 PHE A O 1
ATOM 2330 N N . ASP A 1 296 ? 6.798 9.305 10.812 1.00 88.06 296 ASP A N 1
ATOM 2331 C CA . ASP A 1 296 ? 7.463 9.763 12.040 1.00 88.06 296 ASP A CA 1
ATOM 2332 C C . ASP A 1 296 ? 6.508 10.548 12.960 1.00 88.06 296 ASP A C 1
ATOM 2334 O O . ASP A 1 296 ? 6.712 10.621 14.171 1.00 88.06 296 ASP A O 1
ATOM 2338 N N . GLN A 1 297 ? 5.440 11.112 12.390 1.00 90.19 297 GLN A N 1
ATOM 2339 C CA . GLN A 1 297 ? 4.389 11.866 13.081 1.00 90.19 297 GLN A CA 1
ATOM 2340 C C . GLN A 1 297 ? 3.079 11.057 13.116 1.00 90.19 297 GLN A C 1
ATOM 2342 O O . GLN A 1 297 ? 2.937 10.130 12.316 1.00 90.19 297 GLN A O 1
ATOM 2347 N N . PRO A 1 298 ? 2.124 11.397 14.005 1.00 90.75 298 PRO A N 1
ATOM 2348 C CA . PRO A 1 298 ? 0.761 10.873 13.947 1.00 90.75 298 PRO A CA 1
ATOM 2349 C C . PRO A 1 298 ? 0.118 11.038 12.571 1.00 90.75 298 PRO A C 1
ATOM 2351 O O . PRO A 1 298 ? 0.282 12.085 11.931 1.00 90.75 298 PRO A O 1
ATOM 2354 N N . LEU A 1 299 ? -0.666 10.048 12.152 1.00 91.81 299 LEU A N 1
ATOM 2355 C CA . LEU A 1 299 ? -1.387 10.066 10.883 1.00 91.81 299 LEU A CA 1
ATOM 2356 C C . LEU A 1 299 ? -2.243 11.329 10.700 1.00 91.81 299 LEU A C 1
ATOM 2358 O O . LEU A 1 299 ? -2.228 11.916 9.618 1.00 91.81 299 LEU A O 1
ATOM 2362 N N . SER A 1 300 ? -2.925 11.802 11.746 1.00 89.88 300 SER A N 1
ATOM 2363 C CA . SER A 1 300 ? -3.735 13.030 11.695 1.00 89.88 300 SER A CA 1
ATOM 2364 C C . SER A 1 300 ? -2.925 14.267 11.283 1.00 89.88 300 SER A C 1
ATOM 2366 O O . SER A 1 300 ? -3.383 15.084 10.477 1.00 89.88 300 SER A O 1
ATOM 2368 N N . MET A 1 301 ? -1.680 14.383 11.755 1.00 89.69 301 MET A N 1
ATOM 2369 C CA . MET A 1 301 ? -0.763 15.461 11.375 1.00 89.69 301 MET A CA 1
ATOM 2370 C C . MET A 1 301 ? -0.263 15.287 9.937 1.00 89.69 301 MET A C 1
ATOM 2372 O O . MET A 1 301 ? -0.221 16.258 9.179 1.00 89.69 301 MET A O 1
ATOM 2376 N N . VAL A 1 302 ? 0.056 14.055 9.529 1.00 89.06 302 VAL A N 1
ATOM 2377 C CA . VAL A 1 302 ? 0.488 13.748 8.155 1.00 89.06 302 VAL A CA 1
ATOM 2378 C C . VAL A 1 302 ? -0.614 14.081 7.149 1.00 89.06 302 VAL A C 1
ATOM 2380 O O . VAL A 1 302 ? -0.363 14.801 6.182 1.00 89.06 302 VAL A O 1
ATOM 2383 N N . MET A 1 303 ? -1.841 13.618 7.395 1.00 85.19 303 MET A N 1
ATOM 2384 C CA . MET A 1 303 ? -2.999 13.898 6.543 1.00 85.19 303 MET A CA 1
ATOM 2385 C C . MET A 1 303 ? -3.360 15.383 6.511 1.00 85.19 303 MET A C 1
ATOM 2387 O O . MET A 1 303 ? -3.940 15.834 5.527 1.00 85.19 303 MET A O 1
ATOM 2391 N N . SER A 1 304 ? -3.031 16.151 7.552 1.00 82.06 304 SER A N 1
ATOM 2392 C CA . SER A 1 304 ? -3.214 17.609 7.578 1.00 82.06 304 SER A CA 1
ATOM 2393 C C . SER A 1 304 ? -2.150 18.351 6.762 1.00 82.06 304 SER A C 1
ATOM 2395 O O . SER A 1 304 ? -2.459 19.342 6.104 1.00 82.06 304 SER A O 1
ATOM 2397 N N . ALA A 1 305 ? -0.905 17.865 6.777 1.00 81.06 305 ALA A N 1
ATOM 2398 C CA . ALA A 1 305 ? 0.216 18.468 6.055 1.00 81.06 305 ALA A CA 1
ATOM 2399 C C . ALA A 1 305 ? 0.189 18.176 4.544 1.00 81.06 305 ALA A C 1
ATOM 2401 O O . ALA A 1 305 ? 0.614 19.006 3.735 1.00 81.06 305 ALA A O 1
ATOM 2402 N N . VAL A 1 306 ? -0.309 17.003 4.150 1.00 75.81 306 VAL A N 1
ATOM 2403 C CA . VAL A 1 306 ? -0.531 16.658 2.744 1.00 75.81 306 VAL A CA 1
ATOM 2404 C C . VAL A 1 306 ? -1.795 17.374 2.276 1.00 75.81 306 VAL A C 1
ATOM 2406 O O . VAL A 1 306 ? -2.878 17.059 2.751 1.00 75.81 306 VAL A O 1
ATOM 2409 N N . LYS A 1 307 ? -1.677 18.333 1.345 1.00 66.31 307 LYS A N 1
ATOM 2410 C CA . LYS A 1 307 ? -2.841 18.980 0.708 1.00 66.31 307 LYS A CA 1
ATOM 2411 C C . LYS A 1 307 ? -3.646 17.903 -0.034 1.00 66.31 307 LYS A C 1
ATOM 2413 O O . LYS A 1 307 ? -3.163 17.434 -1.063 1.00 66.31 307 LYS A O 1
ATOM 2418 N N . PRO A 1 308 ? -4.810 17.459 0.471 1.00 60.66 308 PRO A N 1
ATOM 2419 C CA . PRO A 1 308 ? -5.414 16.240 -0.026 1.00 60.66 308 PRO A CA 1
ATOM 2420 C C . PRO A 1 308 ? -6.200 16.516 -1.301 1.00 60.66 308 PRO A C 1
ATOM 2422 O O . PRO A 1 308 ? -7.013 17.433 -1.384 1.00 60.66 308 PRO A O 1
ATOM 2425 N N . LEU A 1 309 ? -5.977 15.646 -2.269 1.00 63.56 309 LEU A N 1
ATOM 2426 C CA . LEU A 1 309 ? -6.847 15.383 -3.397 1.00 63.56 309 LEU A CA 1
ATOM 2427 C C . LEU A 1 309 ? -6.792 13.854 -3.511 1.00 63.56 309 LEU A C 1
ATOM 2429 O O . LEU A 1 309 ? -6.052 13.341 -4.328 1.00 63.56 309 LEU A O 1
ATOM 2433 N N . PHE A 1 310 ? -7.431 13.110 -2.605 1.00 68.38 310 PHE A N 1
ATOM 2434 C CA . PHE A 1 310 ? -7.537 11.643 -2.695 1.00 68.38 310 PHE A CA 1
ATOM 2435 C C . PHE A 1 310 ? -8.946 11.273 -3.139 1.00 68.38 310 PHE A C 1
ATOM 2437 O O . PHE A 1 310 ? -9.904 11.965 -2.790 1.00 68.38 310 PHE A O 1
ATOM 2444 N N . HIS A 1 311 ? -9.074 10.186 -3.895 1.00 65.06 311 HIS A N 1
ATOM 2445 C CA . HIS A 1 311 ? -10.374 9.681 -4.308 1.00 65.06 311 HIS A CA 1
ATOM 2446 C C . HIS A 1 311 ? -10.962 8.806 -3.204 1.00 65.06 311 HIS A C 1
ATOM 2448 O O . HIS A 1 311 ? -10.669 7.618 -3.101 1.00 65.06 311 HIS A O 1
ATOM 2454 N N . PHE A 1 312 ? -11.778 9.408 -2.345 1.00 65.75 312 PHE A N 1
ATOM 2455 C CA . PHE A 1 312 ? -12.338 8.699 -1.202 1.00 65.75 312 PHE A CA 1
ATOM 2456 C C . PHE A 1 312 ? -13.595 7.888 -1.530 1.00 65.75 312 PHE A C 1
ATOM 2458 O O . PHE A 1 312 ? -14.157 7.340 -0.594 1.00 65.75 312 PHE A O 1
ATOM 2465 N N . ASP A 1 313 ? -14.063 7.806 -2.781 1.00 59.22 313 ASP A N 1
ATOM 2466 C CA . ASP A 1 313 ? -15.339 7.142 -3.098 1.00 59.22 313 ASP A CA 1
ATOM 2467 C C . ASP A 1 313 ? -15.485 5.765 -2.428 1.00 59.22 313 ASP A C 1
ATOM 2469 O O . ASP A 1 313 ? -14.545 4.972 -2.336 1.00 59.22 313 ASP A O 1
ATOM 2473 N N . ASN A 1 314 ? -16.687 5.521 -1.916 1.00 57.62 314 ASN A N 1
ATOM 2474 C CA . ASN A 1 314 ? -17.086 4.266 -1.297 1.00 57.62 314 ASN A CA 1
ATOM 2475 C C . ASN A 1 314 ? -17.821 3.410 -2.346 1.00 57.62 314 ASN A C 1
ATOM 2477 O O . ASN A 1 314 ? -18.372 3.944 -3.310 1.00 57.62 314 ASN A O 1
ATOM 2481 N N . THR A 1 315 ? -17.875 2.093 -2.150 1.00 50.31 315 THR A N 1
ATOM 2482 C CA . THR A 1 315 ? -18.526 1.116 -3.043 1.00 50.31 315 THR A CA 1
ATOM 2483 C C . THR A 1 315 ? -20.009 1.419 -3.318 1.00 50.31 315 THR A C 1
ATOM 2485 O O . THR A 1 315 ? -20.543 0.936 -4.314 1.00 50.31 315 THR A O 1
ATOM 2488 N N . GLY A 1 316 ? -20.663 2.256 -2.495 1.00 51.00 316 GLY A N 1
ATOM 2489 C CA . GLY A 1 316 ? -22.085 2.611 -2.611 1.00 51.00 316 GLY A CA 1
ATOM 2490 C C . GLY A 1 316 ? -22.451 4.063 -2.977 1.00 51.00 316 GLY A C 1
ATOM 2491 O O . GLY A 1 316 ? -23.623 4.304 -3.255 1.00 51.00 316 GLY A O 1
ATOM 2492 N N . GLN A 1 317 ? -21.538 5.052 -2.984 1.00 44.91 317 GLN A N 1
ATOM 2493 C CA . GLN A 1 317 ? -21.885 6.457 -3.310 1.00 44.91 317 GLN A CA 1
ATOM 2494 C C . GLN A 1 317 ? -20.653 7.344 -3.608 1.00 44.91 317 GLN A C 1
ATOM 2496 O O . GLN A 1 317 ? -19.569 7.115 -3.074 1.00 44.91 317 GLN A O 1
ATOM 2501 N N . ARG A 1 318 ? -20.845 8.406 -4.416 1.00 48.69 318 ARG A N 1
ATOM 2502 C CA . ARG A 1 318 ? -19.881 9.515 -4.600 1.00 48.69 318 ARG A CA 1
ATOM 2503 C C . ARG A 1 318 ? -19.658 10.300 -3.297 1.00 48.69 318 ARG A C 1
ATOM 2505 O O . ARG A 1 318 ? -20.596 10.459 -2.521 1.00 48.69 318 ARG A O 1
ATOM 2512 N N . SER A 1 319 ? -18.441 10.821 -3.120 1.00 54.59 319 SER A N 1
ATOM 2513 C CA . SER A 1 319 ? -17.974 11.653 -1.992 1.00 54.59 319 SER A CA 1
ATOM 2514 C C . SER A 1 319 ? -19.020 12.606 -1.368 1.00 54.59 319 SER A C 1
ATOM 2516 O O . SER A 1 319 ? -19.578 13.448 -2.069 1.00 54.59 319 SER A O 1
ATOM 2518 N N . ASN A 1 320 ? -19.179 12.542 -0.036 1.00 57.19 320 ASN A N 1
ATOM 2519 C CA . ASN A 1 320 ? -19.948 13.481 0.806 1.00 57.19 320 ASN A CA 1
ATOM 2520 C C . ASN A 1 320 ? -19.033 14.245 1.799 1.00 57.19 320 ASN A C 1
ATOM 2522 O O . ASN A 1 320 ? -17.831 13.982 1.875 1.00 57.19 320 ASN A O 1
ATOM 2526 N N . ASP A 1 321 ? -19.595 15.182 2.572 1.00 52.53 321 ASP A N 1
ATOM 2527 C CA . ASP A 1 321 ? -18.905 15.856 3.684 1.00 52.53 321 ASP A CA 1
ATOM 2528 C C . ASP A 1 321 ? -18.642 14.842 4.823 1.00 52.53 321 ASP A C 1
ATOM 2530 O O . ASP A 1 321 ? -19.583 14.235 5.330 1.00 52.53 321 ASP A O 1
ATOM 2534 N N . GLY A 1 322 ? -17.372 14.621 5.197 1.00 67.19 322 GLY A N 1
ATOM 2535 C CA . GLY A 1 322 ? -16.960 13.672 6.257 1.00 67.19 322 GLY A CA 1
ATOM 2536 C C . GLY A 1 322 ? -15.962 12.581 5.842 1.00 67.19 322 GLY A C 1
ATOM 2537 O O . GLY A 1 322 ? -15.284 11.997 6.689 1.00 67.19 322 GLY A O 1
ATOM 2538 N N . MET A 1 323 ? -15.756 12.384 4.537 1.00 75.06 323 MET A N 1
ATOM 2539 C CA . MET A 1 323 ? -14.905 11.310 3.987 1.00 75.06 323 MET A CA 1
ATOM 2540 C C . MET A 1 323 ? -13.436 11.384 4.435 1.00 75.06 323 MET A C 1
ATOM 2542 O O . MET A 1 323 ? -12.729 10.378 4.464 1.00 75.06 323 MET A O 1
ATOM 2546 N N . ARG A 1 324 ? -12.951 12.581 4.792 1.00 80.12 324 ARG A N 1
ATOM 2547 C CA . ARG A 1 324 ? -11.590 12.763 5.312 1.00 80.12 324 ARG A CA 1
ATOM 2548 C C . ARG A 1 324 ? -11.440 12.178 6.716 1.00 80.12 324 ARG A C 1
ATOM 2550 O O . ARG A 1 324 ? -10.415 11.555 6.989 1.00 80.12 324 ARG A O 1
ATOM 2557 N N . LEU A 1 325 ? -12.436 12.378 7.582 1.00 85.12 325 LEU A N 1
ATOM 2558 C CA . LEU A 1 325 ? -12.463 11.810 8.930 1.00 85.12 325 LEU A CA 1
ATOM 2559 C C . LEU A 1 325 ? -12.578 10.286 8.868 1.00 85.12 325 LEU A C 1
ATOM 2561 O O . LEU A 1 325 ? -11.856 9.584 9.573 1.00 85.12 325 LEU A O 1
ATOM 2565 N N . GLU A 1 326 ? -13.441 9.789 7.988 1.00 86.44 326 GLU A N 1
ATOM 2566 C CA . GLU A 1 326 ? -13.571 8.364 7.693 1.00 86.44 326 GLU A CA 1
ATOM 2567 C C . GLU A 1 326 ? -12.236 7.755 7.248 1.00 86.44 326 GLU A C 1
ATOM 2569 O O . GLU A 1 326 ? -11.759 6.795 7.849 1.00 86.44 326 GLU A O 1
ATOM 2574 N N . ALA A 1 327 ? -11.580 8.352 6.247 1.00 86.56 327 ALA A N 1
ATOM 2575 C CA . ALA A 1 327 ? -10.291 7.879 5.754 1.00 86.56 327 ALA A CA 1
ATOM 2576 C C . ALA A 1 327 ? -9.200 7.920 6.835 1.00 86.56 327 ALA A C 1
ATOM 2578 O O . ALA A 1 327 ? -8.450 6.956 6.987 1.00 86.56 327 ALA A O 1
ATOM 2579 N N . LEU A 1 328 ? -9.128 9.001 7.621 1.00 89.62 328 LEU A N 1
ATOM 2580 C CA . LEU A 1 328 ? -8.210 9.090 8.758 1.00 89.62 328 LEU A CA 1
ATOM 2581 C C . LEU A 1 328 ? -8.457 7.955 9.752 1.00 89.62 328 LEU A C 1
ATOM 2583 O O . LEU A 1 328 ? -7.512 7.291 10.170 1.00 89.62 328 LEU A O 1
ATOM 2587 N N . THR A 1 329 ? -9.717 7.728 10.113 1.00 91.88 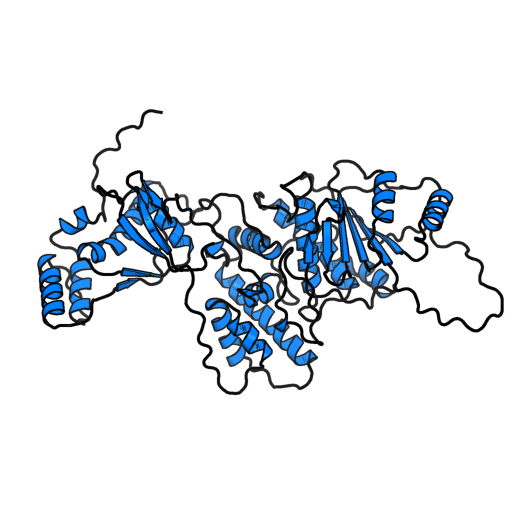329 THR A N 1
ATOM 2588 C CA . THR A 1 329 ? -10.097 6.715 11.099 1.00 91.88 329 THR A CA 1
ATOM 2589 C C . THR A 1 329 ? -9.761 5.313 10.606 1.00 91.88 329 THR A C 1
ATOM 2591 O O . THR A 1 329 ? -9.129 4.546 11.329 1.00 91.88 329 THR A O 1
ATOM 2594 N N . ALA A 1 330 ? -10.102 4.995 9.358 1.00 91.38 330 ALA A N 1
ATOM 2595 C CA . ALA A 1 330 ? -9.822 3.697 8.759 1.00 91.38 330 ALA A CA 1
ATOM 2596 C C . ALA A 1 330 ? -8.321 3.403 8.693 1.00 91.38 330 ALA A C 1
ATOM 2598 O O . ALA A 1 330 ? -7.871 2.357 9.158 1.00 91.38 330 ALA A O 1
ATOM 2599 N N . ALA A 1 331 ? -7.528 4.348 8.181 1.00 92.44 331 ALA A N 1
ATOM 2600 C CA . ALA A 1 331 ? -6.082 4.185 8.106 1.00 92.44 331 ALA A CA 1
ATOM 2601 C C . ALA A 1 331 ? -5.429 4.136 9.500 1.00 92.44 331 ALA A C 1
ATOM 2603 O O . ALA A 1 331 ? -4.480 3.378 9.690 1.00 92.44 331 ALA A O 1
ATOM 2604 N N . ALA A 1 332 ? -5.939 4.882 10.487 1.00 94.81 332 ALA A N 1
ATOM 2605 C CA . ALA A 1 332 ? -5.449 4.818 11.865 1.00 94.81 332 ALA A CA 1
ATOM 2606 C C . ALA A 1 332 ? -5.736 3.455 12.515 1.00 94.81 332 ALA A C 1
ATOM 2608 O O . ALA A 1 332 ? -4.860 2.905 13.178 1.00 94.81 332 ALA A O 1
ATOM 2609 N N . ILE A 1 333 ? -6.925 2.884 12.292 1.00 95.56 333 ILE A N 1
ATOM 2610 C CA . ILE A 1 333 ? -7.289 1.540 12.765 1.00 95.56 333 ILE A CA 1
ATOM 2611 C C . ILE A 1 333 ? -6.374 0.484 12.142 1.00 95.56 333 ILE A C 1
ATOM 2613 O O . ILE A 1 333 ? -5.823 -0.345 12.864 1.00 95.56 333 ILE A O 1
ATOM 2617 N N . VAL A 1 334 ? -6.163 0.543 10.825 1.00 95.88 334 VAL A N 1
ATOM 2618 C CA . VAL A 1 334 ? -5.261 -0.378 10.122 1.00 95.88 334 VAL A CA 1
ATOM 2619 C C . VAL A 1 334 ? -3.839 -0.271 10.682 1.00 95.88 334 VAL A C 1
ATOM 2621 O O . VAL A 1 334 ? -3.282 -1.276 11.118 1.00 95.88 334 VAL A O 1
ATOM 2624 N N . LEU A 1 335 ? -3.282 0.941 10.795 1.00 95.94 335 LEU A N 1
ATOM 2625 C CA . LEU A 1 335 ? -1.953 1.160 11.382 1.00 95.94 335 LEU A CA 1
ATOM 2626 C C . LEU A 1 335 ? -1.836 0.624 12.814 1.00 95.94 335 LEU A C 1
ATOM 2628 O O . LEU A 1 335 ? -0.868 -0.065 13.136 1.00 95.94 335 LEU A O 1
ATOM 2632 N N . ALA A 1 336 ? -2.816 0.922 13.669 1.00 95.62 336 ALA A N 1
ATOM 2633 C CA . ALA A 1 336 ? -2.821 0.481 15.059 1.00 95.62 336 ALA A CA 1
ATOM 2634 C C . ALA A 1 336 ? -2.892 -1.047 15.177 1.00 95.62 336 ALA A C 1
ATOM 2636 O O . ALA A 1 336 ? -2.241 -1.636 16.040 1.00 95.62 336 ALA A O 1
ATOM 2637 N N . SER A 1 337 ? -3.636 -1.699 14.279 1.00 97.00 337 SER A N 1
ATOM 2638 C CA . SER A 1 337 ? -3.757 -3.159 14.237 1.00 97.00 337 SER A CA 1
ATOM 2639 C C . SER A 1 337 ? -2.428 -3.865 13.934 1.00 97.00 337 SER A C 1
ATOM 2641 O O . SER A 1 337 ? -2.195 -4.988 14.376 1.00 97.00 337 SER A O 1
ATOM 2643 N N . HIS A 1 338 ? -1.506 -3.183 13.249 1.00 96.75 338 HIS A N 1
ATOM 2644 C CA . HIS A 1 338 ? -0.213 -3.744 12.857 1.00 96.75 338 HIS A CA 1
ATOM 2645 C C . HIS A 1 338 ? 0.837 -3.709 13.972 1.00 96.75 338 HIS A C 1
ATOM 2647 O O . HIS A 1 338 ? 1.888 -4.338 13.841 1.00 96.75 338 HIS A O 1
ATOM 2653 N N . ALA A 1 339 ? 0.587 -3.003 15.079 1.00 94.56 339 ALA A N 1
ATOM 2654 C CA . ALA A 1 339 ? 1.586 -2.779 16.124 1.00 94.56 339 ALA A CA 1
ATOM 2655 C C . ALA A 1 339 ? 2.098 -4.073 16.787 1.00 94.56 339 ALA A C 1
ATOM 2657 O O . ALA A 1 339 ? 3.255 -4.134 17.200 1.00 94.56 339 ALA A O 1
ATOM 2658 N N . GLY A 1 340 ? 1.263 -5.116 16.853 1.00 92.94 340 GLY A N 1
ATOM 2659 C CA . GLY A 1 340 ? 1.625 -6.446 17.365 1.00 92.94 340 GLY A CA 1
ATOM 2660 C C . GLY A 1 340 ? 2.209 -7.400 16.314 1.00 92.94 340 GLY A C 1
ATOM 2661 O O . GLY A 1 340 ? 2.693 -8.478 16.656 1.00 92.94 340 GLY A O 1
ATOM 2662 N N . GLY A 1 341 ? 2.209 -7.001 15.040 1.00 95.69 341 GLY A N 1
ATOM 2663 C CA . GLY A 1 341 ? 2.642 -7.836 13.924 1.00 95.69 341 GLY A CA 1
ATOM 2664 C C . GLY A 1 341 ? 1.598 -8.865 13.488 1.00 95.69 341 GLY A C 1
ATOM 2665 O O . GLY A 1 341 ? 0.423 -8.780 13.830 1.00 95.69 341 GLY A O 1
ATOM 2666 N N . PHE A 1 342 ? 2.035 -9.860 12.720 1.00 96.06 342 PHE A N 1
ATOM 2667 C CA . PHE A 1 342 ? 1.164 -10.828 12.030 1.00 96.06 342 PHE A CA 1
ATOM 2668 C C . PHE A 1 342 ? 0.339 -11.758 12.945 1.00 96.06 342 PHE A C 1
ATOM 2670 O O . PHE A 1 342 ? -0.506 -12.505 12.460 1.00 96.06 342 PHE A O 1
ATOM 2677 N N . GLY A 1 343 ? 0.582 -11.741 14.261 1.00 94.19 343 GLY A N 1
ATOM 2678 C CA . GLY A 1 343 ? -0.227 -12.455 15.258 1.00 94.19 343 GLY A CA 1
ATOM 2679 C C . GLY A 1 343 ? -1.400 -11.632 15.793 1.00 94.19 343 GLY A C 1
ATOM 2680 O O . GLY A 1 343 ? -2.137 -12.109 16.654 1.00 94.19 343 GLY A O 1
ATOM 2681 N N . GLY A 1 344 ? -1.570 -10.403 15.301 1.00 94.69 344 GLY A N 1
ATOM 2682 C CA . GLY A 1 344 ? -2.483 -9.419 15.861 1.00 94.69 344 GLY A CA 1
ATOM 2683 C C . GLY A 1 344 ? -1.884 -8.698 17.068 1.00 94.69 344 GLY A C 1
ATOM 2684 O O . GLY A 1 344 ? -0.755 -8.944 17.496 1.00 94.69 344 GLY A O 1
ATOM 2685 N N . VAL A 1 345 ? -2.656 -7.770 17.617 1.00 94.12 345 VAL A N 1
ATOM 2686 C CA . VAL A 1 345 ? -2.246 -6.891 18.712 1.00 94.12 345 VAL A CA 1
ATOM 2687 C C . VAL A 1 345 ? -3.243 -6.973 19.863 1.00 94.12 345 VAL A C 1
ATOM 2689 O O . VAL A 1 345 ? -4.454 -7.033 19.657 1.00 94.12 345 VAL A O 1
ATOM 2692 N N . ALA A 1 346 ? -2.746 -6.967 21.099 1.00 91.69 346 ALA A N 1
ATOM 2693 C CA . ALA A 1 346 ? -3.613 -6.895 22.268 1.00 91.69 346 ALA A CA 1
ATOM 2694 C C . ALA A 1 346 ? -4.412 -5.583 22.258 1.00 91.69 346 ALA A C 1
ATOM 2696 O O . ALA A 1 346 ? -3.876 -4.512 21.963 1.00 91.69 346 ALA A O 1
ATOM 2697 N N . PHE A 1 347 ? -5.692 -5.655 22.611 1.00 89.62 347 PHE A N 1
ATOM 2698 C CA . PHE A 1 347 ? -6.598 -4.513 22.532 1.00 89.62 347 PHE A CA 1
ATOM 2699 C C . PHE A 1 347 ? -6.123 -3.248 23.288 1.00 89.62 347 PHE A C 1
ATOM 2701 O O . PHE A 1 347 ? -6.248 -2.161 22.722 1.00 89.62 347 PHE A O 1
ATOM 2708 N N . PRO A 1 348 ? -5.523 -3.325 24.497 1.00 86.31 348 PRO A N 1
ATOM 2709 C CA . PRO A 1 348 ? -4.963 -2.143 25.160 1.00 86.31 348 PRO A CA 1
ATOM 2710 C C . PRO A 1 348 ? -3.883 -1.440 24.324 1.00 86.31 348 PRO A C 1
ATOM 2712 O O . PRO A 1 348 ? -3.893 -0.214 24.193 1.00 86.31 348 PRO A O 1
ATOM 2715 N N . THR A 1 349 ? -2.979 -2.210 23.713 1.00 88.81 349 THR A N 1
ATOM 2716 C CA . THR A 1 349 ? -1.924 -1.691 22.833 1.00 88.81 349 THR A CA 1
ATOM 2717 C C . THR A 1 349 ? -2.511 -1.120 21.541 1.00 88.81 349 THR A C 1
ATOM 2719 O O . THR A 1 349 ? -2.122 -0.029 21.131 1.00 88.81 349 THR A O 1
ATOM 2722 N N . PHE A 1 350 ? -3.494 -1.801 20.945 1.00 93.00 350 PHE A N 1
ATOM 2723 C CA . PHE A 1 350 ? -4.236 -1.300 19.785 1.00 93.00 350 PHE A CA 1
ATOM 2724 C C . PHE A 1 350 ? -4.873 0.062 20.061 1.00 93.00 350 PHE A C 1
ATOM 2726 O O . PHE A 1 350 ? -4.668 1.005 19.301 1.00 93.00 350 PHE A O 1
ATOM 2733 N N . LEU A 1 351 ? -5.627 0.181 21.159 1.00 89.50 351 LEU A N 1
ATOM 2734 C CA . LEU A 1 351 ? -6.321 1.419 21.504 1.00 89.50 351 LEU A CA 1
ATOM 2735 C C . LEU A 1 351 ? -5.325 2.558 21.719 1.00 89.50 351 LEU A C 1
ATOM 2737 O O . LEU A 1 351 ? -5.564 3.677 21.274 1.00 89.50 351 LEU A O 1
ATOM 2741 N N . CYS A 1 352 ? -4.196 2.265 22.364 1.00 87.19 352 CYS A N 1
ATOM 2742 C CA . CYS A 1 352 ? -3.111 3.218 22.503 1.00 87.19 352 CYS A CA 1
ATOM 2743 C C . CYS A 1 352 ? -2.659 3.721 21.122 1.00 87.19 352 CYS A C 1
ATOM 2745 O O . CYS A 1 352 ? -2.787 4.913 20.833 1.00 87.19 352 CYS A O 1
ATOM 2747 N N . GLU A 1 353 ? -2.171 2.837 20.254 1.00 91.00 353 GLU A N 1
ATOM 2748 C CA . GLU A 1 353 ? -1.657 3.236 18.938 1.00 91.00 353 GLU A CA 1
ATOM 2749 C C . GLU A 1 353 ? -2.723 3.965 18.100 1.00 91.00 353 GLU A C 1
ATOM 2751 O O . GLU A 1 353 ? -2.420 4.990 17.491 1.00 91.00 353 GLU A O 1
ATOM 2756 N N . LEU A 1 354 ? -3.994 3.551 18.170 1.00 93.31 354 LEU A N 1
ATOM 2757 C CA . LEU A 1 354 ? -5.110 4.240 17.514 1.00 93.31 354 LEU A CA 1
ATOM 2758 C C . LEU A 1 354 ? -5.239 5.700 17.976 1.00 93.31 354 LEU A C 1
ATOM 2760 O O . LEU A 1 354 ? -5.306 6.613 17.152 1.00 93.31 354 LEU A O 1
ATOM 2764 N N . LEU A 1 355 ? -5.259 5.947 19.288 1.00 90.31 355 LEU A N 1
ATOM 2765 C CA . LEU A 1 355 ? -5.385 7.301 19.837 1.00 90.31 355 LEU A CA 1
ATOM 2766 C C . LEU A 1 355 ? -4.173 8.176 19.516 1.00 90.31 355 LEU A C 1
ATOM 2768 O O . LEU A 1 355 ? -4.320 9.387 19.317 1.00 90.31 355 LEU A O 1
ATOM 2772 N N . PHE A 1 356 ? -2.986 7.574 19.452 1.00 89.38 356 PHE A N 1
ATOM 2773 C CA . PHE A 1 356 ? -1.789 8.265 18.999 1.00 89.38 356 PHE A CA 1
ATOM 2774 C C . PHE A 1 356 ? -1.918 8.682 17.529 1.00 89.38 356 PHE A C 1
ATOM 2776 O O . PHE A 1 356 ? -1.734 9.860 17.231 1.00 89.38 356 PHE A O 1
ATOM 2783 N N . GLU A 1 357 ? -2.292 7.772 16.622 1.00 92.69 357 GLU A N 1
ATOM 2784 C CA . GLU A 1 357 ? -2.416 8.073 15.187 1.00 92.69 357 GLU A CA 1
ATOM 2785 C C . GLU A 1 357 ? -3.525 9.095 14.886 1.00 92.69 357 GLU A C 1
ATOM 2787 O O . GLU A 1 357 ? -3.361 9.962 14.022 1.00 92.69 357 GLU A O 1
ATOM 2792 N N . LEU A 1 358 ? -4.616 9.071 15.657 1.00 91.25 358 LEU A N 1
ATOM 2793 C CA . LEU A 1 358 ? -5.681 10.078 15.605 1.00 91.25 358 LEU A CA 1
ATOM 2794 C C . LEU A 1 358 ? -5.258 11.444 16.182 1.00 91.25 358 LEU A C 1
ATOM 2796 O O . LEU A 1 358 ? -5.953 12.439 15.985 1.00 91.25 358 LEU A O 1
ATOM 2800 N N . GLY A 1 359 ? -4.112 11.541 16.862 1.00 87.75 359 GLY A N 1
ATOM 2801 C CA . GLY A 1 359 ? -3.634 12.773 17.501 1.00 87.75 359 GLY A CA 1
ATOM 2802 C C . GLY A 1 359 ? -4.391 13.150 18.781 1.00 87.75 359 GLY A C 1
ATOM 2803 O O . GLY A 1 359 ? -4.417 14.322 19.161 1.00 87.75 359 GLY A O 1
ATOM 2804 N N . VAL A 1 360 ? -5.022 12.178 19.444 1.00 85.00 360 VAL A N 1
ATOM 2805 C CA . VAL A 1 360 ? -5.730 12.365 20.723 1.00 85.00 360 VAL A CA 1
ATOM 2806 C C . VAL A 1 360 ? -4.756 12.340 21.909 1.00 85.00 360 VAL A C 1
ATOM 2808 O O . VAL A 1 360 ? -4.963 13.057 22.894 1.00 85.00 360 VAL A O 1
ATOM 2811 N N . SER A 1 361 ? -3.678 11.559 21.790 1.00 76.25 361 SER A N 1
ATOM 2812 C CA . SER A 1 361 ? -2.729 11.251 22.868 1.00 76.25 361 SER A CA 1
ATOM 2813 C C . SER A 1 361 ? -1.274 11.391 22.415 1.00 76.25 361 SER A C 1
ATOM 2815 O O . SER A 1 361 ? -0.948 11.111 21.260 1.00 76.25 361 SER A O 1
ATOM 2817 N N . GLN A 1 362 ? -0.373 11.785 23.325 1.00 74.69 362 GLN A N 1
ATOM 2818 C CA . GLN A 1 362 ? 1.070 11.765 23.059 1.00 74.69 362 GLN A CA 1
ATOM 2819 C C . GLN A 1 362 ? 1.698 10.405 23.387 1.00 74.69 362 GLN A C 1
ATOM 2821 O O . GLN A 1 362 ? 1.256 9.686 24.286 1.00 74.69 362 GLN A O 1
ATOM 2826 N N . ARG A 1 363 ? 2.791 10.085 22.683 1.00 65.75 363 ARG A N 1
ATOM 2827 C CA . ARG A 1 363 ? 3.585 8.861 22.849 1.00 65.75 363 ARG A CA 1
ATOM 2828 C C . ARG A 1 363 ? 4.345 8.898 24.183 1.00 65.75 363 ARG A C 1
ATOM 2830 O O . ARG A 1 363 ? 5.492 9.321 24.238 1.00 65.75 363 ARG A O 1
ATOM 2837 N N . GLY A 1 364 ? 3.667 8.539 25.270 1.00 57.06 364 GLY A N 1
ATOM 2838 C CA . GLY A 1 364 ? 4.203 8.582 26.638 1.00 57.06 364 GLY A CA 1
ATOM 2839 C C . GLY A 1 364 ? 3.135 8.749 27.721 1.00 57.06 364 GLY A C 1
ATOM 2840 O O . GLY A 1 364 ? 3.318 8.275 28.836 1.00 57.06 364 GLY A O 1
ATOM 2841 N N . GLU A 1 365 ? 1.977 9.323 27.383 1.00 58.91 365 GLU A N 1
ATOM 2842 C CA . GLU A 1 365 ? 0.839 9.509 28.306 1.00 58.91 365 GLU A CA 1
ATOM 2843 C C . GLU A 1 365 ? -0.055 8.253 28.425 1.00 58.91 365 GLU A C 1
ATOM 2845 O O . GLU A 1 365 ? -1.100 8.267 29.066 1.00 58.91 365 GLU A O 1
ATOM 2850 N N . MET A 1 366 ? 0.344 7.150 27.789 1.00 58.72 366 MET A N 1
ATOM 2851 C CA . MET A 1 366 ? -0.526 6.009 27.467 1.00 58.72 366 MET A CA 1
ATOM 2852 C C . MET A 1 366 ? -0.530 4.907 28.535 1.00 58.72 366 MET A C 1
ATOM 2854 O O . MET A 1 366 ? -1.401 4.043 28.523 1.00 58.72 366 MET A O 1
ATOM 2858 N N . MET A 1 367 ? 0.419 4.944 29.480 1.00 55.28 367 MET A N 1
ATOM 2859 C CA . MET A 1 367 ? 0.589 3.918 30.523 1.00 55.28 367 MET A CA 1
ATOM 2860 C C . MET A 1 367 ? -0.651 3.756 31.416 1.00 55.28 367 MET A C 1
ATOM 2862 O O . MET A 1 367 ? -0.963 2.645 31.832 1.00 55.28 367 MET A O 1
ATOM 2866 N N . GLN A 1 368 ? -1.370 4.847 31.702 1.00 58.12 368 GLN A N 1
ATOM 2867 C CA . GLN A 1 368 ? -2.517 4.821 32.614 1.00 58.12 368 GLN A CA 1
ATOM 2868 C C . GLN A 1 368 ? -3.777 4.252 31.937 1.00 58.12 368 GLN A C 1
ATOM 2870 O O . GLN A 1 368 ? -4.442 3.390 32.500 1.00 58.12 368 GLN A O 1
ATOM 2875 N N . LEU A 1 369 ? -4.029 4.637 30.679 1.00 61.75 369 LEU A N 1
ATOM 2876 C CA . LEU A 1 369 ? -5.080 4.054 29.838 1.00 61.75 369 LEU A CA 1
ATOM 2877 C C . LEU A 1 369 ? -4.861 2.550 29.615 1.00 61.75 369 LEU A C 1
ATOM 2879 O O . LEU A 1 369 ? -5.809 1.771 29.659 1.00 61.75 369 LEU A O 1
ATOM 2883 N N . HIS A 1 370 ? -3.609 2.143 29.389 1.00 60.41 370 HIS A N 1
ATOM 2884 C CA . HIS A 1 370 ? -3.252 0.739 29.213 1.00 60.41 370 HIS A CA 1
ATOM 2885 C C . HIS A 1 370 ? -3.634 -0.093 30.444 1.00 60.41 370 HIS A C 1
ATOM 2887 O O . HIS A 1 370 ? -4.318 -1.100 30.300 1.00 60.41 370 HIS A O 1
ATOM 2893 N N . GLN A 1 371 ? -3.294 0.375 31.651 1.00 60.34 371 GLN A N 1
ATOM 2894 C CA . GLN A 1 371 ? -3.630 -0.303 32.911 1.00 60.34 371 GLN A CA 1
ATOM 2895 C C . GLN A 1 371 ? -5.145 -0.376 33.170 1.00 60.34 371 GLN A C 1
ATOM 2897 O O . GLN A 1 371 ? -5.654 -1.416 33.601 1.00 60.34 371 GLN A O 1
ATOM 2902 N N . ASP A 1 372 ? -5.885 0.696 32.871 1.00 62.22 372 ASP A N 1
ATOM 2903 C CA . ASP A 1 372 ? -7.344 0.732 33.038 1.00 62.22 372 ASP A CA 1
ATOM 2904 C C . ASP A 1 372 ? -8.056 -0.272 32.106 1.00 62.22 372 ASP A C 1
ATOM 2906 O O . ASP A 1 372 ? -9.054 -0.885 32.489 1.00 62.22 372 ASP A O 1
ATOM 2910 N N . VAL A 1 373 ? -7.533 -0.490 30.892 1.00 60.25 373 VAL A N 1
ATOM 2911 C CA . VAL A 1 373 ? -8.089 -1.464 29.934 1.00 60.25 373 VAL A CA 1
ATOM 2912 C C . VAL A 1 373 ? -7.563 -2.882 30.185 1.00 60.25 373 VAL A C 1
ATOM 2914 O O . VAL A 1 373 ? -8.325 -3.836 30.050 1.00 60.25 373 VAL A O 1
ATOM 2917 N N . GLU A 1 374 ? -6.309 -3.066 30.598 1.00 59.34 374 GLU A N 1
ATOM 2918 C CA . GLU A 1 374 ? -5.754 -4.383 30.958 1.00 59.34 374 GLU A CA 1
ATOM 2919 C C . GLU A 1 374 ? -6.506 -5.037 32.118 1.00 59.34 374 GLU A C 1
ATOM 2921 O O . GLU A 1 374 ? -6.712 -6.248 32.127 1.00 59.34 374 GLU A O 1
ATOM 2926 N N . THR A 1 375 ? -6.950 -4.232 33.083 1.00 57.66 375 THR A N 1
ATOM 2927 C CA . THR A 1 375 ? -7.745 -4.703 34.228 1.00 57.66 375 THR A CA 1
ATOM 2928 C C . THR A 1 375 ? -9.225 -4.910 33.895 1.00 57.66 375 THR A C 1
ATOM 2930 O O . THR A 1 375 ? -9.978 -5.453 34.707 1.00 57.66 375 THR A O 1
ATOM 2933 N N . SER A 1 376 ? -9.654 -4.514 32.695 1.00 62.47 376 SER A N 1
ATOM 2934 C CA . SER A 1 376 ? -11.013 -4.716 32.197 1.00 62.47 376 SER A CA 1
ATOM 2935 C C . SER A 1 376 ? -11.175 -6.077 31.503 1.00 62.47 376 SER A C 1
ATOM 2937 O O . SER A 1 376 ? -10.209 -6.734 31.116 1.00 62.47 376 SER A O 1
ATOM 2939 N N . ARG A 1 377 ? -12.424 -6.479 31.241 1.00 68.06 377 ARG A N 1
ATOM 2940 C CA . ARG A 1 377 ? -12.761 -7.692 30.466 1.00 68.06 377 ARG A CA 1
ATOM 2941 C C . ARG A 1 377 ? -12.255 -7.687 29.011 1.00 68.06 377 ARG A C 1
ATOM 2943 O O . ARG A 1 377 ? -12.414 -8.686 28.314 1.00 68.06 377 ARG A O 1
ATOM 2950 N N . TRP A 1 378 ? -11.668 -6.580 28.551 1.00 69.38 378 TRP A N 1
ATOM 2951 C CA . TRP A 1 378 ? -11.188 -6.373 27.182 1.00 69.38 378 TRP A CA 1
ATOM 2952 C C . TRP A 1 378 ? -9.698 -6.667 26.999 1.00 69.38 378 TRP A C 1
ATOM 2954 O O . TRP A 1 378 ? -9.259 -6.817 25.861 1.00 69.38 378 TRP A O 1
ATOM 2964 N N . GLY A 1 379 ? -8.922 -6.777 28.086 1.00 68.19 379 GLY A N 1
ATOM 2965 C CA . GLY A 1 379 ? -7.468 -6.968 28.025 1.00 68.19 379 GLY A CA 1
ATOM 2966 C C . GLY A 1 379 ? -7.023 -8.250 27.309 1.00 68.19 379 GLY A C 1
ATOM 2967 O O . GLY A 1 379 ? -5.916 -8.310 26.788 1.00 68.19 379 GLY A O 1
ATOM 2968 N N . THR A 1 380 ? -7.896 -9.258 27.228 1.00 76.12 380 THR A N 1
ATOM 2969 C CA . THR A 1 380 ? -7.622 -10.540 26.557 1.00 76.12 380 THR A CA 1
ATOM 2970 C C . THR A 1 380 ? -7.968 -10.549 25.069 1.00 76.12 380 THR A C 1
ATOM 2972 O O . THR A 1 380 ? -7.692 -11.538 24.390 1.00 76.12 380 THR A O 1
ATOM 2975 N N . ARG A 1 381 ? -8.589 -9.485 24.539 1.00 86.62 381 ARG A N 1
ATOM 2976 C CA . ARG A 1 381 ? -8.955 -9.423 23.121 1.00 86.62 381 ARG A CA 1
ATOM 2977 C C . ARG A 1 381 ? -7.746 -9.097 22.260 1.00 86.62 381 ARG A C 1
ATOM 2979 O O . ARG A 1 381 ? -6.951 -8.220 22.593 1.00 86.62 381 ARG A O 1
ATOM 2986 N N . VAL A 1 382 ? -7.667 -9.774 21.121 1.00 91.69 382 VAL A N 1
ATOM 2987 C CA . VAL A 1 382 ? -6.653 -9.546 20.093 1.00 91.69 382 VAL A CA 1
ATOM 2988 C C . VAL A 1 382 ? -7.342 -8.948 18.876 1.00 91.69 382 VAL A C 1
ATOM 2990 O O . VAL A 1 382 ? -8.309 -9.514 18.374 1.00 91.69 382 VAL A O 1
ATOM 2993 N N . VAL A 1 383 ? -6.854 -7.797 18.423 1.00 95.44 383 VAL A N 1
ATOM 2994 C CA . VAL A 1 383 ? -7.243 -7.199 17.146 1.00 95.44 383 VAL A CA 1
ATOM 2995 C C . VAL A 1 383 ? -6.347 -7.798 16.056 1.00 95.44 383 VAL A C 1
ATOM 2997 O O . VAL A 1 383 ? -5.123 -7.712 16.193 1.00 95.44 383 VAL A O 1
ATOM 3000 N N . PRO A 1 384 ? -6.908 -8.433 15.010 1.00 96.38 384 PRO A N 1
ATOM 3001 C CA . PRO A 1 384 ? -6.131 -8.999 13.907 1.00 96.38 384 PRO A CA 1
ATOM 3002 C C . PRO A 1 384 ? -5.355 -7.939 13.120 1.00 96.38 384 PRO A C 1
ATOM 3004 O O . PRO A 1 384 ? -5.702 -6.765 13.153 1.00 96.38 384 PRO A O 1
ATOM 3007 N N . PHE A 1 385 ? -4.338 -8.360 12.372 1.00 96.81 385 PHE A N 1
ATOM 3008 C CA . PHE A 1 385 ? -3.614 -7.548 11.396 1.00 96.81 385 PHE A CA 1
ATOM 3009 C C . PHE A 1 385 ? -4.534 -7.231 10.200 1.00 96.81 385 PHE A C 1
ATOM 3011 O O . PHE A 1 385 ? -4.889 -8.127 9.426 1.00 96.81 385 PHE A O 1
ATOM 3018 N N . LEU A 1 386 ? -4.972 -5.975 10.073 1.00 96.94 386 LEU A N 1
ATOM 3019 C CA . LEU A 1 386 ? -6.054 -5.596 9.159 1.00 96.94 386 LEU A CA 1
ATOM 3020 C C . LEU A 1 386 ? -5.577 -5.264 7.741 1.00 96.94 386 LEU A C 1
ATOM 3022 O O . LEU A 1 386 ? -4.561 -4.608 7.541 1.00 96.94 386 LEU A O 1
ATOM 3026 N N . SER A 1 387 ? -6.347 -5.671 6.733 1.00 95.50 387 SER A N 1
ATOM 3027 C CA . SER A 1 387 ? -6.104 -5.259 5.343 1.00 95.50 387 SER A CA 1
ATOM 3028 C C . SER A 1 387 ? -6.329 -3.747 5.150 1.00 95.50 387 SER A C 1
ATOM 3030 O O . SER A 1 387 ? -7.032 -3.118 5.954 1.00 95.50 387 SER A O 1
ATOM 3032 N N . PRO A 1 388 ? -5.783 -3.131 4.078 1.00 92.38 388 PRO A N 1
ATOM 3033 C CA . PRO A 1 388 ? -6.271 -1.829 3.638 1.00 92.38 388 PRO A CA 1
ATOM 3034 C C . PRO A 1 388 ? -7.796 -1.862 3.432 1.00 92.38 388 PRO A C 1
ATOM 3036 O O . PRO A 1 388 ? -8.327 -2.892 3.009 1.00 92.38 388 PRO A O 1
ATOM 3039 N N . PRO A 1 389 ? -8.513 -0.747 3.653 1.00 88.12 389 PRO A N 1
ATOM 3040 C CA . PRO A 1 389 ? -9.946 -0.691 3.397 1.00 88.12 389 PRO A CA 1
ATOM 3041 C C . PRO A 1 389 ? -10.286 -1.112 1.960 1.00 88.12 389 PRO A C 1
ATOM 3043 O O . PRO A 1 389 ? -9.659 -0.630 1.018 1.00 88.12 389 PRO A O 1
ATOM 3046 N N . ASN A 1 390 ? -11.320 -1.947 1.803 1.00 80.12 390 ASN A N 1
ATOM 3047 C CA . ASN A 1 390 ? -11.808 -2.503 0.523 1.00 80.12 390 ASN A CA 1
ATOM 3048 C C . ASN A 1 390 ? -10.901 -3.538 -0.152 1.00 80.12 390 ASN A C 1
ATOM 3050 O O . ASN A 1 390 ? -11.192 -3.958 -1.270 1.00 80.12 390 ASN A O 1
ATOM 3054 N N . GLU A 1 391 ? -9.829 -3.954 0.508 1.00 90.00 391 GLU A N 1
ATOM 3055 C CA . GLU A 1 391 ? -8.974 -5.035 0.041 1.00 90.00 391 GLU A CA 1
ATOM 3056 C C . GLU A 1 391 ? -9.070 -6.222 0.989 1.00 90.00 391 GLU A C 1
ATOM 3058 O O . GLU A 1 391 ? -9.364 -6.072 2.176 1.00 90.00 391 GLU A O 1
ATOM 3063 N N . GLU A 1 392 ? -8.777 -7.408 0.472 1.00 93.38 392 GLU A N 1
ATOM 3064 C CA . GLU A 1 392 ? -8.755 -8.634 1.261 1.00 93.38 392 GLU A CA 1
ATOM 3065 C C . GLU A 1 392 ? -7.359 -9.247 1.254 1.00 93.38 392 GLU A C 1
ATOM 3067 O O . GLU A 1 392 ? -6.640 -9.237 0.245 1.00 93.38 392 GLU A O 1
ATOM 3072 N N . TRP A 1 393 ? -6.972 -9.808 2.396 1.00 95.44 393 TRP A N 1
ATOM 3073 C CA . TRP A 1 393 ? -5.828 -10.700 2.448 1.00 95.44 393 TRP A CA 1
ATOM 3074 C C . TRP A 1 393 ? -6.118 -11.973 1.646 1.00 95.44 393 TRP A C 1
ATOM 3076 O O . TRP A 1 393 ? -7.244 -12.467 1.664 1.00 95.44 393 TRP A O 1
ATOM 3086 N N . PRO A 1 394 ? -5.123 -12.545 0.947 1.00 94.56 394 PRO A N 1
ATOM 3087 C CA . PRO A 1 394 ? -5.332 -13.796 0.231 1.00 94.56 394 PRO A CA 1
ATOM 3088 C C . PRO A 1 394 ? -5.674 -14.951 1.182 1.00 94.56 394 PRO A C 1
ATOM 3090 O O . PRO A 1 394 ? -4.976 -15.143 2.174 1.00 94.56 394 PRO A O 1
ATOM 3093 N N . ASP A 1 395 ? -6.654 -15.785 0.823 1.00 91.00 395 ASP A N 1
ATOM 3094 C CA . ASP A 1 395 ? -7.095 -16.930 1.645 1.00 91.00 395 ASP A CA 1
ATOM 3095 C C . ASP A 1 395 ? -5.952 -17.872 2.057 1.00 91.00 395 ASP A C 1
ATOM 3097 O O . ASP A 1 395 ? -5.966 -18.449 3.141 1.00 91.00 395 ASP A O 1
ATOM 3101 N N . TRP A 1 396 ? -4.935 -18.022 1.202 1.00 92.00 396 TRP A N 1
ATOM 3102 C CA . TRP A 1 396 ? -3.778 -18.884 1.461 1.00 92.00 396 TRP A CA 1
ATOM 3103 C C . TRP A 1 396 ? -2.830 -18.344 2.543 1.00 92.00 396 TRP A C 1
ATOM 3105 O O . TRP A 1 396 ? -1.975 -19.088 3.012 1.00 92.00 396 TRP A O 1
ATOM 3115 N N . LEU A 1 397 ? -2.952 -17.070 2.931 1.00 90.81 397 LEU A N 1
ATOM 3116 C CA . LEU A 1 397 ? -2.178 -16.461 4.019 1.00 90.81 397 LEU A CA 1
ATOM 3117 C C . LEU A 1 397 ? -2.740 -16.839 5.403 1.00 90.81 397 LEU A C 1
ATOM 3119 O O . LEU A 1 397 ? -2.119 -16.553 6.425 1.00 90.81 397 LEU A O 1
ATOM 3123 N N . ASN A 1 398 ? -3.921 -17.461 5.440 1.00 79.75 398 ASN A N 1
ATOM 3124 C CA . ASN A 1 398 ? -4.657 -17.741 6.661 1.00 79.75 398 ASN A CA 1
ATOM 3125 C C . ASN A 1 398 ? -4.148 -19.011 7.363 1.00 79.75 398 ASN A C 1
ATOM 3127 O O . ASN A 1 398 ? -4.645 -20.117 7.149 1.00 79.75 398 ASN A O 1
ATOM 3131 N N . GLU A 1 399 ? -3.146 -18.836 8.217 1.00 85.69 399 GLU A N 1
ATOM 3132 C CA . GLU A 1 399 ? -2.628 -19.871 9.109 1.00 85.69 399 GLU A CA 1
ATOM 3133 C C . GLU A 1 399 ? -3.198 -19.715 10.524 1.00 85.69 399 GLU A C 1
ATOM 3135 O O . GLU A 1 399 ? -3.370 -18.602 11.012 1.00 85.69 399 GLU A O 1
ATOM 3140 N N . SER A 1 400 ? -3.411 -20.818 11.249 1.00 82.75 400 SER A N 1
ATOM 3141 C CA . SER A 1 400 ? -4.070 -20.796 12.572 1.00 82.75 400 SER A CA 1
ATOM 3142 C C . SER A 1 400 ? -3.317 -20.024 13.667 1.00 82.75 400 SER A C 1
ATOM 3144 O O . SER A 1 400 ? -3.865 -19.765 14.734 1.00 82.75 400 SER A O 1
ATOM 3146 N N . TRP A 1 401 ? -2.033 -19.746 13.447 1.00 86.94 401 TRP A N 1
ATOM 3147 C CA . TRP A 1 401 ? -1.132 -19.022 14.351 1.00 86.94 401 TRP A CA 1
ATOM 3148 C C . TRP A 1 401 ? -0.869 -17.579 13.888 1.00 86.94 401 TRP A C 1
ATOM 3150 O O . TRP A 1 401 ? -0.148 -16.835 14.553 1.00 86.94 401 TRP A O 1
ATOM 3160 N N . MET A 1 402 ? -1.450 -17.188 12.755 1.00 92.19 402 MET A N 1
ATOM 3161 C CA . MET A 1 402 ? -1.524 -15.815 12.275 1.00 92.19 402 MET A CA 1
ATOM 3162 C C . MET A 1 402 ? -2.914 -15.261 12.603 1.00 92.19 402 MET A C 1
ATOM 3164 O O . MET A 1 402 ? -3.876 -16.008 12.762 1.00 92.19 402 MET A O 1
ATOM 3168 N N . SER A 1 403 ? -3.024 -13.943 12.731 1.00 94.00 403 SER A N 1
ATOM 3169 C CA . SER A 1 403 ? -4.303 -13.278 12.981 1.00 94.00 403 SER A CA 1
ATOM 3170 C C . SER A 1 403 ? -4.467 -12.176 11.952 1.00 94.00 403 SER A C 1
ATOM 3172 O O . SER A 1 403 ? -3.936 -11.084 12.128 1.00 94.00 403 SER A O 1
ATOM 3174 N N . PHE A 1 404 ? -5.145 -12.495 10.852 1.00 95.50 404 PHE A N 1
ATOM 3175 C CA . PHE A 1 404 ? -5.451 -11.576 9.757 1.00 95.50 404 PHE A CA 1
ATOM 3176 C C . PHE A 1 404 ? -6.964 -11.422 9.652 1.00 95.50 404 PHE A C 1
ATOM 3178 O O . PHE A 1 404 ? -7.708 -12.381 9.845 1.00 95.50 404 PHE A O 1
ATOM 3185 N N . ASP A 1 405 ? -7.413 -10.212 9.346 1.00 95.44 405 ASP A N 1
ATOM 3186 C CA . ASP A 1 405 ? -8.816 -9.913 9.066 1.00 95.44 405 ASP A CA 1
ATOM 3187 C C . ASP A 1 405 ? -8.883 -8.744 8.077 1.00 95.44 405 ASP A C 1
ATOM 3189 O O . ASP A 1 405 ? -7.895 -8.033 7.872 1.00 95.44 405 ASP A O 1
ATOM 3193 N N . ASN A 1 406 ? -10.030 -8.548 7.437 1.00 95.00 406 ASN A N 1
ATOM 3194 C CA . ASN A 1 406 ? -10.190 -7.526 6.412 1.00 95.00 406 ASN A CA 1
ATOM 3195 C C . ASN A 1 406 ? -10.956 -6.316 6.945 1.00 95.00 406 ASN A C 1
ATOM 3197 O O . ASN A 1 406 ? -11.968 -6.466 7.636 1.00 95.00 406 ASN A O 1
ATOM 3201 N N . CYS A 1 407 ? -10.485 -5.119 6.590 1.00 93.19 407 CYS A N 1
ATOM 3202 C CA . CYS A 1 407 ? -11.168 -3.858 6.860 1.00 93.19 407 CYS A CA 1
ATOM 3203 C C . CYS A 1 407 ? -12.124 -3.529 5.706 1.00 93.19 407 CYS A C 1
ATOM 3205 O O . CYS A 1 407 ? -11.712 -3.316 4.564 1.00 93.19 407 CYS A O 1
ATOM 3207 N N . LEU A 1 408 ? -13.418 -3.469 6.002 1.00 88.31 408 LEU A N 1
ATOM 3208 C CA . LEU A 1 408 ? -14.476 -3.248 5.026 1.00 88.31 408 LEU A CA 1
ATOM 3209 C C . LEU A 1 408 ? -15.085 -1.864 5.223 1.00 88.31 408 LEU A C 1
ATOM 3211 O O . LEU A 1 408 ? -15.505 -1.521 6.331 1.00 88.31 408 LEU A O 1
ATOM 3215 N N . ARG A 1 409 ? -15.193 -1.095 4.136 1.00 82.94 409 ARG A N 1
ATOM 3216 C CA . ARG A 1 409 ? -16.099 0.057 4.097 1.00 82.94 409 ARG A CA 1
ATOM 3217 C C . ARG A 1 409 ? -17.500 -0.434 3.801 1.00 82.94 409 ARG A C 1
ATOM 3219 O O . ARG A 1 409 ? -17.697 -1.260 2.910 1.00 82.94 409 ARG A O 1
ATOM 3226 N N . THR A 1 410 ? -18.462 0.069 4.550 1.00 80.81 410 THR A N 1
ATOM 3227 C CA . THR A 1 410 ? -19.867 -0.315 4.410 1.00 80.81 410 THR A CA 1
ATOM 3228 C C . THR A 1 410 ? -20.631 0.722 3.589 1.00 80.81 410 THR A C 1
ATOM 3230 O O . THR A 1 410 ? -20.273 1.902 3.602 1.00 80.81 410 THR A O 1
ATOM 3233 N N . PRO A 1 411 ? -21.663 0.319 2.831 1.00 76.12 411 PRO A N 1
ATOM 3234 C CA . PRO A 1 411 ? -22.588 1.250 2.194 1.00 76.12 411 PRO A CA 1
ATOM 3235 C C . PRO A 1 411 ? -23.185 2.259 3.187 1.00 76.12 411 PRO A C 1
ATOM 3237 O O . PRO A 1 411 ? -23.531 1.903 4.309 1.00 76.12 411 PRO A O 1
ATOM 3240 N N . ASN A 1 412 ? -23.401 3.509 2.758 1.00 72.12 412 ASN A N 1
ATOM 3241 C CA . ASN A 1 412 ? -23.992 4.553 3.615 1.00 72.12 412 ASN A CA 1
ATOM 3242 C C . ASN A 1 412 ? -25.374 4.168 4.184 1.00 72.12 412 ASN A C 1
ATOM 3244 O O . ASN A 1 412 ? -25.772 4.669 5.237 1.00 72.12 412 ASN A O 1
ATOM 3248 N N . GLU A 1 413 ? -26.125 3.304 3.488 1.00 75.50 413 GLU A N 1
ATOM 3249 C CA . GLU A 1 413 ? -27.424 2.797 3.950 1.00 75.50 413 GLU A CA 1
ATOM 3250 C C . GLU A 1 413 ? -27.326 1.975 5.241 1.00 75.50 413 GLU A C 1
ATOM 3252 O O . GLU A 1 413 ? -28.252 2.024 6.053 1.00 75.50 413 GLU A O 1
ATOM 3257 N N . ASP A 1 414 ? -26.177 1.338 5.483 1.00 77.75 414 ASP A N 1
ATOM 3258 C CA . ASP A 1 414 ? -25.901 0.591 6.712 1.00 77.75 414 ASP A CA 1
ATOM 3259 C C . ASP A 1 414 ? -25.697 1.531 7.909 1.00 77.75 414 ASP A C 1
ATOM 3261 O O . ASP A 1 414 ? -25.793 1.105 9.060 1.00 77.75 414 ASP A O 1
ATOM 3265 N N . ARG A 1 415 ? -25.441 2.827 7.655 1.00 79.31 415 ARG A N 1
ATOM 3266 C CA . ARG A 1 415 ? -25.166 3.872 8.663 1.00 79.31 415 ARG A CA 1
ATOM 3267 C C . ARG A 1 415 ? -24.036 3.519 9.635 1.00 79.31 415 ARG A C 1
ATOM 3269 O O . ARG A 1 415 ? -23.960 4.087 10.721 1.00 79.31 415 ARG A O 1
ATOM 3276 N N . ILE A 1 416 ? -23.183 2.601 9.214 1.00 85.75 416 ILE A N 1
ATOM 3277 C CA . ILE A 1 416 ? -21.894 2.234 9.779 1.00 85.75 416 ILE A CA 1
ATOM 3278 C C . ILE A 1 416 ? -20.905 2.584 8.676 1.00 85.75 416 ILE A C 1
ATOM 3280 O O . ILE A 1 416 ? -21.204 2.346 7.505 1.00 85.75 416 ILE A O 1
ATOM 3284 N N . ASP A 1 417 ? -19.765 3.171 9.017 1.00 86.12 417 ASP A N 1
ATOM 3285 C CA . ASP A 1 417 ? -18.799 3.622 8.010 1.00 86.12 417 ASP A CA 1
ATOM 3286 C C . ASP A 1 417 ? -17.762 2.527 7.714 1.00 86.12 417 ASP A C 1
ATOM 3288 O O . ASP A 1 417 ? -17.342 2.346 6.567 1.00 86.12 417 ASP A O 1
ATOM 3292 N N . PHE A 1 418 ? -17.380 1.752 8.742 1.00 86.50 418 PHE A N 1
ATOM 3293 C CA . PHE A 1 418 ? -16.419 0.653 8.620 1.00 86.50 418 PHE A CA 1
ATOM 3294 C C . PHE A 1 418 ? -16.740 -0.515 9.548 1.00 86.50 418 PHE A C 1
ATOM 3296 O O . PHE A 1 418 ? -17.238 -0.332 10.663 1.00 86.50 418 PHE A O 1
ATOM 3303 N N . ARG A 1 419 ? -16.347 -1.719 9.129 1.00 91.19 419 ARG A N 1
ATOM 3304 C CA . ARG A 1 419 ? -16.310 -2.907 9.986 1.00 91.19 419 ARG A CA 1
ATOM 3305 C C . ARG A 1 419 ? -15.194 -3.864 9.590 1.00 91.19 419 ARG A C 1
ATOM 3307 O O . ARG A 1 419 ? -14.636 -3.785 8.503 1.00 91.19 419 ARG A O 1
ATOM 3314 N N . THR A 1 420 ? -14.901 -4.789 10.484 1.00 93.62 420 THR A N 1
ATOM 3315 C CA . THR A 1 420 ? -14.022 -5.940 10.219 1.00 93.62 420 THR A CA 1
ATOM 3316 C C . THR A 1 420 ? -14.842 -7.134 9.729 1.00 93.62 420 THR A C 1
ATOM 3318 O O . THR A 1 420 ? -16.028 -7.213 10.046 1.00 93.62 420 THR A O 1
ATOM 3321 N N . THR A 1 421 ? -14.257 -8.070 8.972 1.00 91.81 421 THR A N 1
ATOM 3322 C CA . THR A 1 421 ? -15.014 -9.239 8.465 1.00 91.81 421 THR A CA 1
ATOM 3323 C C . THR A 1 421 ? -15.436 -10.168 9.599 1.00 91.81 421 THR A C 1
ATOM 3325 O O . THR A 1 421 ? -16.534 -10.719 9.564 1.00 91.81 421 THR A O 1
ATOM 3328 N N . SER A 1 422 ? -14.622 -10.275 10.655 1.00 90.25 422 SER A N 1
ATOM 3329 C CA . SER A 1 422 ? -15.009 -10.960 11.897 1.00 90.25 422 SER A CA 1
ATOM 3330 C C . SER A 1 422 ? -16.084 -10.230 12.714 1.00 90.25 422 SER A C 1
ATOM 3332 O O . SER A 1 422 ? -16.529 -10.754 13.734 1.00 90.25 422 SER A O 1
ATOM 3334 N N . ASN A 1 423 ? -16.464 -9.010 12.313 1.00 89.62 423 ASN A N 1
ATOM 3335 C CA . ASN A 1 423 ? -17.268 -8.067 13.089 1.00 89.62 423 ASN A CA 1
ATOM 3336 C C . ASN A 1 423 ? -16.688 -7.779 14.489 1.00 89.62 423 ASN A C 1
ATOM 3338 O O . ASN A 1 423 ? -17.395 -7.308 15.370 1.00 89.62 423 ASN A O 1
ATOM 3342 N N . LEU A 1 424 ? -15.388 -7.987 14.727 1.00 91.06 424 LEU A N 1
ATOM 3343 C CA . LEU A 1 424 ? -14.760 -7.617 15.999 1.00 91.06 424 LEU A CA 1
ATOM 3344 C C . LEU A 1 424 ? -14.893 -6.112 16.284 1.00 91.06 424 LEU A C 1
ATOM 3346 O O . LEU A 1 424 ? -15.178 -5.717 17.415 1.00 91.06 424 LEU A O 1
ATOM 3350 N N . ILE A 1 425 ? -14.668 -5.292 15.258 1.00 92.94 425 ILE A N 1
ATOM 3351 C CA . ILE A 1 425 ? -14.742 -3.828 15.294 1.00 92.94 425 ILE A CA 1
ATOM 3352 C C . ILE A 1 425 ? -15.786 -3.339 14.285 1.00 92.94 425 ILE A C 1
ATOM 3354 O O . ILE A 1 425 ? -15.759 -3.757 13.124 1.00 92.94 425 ILE A O 1
ATOM 3358 N N . SER A 1 426 ? -16.638 -2.406 14.716 1.00 93.06 426 SER A N 1
ATOM 3359 C CA . SER A 1 426 ? -17.466 -1.545 13.860 1.00 93.06 426 SER A CA 1
ATOM 3360 C C . SER A 1 426 ? -17.256 -0.068 14.209 1.00 93.06 426 SER A C 1
ATOM 3362 O O . SER A 1 426 ? -16.860 0.258 15.331 1.00 93.06 426 SER A O 1
ATOM 3364 N N . VAL A 1 427 ? -17.472 0.829 13.244 1.00 91.75 427 VAL A N 1
ATOM 3365 C CA . VAL A 1 427 ? -17.109 2.248 13.368 1.00 91.75 427 VAL A CA 1
ATOM 3366 C C . VAL A 1 427 ? -18.180 3.162 12.781 1.00 91.75 427 VAL A C 1
ATOM 3368 O O . VAL A 1 427 ? -18.631 2.947 11.658 1.00 91.75 427 VAL A O 1
ATOM 3371 N N . GLU A 1 428 ? -18.512 4.226 13.511 1.00 91.38 428 GLU A N 1
ATOM 3372 C CA . GLU A 1 428 ? -19.235 5.394 13.004 1.00 91.38 428 GLU A CA 1
ATOM 3373 C C . GLU A 1 428 ? -18.391 6.670 13.167 1.00 91.38 428 GLU A C 1
ATOM 3375 O O . GLU A 1 428 ? -17.941 7.018 14.261 1.00 91.38 428 GLU A O 1
ATOM 3380 N N . CYS A 1 429 ? -18.210 7.407 12.080 1.00 88.44 429 CYS A N 1
ATOM 3381 C CA . CYS A 1 429 ? -17.554 8.700 12.002 1.00 88.44 429 CYS A CA 1
ATOM 3382 C C . CYS A 1 429 ? -18.609 9.805 11.872 1.00 88.44 429 CYS A C 1
ATOM 3384 O O . CYS A 1 429 ? -19.512 9.740 11.039 1.00 88.44 429 CYS A O 1
ATOM 3386 N N . LYS A 1 430 ? -18.506 10.857 12.690 1.00 86.31 430 LYS A N 1
ATOM 3387 C CA . LYS A 1 430 ? -19.389 12.031 12.609 1.00 86.31 430 LYS A CA 1
ATOM 3388 C C . LYS A 1 430 ? -18.568 13.316 12.569 1.00 86.31 430 LYS A C 1
ATOM 3390 O O . LYS A 1 430 ? -18.158 13.839 13.612 1.00 86.31 430 LYS A O 1
ATOM 3395 N N . ASP A 1 431 ? -18.379 13.834 11.358 1.00 80.81 431 ASP A N 1
ATOM 3396 C CA . ASP A 1 431 ? -17.635 15.065 11.055 1.00 80.81 431 ASP A CA 1
ATOM 3397 C C . ASP A 1 431 ? -18.515 16.321 11.193 1.00 80.81 431 ASP A C 1
ATOM 3399 O O . ASP A 1 431 ? -18.637 17.151 10.295 1.00 80.81 431 ASP A O 1
ATOM 3403 N N . TYR A 1 432 ? -19.231 16.439 12.313 1.00 79.12 432 TYR A N 1
ATOM 3404 C CA . TYR A 1 432 ? -20.067 17.611 12.565 1.00 79.12 432 TYR A CA 1
ATOM 3405 C C . TYR A 1 432 ? -19.216 18.757 13.116 1.00 79.12 432 TYR A C 1
ATOM 3407 O O . TYR A 1 432 ? -18.385 18.568 14.003 1.00 79.12 432 TYR A O 1
ATOM 3415 N N . SER A 1 433 ? -19.459 19.970 12.612 1.00 72.50 433 SER A N 1
ATOM 3416 C CA . SER A 1 433 ? -18.848 21.207 13.125 1.00 72.50 433 SER A CA 1
ATOM 3417 C C . SER A 1 433 ? -19.405 21.629 14.488 1.00 72.50 433 SER A C 1
ATOM 3419 O O . SER A 1 433 ? -18.803 22.437 15.194 1.00 72.50 433 SER A O 1
ATOM 3421 N N . ARG A 1 434 ? -20.565 21.081 14.863 1.00 79.75 434 ARG A N 1
ATOM 3422 C CA . ARG A 1 434 ? -21.226 21.268 16.156 1.00 79.75 434 ARG A CA 1
ATOM 3423 C C . ARG A 1 434 ? -21.140 19.997 16.992 1.00 79.75 434 ARG A C 1
ATOM 3425 O O . ARG A 1 434 ? -21.005 18.902 16.454 1.00 79.75 434 ARG A O 1
ATOM 3432 N N . THR A 1 435 ? -21.299 20.151 18.304 1.00 81.62 435 THR A N 1
ATOM 3433 C CA . THR A 1 435 ? -21.460 19.022 19.227 1.00 81.62 435 THR A CA 1
ATOM 3434 C C . THR A 1 435 ? -22.576 18.099 18.757 1.00 81.62 435 THR A C 1
ATOM 3436 O O . THR A 1 435 ? -23.644 18.588 18.387 1.00 81.62 435 THR A O 1
ATOM 3439 N N . LEU A 1 436 ? -22.353 16.787 18.826 1.00 83.00 436 LEU A N 1
ATOM 3440 C CA . LEU A 1 436 ? -23.404 15.812 18.539 1.00 83.00 436 LEU A CA 1
ATOM 3441 C C . LEU A 1 436 ? -24.614 16.025 19.455 1.00 83.00 436 LEU A C 1
ATOM 3443 O O . LEU A 1 436 ? -24.463 16.319 20.639 1.00 83.00 436 LEU A O 1
ATOM 3447 N N . ASP A 1 437 ? -25.815 15.885 18.905 1.00 84.50 437 ASP A N 1
ATOM 3448 C CA . ASP A 1 437 ? -27.055 15.985 19.672 1.00 84.50 437 ASP A CA 1
ATOM 3449 C C . ASP A 1 437 ? -27.365 14.655 20.373 1.00 84.50 437 ASP A C 1
ATOM 3451 O O . ASP A 1 437 ? -26.957 13.584 19.917 1.00 84.50 437 ASP A 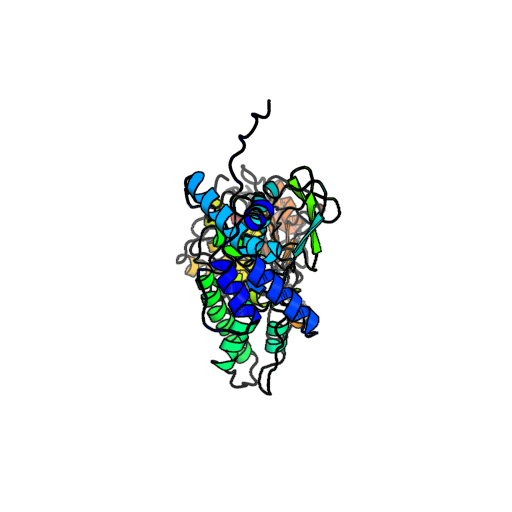O 1
ATOM 3455 N N . LEU A 1 438 ? -28.109 14.707 21.485 1.00 81.38 438 LEU A N 1
ATOM 3456 C CA . LEU A 1 438 ? -28.489 13.508 22.246 1.00 81.38 438 LEU A CA 1
ATOM 3457 C C . LEU A 1 438 ? -29.220 12.482 21.373 1.00 81.38 438 LEU A C 1
ATOM 3459 O O . LEU A 1 438 ? -28.954 11.289 21.495 1.00 81.38 438 LEU A O 1
ATOM 3463 N N . ASP A 1 439 ? -30.121 12.936 20.503 1.00 85.06 439 ASP A N 1
ATOM 3464 C CA . ASP A 1 439 ? -30.897 12.039 19.646 1.00 85.06 439 ASP A CA 1
ATOM 3465 C C . ASP A 1 439 ? -30.005 11.340 18.617 1.00 85.06 439 ASP A C 1
ATOM 3467 O O . ASP A 1 439 ? -30.155 10.144 18.402 1.00 85.06 439 ASP A O 1
ATOM 3471 N N . VAL A 1 440 ? -28.983 12.028 18.094 1.00 85.44 440 VAL A N 1
ATOM 3472 C CA . VAL A 1 440 ? -27.977 11.411 17.213 1.00 85.44 440 VAL A CA 1
ATOM 3473 C C . VAL A 1 440 ? -27.194 10.333 17.962 1.00 85.44 440 VAL A C 1
ATOM 3475 O O . VAL A 1 440 ? -26.978 9.250 17.429 1.00 85.44 440 VAL A O 1
ATOM 3478 N N . VAL A 1 441 ? -26.795 10.591 19.213 1.00 82.50 441 VAL A N 1
ATOM 3479 C CA . VAL A 1 441 ? -26.108 9.583 20.038 1.00 82.50 441 VAL A CA 1
ATOM 3480 C C . VAL A 1 441 ? -27.003 8.379 20.310 1.00 82.50 441 VAL A C 1
ATOM 3482 O O . VAL A 1 441 ? -26.552 7.251 20.137 1.00 82.50 441 VAL A O 1
ATOM 3485 N N . LYS A 1 442 ? -28.270 8.586 20.687 1.00 83.38 442 LYS A N 1
ATOM 3486 C CA . LYS A 1 442 ? -29.227 7.484 20.876 1.00 83.38 442 LYS A CA 1
ATOM 3487 C C . LYS A 1 442 ? -29.391 6.657 19.604 1.00 83.38 442 LYS A C 1
ATOM 3489 O O . LYS A 1 442 ? -29.356 5.435 19.671 1.00 83.38 442 LYS A O 1
ATOM 3494 N N . ASP A 1 443 ? -29.517 7.325 18.465 1.00 86.31 443 ASP A N 1
ATOM 3495 C CA . ASP A 1 443 ? -29.652 6.702 17.155 1.00 86.31 443 ASP A CA 1
ATOM 3496 C C . ASP A 1 443 ? -28.459 5.812 16.791 1.00 86.31 443 ASP A C 1
ATOM 3498 O O . ASP A 1 443 ? -28.665 4.736 16.236 1.00 86.31 443 ASP A O 1
ATOM 3502 N N . MET A 1 444 ? -27.229 6.234 17.105 1.00 85.31 444 MET A N 1
ATOM 3503 C CA . MET A 1 444 ? -26.027 5.405 16.919 1.00 85.31 444 MET A CA 1
ATOM 3504 C C . MET A 1 444 ? -26.055 4.185 17.845 1.00 85.31 444 MET A C 1
ATOM 3506 O O . MET A 1 444 ? -25.898 3.055 17.396 1.00 85.31 444 MET A O 1
ATOM 3510 N N . LEU A 1 445 ? -26.362 4.391 19.131 1.00 83.06 445 LEU A N 1
ATOM 3511 C CA . LEU A 1 445 ? -26.432 3.310 20.121 1.00 83.06 445 LEU A CA 1
ATOM 3512 C C . LEU A 1 445 ? -27.457 2.221 19.761 1.00 83.06 445 LEU A C 1
ATOM 3514 O O . LEU A 1 445 ? -27.239 1.056 20.079 1.00 83.06 445 LEU A O 1
ATOM 3518 N N . MET A 1 446 ? -28.557 2.584 19.094 1.00 83.25 446 MET A N 1
ATOM 3519 C CA . MET A 1 446 ? -29.586 1.638 18.643 1.00 83.25 446 MET A CA 1
ATOM 3520 C C . MET A 1 446 ? -29.185 0.822 17.403 1.00 83.25 446 MET A C 1
ATOM 3522 O O . MET A 1 446 ? -29.843 -0.171 17.105 1.00 83.25 446 MET A O 1
ATOM 3526 N N . ARG A 1 447 ? -28.147 1.229 16.660 1.00 83.88 447 ARG A N 1
ATOM 3527 C CA . ARG A 1 447 ? -27.725 0.585 15.399 1.00 83.88 447 ARG A CA 1
ATOM 3528 C C . ARG A 1 447 ? -26.445 -0.235 15.510 1.00 83.88 447 ARG A C 1
ATOM 3530 O O . ARG A 1 447 ? -25.966 -0.750 14.504 1.00 83.88 447 ARG A O 1
ATOM 3537 N N . ILE A 1 448 ? -25.895 -0.369 16.711 1.00 82.31 448 ILE A N 1
ATOM 3538 C CA . ILE A 1 448 ? -24.684 -1.156 16.932 1.00 82.31 448 ILE A CA 1
ATOM 3539 C C . ILE A 1 448 ? -24.944 -2.600 16.487 1.00 82.31 448 ILE A C 1
ATOM 3541 O O . ILE A 1 448 ? -25.914 -3.204 16.960 1.00 82.31 448 ILE A O 1
ATOM 3545 N N . PRO A 1 449 ? -24.104 -3.176 15.608 1.00 82.38 449 PRO A N 1
ATOM 3546 C CA . PRO A 1 449 ? -24.275 -4.560 15.193 1.00 82.38 449 PRO A CA 1
ATOM 3547 C C . PRO A 1 449 ? -24.242 -5.497 16.398 1.00 82.38 449 PRO A C 1
ATOM 3549 O O . PRO A 1 449 ? -23.380 -5.379 17.270 1.00 82.38 449 PRO A O 1
ATOM 3552 N N . ALA A 1 450 ? -25.175 -6.446 16.442 1.00 77.75 450 ALA A N 1
ATOM 3553 C CA . ALA A 1 450 ? -25.319 -7.361 17.574 1.00 77.75 450 ALA A CA 1
ATOM 3554 C C . ALA A 1 450 ? -24.090 -8.265 17.777 1.00 77.75 450 ALA A C 1
ATOM 3556 O O . ALA A 1 450 ? -23.821 -8.708 18.890 1.00 77.75 450 ALA A O 1
ATOM 3557 N N . ASP A 1 451 ? -23.334 -8.521 16.716 1.00 82.62 451 ASP A N 1
ATOM 3558 C CA . ASP A 1 451 ? -22.083 -9.274 16.710 1.00 82.62 451 ASP A CA 1
ATOM 3559 C C . ASP A 1 451 ? -20.838 -8.386 16.872 1.00 82.62 451 ASP A C 1
ATOM 3561 O O . ASP A 1 451 ? -19.738 -8.911 17.040 1.00 82.62 451 ASP A O 1
ATOM 3565 N N . SER A 1 452 ? -21.004 -7.056 16.905 1.00 85.19 452 SER A N 1
ATOM 3566 C CA . SER A 1 452 ? -19.895 -6.121 17.070 1.00 85.19 452 SER A CA 1
ATOM 3567 C C . SER A 1 452 ? -19.323 -6.164 18.473 1.00 85.19 452 SER A C 1
ATOM 3569 O O . SER A 1 452 ? -19.892 -5.623 19.417 1.00 85.19 452 SER A O 1
ATOM 3571 N N . ALA A 1 453 ? -18.123 -6.705 18.612 1.00 86.62 453 ALA A N 1
ATOM 3572 C CA . ALA A 1 453 ? -17.497 -6.827 19.916 1.00 86.62 453 ALA A CA 1
ATOM 3573 C C . ALA A 1 453 ? -17.038 -5.458 20.476 1.00 86.62 453 ALA A C 1
ATOM 3575 O O . ALA A 1 453 ? -17.100 -5.230 21.690 1.00 86.62 453 ALA A O 1
ATOM 3576 N N . ILE A 1 454 ? -16.562 -4.566 19.603 1.00 88.75 454 ILE A N 1
ATOM 3577 C CA . ILE A 1 454 ? -16.093 -3.207 19.895 1.00 88.75 454 ILE A CA 1
ATOM 3578 C C . ILE A 1 454 ? -16.726 -2.257 18.876 1.00 88.75 454 ILE A C 1
ATOM 3580 O O . ILE A 1 454 ? -16.580 -2.446 17.673 1.00 88.75 454 ILE A O 1
ATOM 3584 N N . HIS A 1 455 ? -17.404 -1.217 19.345 1.00 90.75 455 HIS A N 1
ATOM 3585 C CA . HIS A 1 455 ? -17.982 -0.177 18.506 1.00 90.75 455 HIS A CA 1
ATOM 3586 C C . HIS A 1 455 ? -17.293 1.163 18.779 1.00 90.75 455 HIS A C 1
ATOM 3588 O O . HIS A 1 455 ? -17.277 1.649 19.914 1.00 90.75 455 HIS A O 1
ATOM 3594 N N . LEU A 1 456 ? -16.699 1.755 17.747 1.00 91.81 456 LEU A N 1
ATOM 3595 C CA . LEU A 1 456 ? -15.984 3.024 17.831 1.00 91.81 456 LEU A CA 1
ATOM 3596 C C . LEU A 1 456 ? -16.850 4.144 17.255 1.00 91.81 456 LEU A C 1
ATOM 3598 O O . LEU A 1 456 ? -17.290 4.070 16.114 1.00 91.81 456 LEU A O 1
ATOM 3602 N N . ILE A 1 457 ? -17.043 5.212 18.024 1.00 89.69 457 ILE A N 1
ATOM 3603 C CA . ILE A 1 457 ? -17.691 6.437 17.552 1.00 89.69 457 ILE A CA 1
ATOM 3604 C C . ILE A 1 457 ? -16.621 7.521 17.509 1.00 89.69 457 ILE A C 1
ATOM 3606 O O . ILE A 1 457 ? -16.153 7.955 18.559 1.00 89.69 457 ILE A O 1
ATOM 3610 N N . VAL A 1 458 ? -16.226 7.966 16.318 1.00 90.19 458 VAL A N 1
ATOM 3611 C CA . VAL A 1 458 ? -15.185 8.990 16.143 1.00 90.19 458 VAL A CA 1
ATOM 3612 C C . VAL A 1 458 ? -15.818 10.301 15.705 1.00 90.19 458 VAL A C 1
ATOM 3614 O O . VAL A 1 458 ? -16.538 10.367 14.711 1.00 90.19 458 VAL A O 1
ATOM 3617 N N . THR A 1 459 ? -15.562 11.373 16.447 1.00 87.69 459 THR A N 1
ATOM 3618 C CA . THR A 1 459 ? -16.176 12.679 16.181 1.00 87.69 459 THR A CA 1
ATOM 3619 C C . THR A 1 459 ? -15.268 13.835 16.578 1.00 87.69 459 THR A C 1
ATOM 3621 O O . THR A 1 459 ? -14.370 13.676 17.400 1.00 87.69 459 THR A O 1
ATOM 3624 N N . ASN A 1 460 ? -15.524 15.025 16.034 1.00 82.06 460 ASN A N 1
ATOM 3625 C CA . ASN A 1 460 ? -14.798 16.240 16.404 1.00 82.06 460 ASN A CA 1
ATOM 3626 C C . ASN A 1 460 ? -15.181 16.780 17.783 1.00 82.06 460 ASN A C 1
ATOM 3628 O O . ASN A 1 460 ? -14.363 17.421 18.438 1.00 82.06 460 ASN A O 1
ATOM 3632 N N . THR A 1 461 ? -16.440 16.634 18.214 1.00 78.19 461 THR A N 1
ATOM 3633 C CA . THR A 1 461 ? -16.885 17.239 19.480 1.00 78.19 461 THR A CA 1
ATOM 3634 C C . THR A 1 461 ? -18.071 16.500 20.094 1.00 78.19 461 THR A C 1
ATOM 3636 O O . THR A 1 461 ? -19.116 16.315 19.467 1.00 78.19 461 THR A O 1
ATOM 3639 N N . LEU A 1 462 ? -17.943 16.152 21.376 1.00 76.94 462 LEU A N 1
ATOM 3640 C CA . LEU A 1 462 ? -19.000 15.565 22.195 1.00 76.94 462 LEU A CA 1
ATOM 3641 C C . LEU A 1 462 ? -19.535 16.581 23.210 1.00 76.94 462 LEU A C 1
ATOM 3643 O O . LEU A 1 462 ? -18.783 17.356 23.807 1.00 76.94 462 LEU A O 1
ATOM 3647 N N . GLN A 1 463 ? -20.834 16.520 23.515 1.00 72.94 463 GLN A N 1
ATOM 3648 C CA . GLN A 1 463 ? -21.377 17.275 24.646 1.00 72.94 463 GLN A CA 1
ATOM 3649 C C . GLN A 1 463 ? -20.679 16.871 25.951 1.00 72.94 463 GLN A C 1
ATOM 3651 O O . GLN A 1 463 ? -20.338 15.708 26.174 1.00 72.94 463 GLN A O 1
ATOM 3656 N N . LYS A 1 464 ? -20.491 17.826 26.871 1.00 70.81 464 LYS A N 1
ATOM 3657 C CA . LYS A 1 464 ? -19.987 17.519 28.223 1.00 70.81 464 LYS A CA 1
ATOM 3658 C C . LYS A 1 464 ? -20.918 16.556 28.965 1.00 70.81 464 LYS A C 1
ATOM 3660 O O . LYS A 1 464 ? -20.445 15.726 29.734 1.00 70.81 464 LYS A O 1
ATOM 3665 N N . ARG A 1 465 ? -22.231 16.675 28.738 1.00 68.75 465 ARG A N 1
ATOM 3666 C CA . ARG A 1 465 ? -23.278 15.811 29.295 1.00 68.75 465 ARG A CA 1
ATOM 3667 C C . ARG A 1 465 ? -24.407 15.669 28.281 1.00 68.75 465 ARG A C 1
ATOM 3669 O O . ARG A 1 465 ? -24.940 16.681 27.855 1.00 68.75 465 ARG A O 1
ATOM 3676 N N . TYR A 1 466 ? -24.768 14.431 27.959 1.00 68.56 466 TYR A N 1
ATOM 3677 C CA . TYR A 1 466 ? -25.887 14.104 27.068 1.00 68.56 466 TYR A CA 1
ATOM 3678 C C . TYR A 1 466 ? -27.197 13.889 27.829 1.00 68.56 466 TYR A C 1
ATOM 3680 O O . TYR A 1 466 ? -28.259 14.326 27.401 1.00 68.56 466 TYR A O 1
ATOM 3688 N N . PHE A 1 467 ? -27.119 13.255 29.000 1.00 65.31 467 PHE A N 1
ATOM 3689 C CA . PHE A 1 467 ? -28.260 13.038 29.881 1.00 65.31 467 PHE A CA 1
ATOM 3690 C C . PHE A 1 467 ? -28.171 14.006 31.060 1.00 65.31 467 PHE A C 1
ATOM 3692 O O . PHE A 1 467 ? -27.195 14.003 31.812 1.00 65.31 467 PHE A O 1
ATOM 3699 N N . SER A 1 468 ? -29.189 14.850 31.218 1.00 67.62 468 SER A N 1
ATOM 3700 C CA . SER A 1 468 ? -29.289 15.805 32.329 1.00 67.62 468 SER A CA 1
ATOM 3701 C C . SER A 1 468 ? -29.623 15.131 33.665 1.00 67.62 468 SER A C 1
ATOM 3703 O O . SER A 1 468 ? -29.266 15.659 34.716 1.00 67.62 468 SER A O 1
ATOM 3705 N N . ALA A 1 469 ? -30.251 13.950 33.632 1.00 68.25 469 ALA A N 1
ATOM 3706 C CA . ALA A 1 469 ? -30.608 13.150 34.799 1.00 68.25 469 ALA A CA 1
ATOM 3707 C C . ALA A 1 469 ? -30.115 11.701 34.649 1.00 68.25 469 ALA A C 1
ATOM 3709 O O . ALA A 1 469 ? -30.285 11.079 33.605 1.00 68.25 469 ALA A O 1
ATOM 3710 N N . ALA A 1 470 ? -29.559 11.118 35.714 1.00 67.94 470 ALA A N 1
ATOM 3711 C CA . ALA A 1 470 ? -29.112 9.720 35.706 1.00 67.94 470 ALA A CA 1
ATOM 3712 C C . ALA A 1 470 ? -30.257 8.726 35.419 1.00 67.94 470 ALA A C 1
ATOM 3714 O O . ALA A 1 470 ? -30.042 7.677 34.814 1.00 67.94 470 ALA A O 1
ATOM 3715 N N . SER A 1 471 ? -31.482 9.065 35.830 1.00 73.69 471 SER A N 1
ATOM 3716 C CA . SER A 1 471 ? -32.679 8.258 35.590 1.00 73.69 471 SER A CA 1
ATOM 3717 C C . SER A 1 471 ? -33.039 8.150 34.108 1.00 73.69 471 SER A C 1
ATOM 3719 O O . SER A 1 471 ? -33.461 7.079 33.685 1.00 73.69 471 SER A O 1
ATOM 3721 N N . SER A 1 472 ? -32.838 9.199 33.301 1.00 76.31 472 SER A N 1
ATOM 3722 C CA . SER A 1 472 ? -33.161 9.151 31.869 1.00 76.31 472 SER A CA 1
ATOM 3723 C C . SER A 1 472 ? -32.191 8.263 31.089 1.00 76.31 472 SER A C 1
ATOM 3725 O O . SER A 1 472 ? -32.629 7.520 30.215 1.00 76.31 472 SER A O 1
ATOM 3727 N N . TRP A 1 473 ? -30.908 8.252 31.465 1.00 76.25 473 TRP A N 1
ATOM 3728 C CA . TRP A 1 473 ? -29.941 7.273 30.956 1.00 76.25 473 TRP A CA 1
ATOM 3729 C C . TRP A 1 473 ? -30.318 5.842 31.349 1.00 76.25 473 TRP A C 1
ATOM 3731 O O . TRP A 1 473 ? -30.425 4.981 30.483 1.00 76.25 473 TRP A O 1
ATOM 3741 N N . LYS A 1 474 ? -30.576 5.587 32.643 1.00 74.56 474 LYS A N 1
ATOM 3742 C CA . LYS A 1 474 ? -30.952 4.246 33.131 1.00 74.56 474 LYS A CA 1
ATOM 3743 C C . LYS A 1 474 ? -32.212 3.716 32.438 1.00 74.56 474 LYS A C 1
ATOM 3745 O O . LYS A 1 474 ? -32.265 2.539 32.094 1.00 74.56 474 LYS A O 1
ATOM 3750 N N . THR A 1 475 ? -33.210 4.574 32.222 1.00 82.12 475 THR A N 1
ATOM 3751 C CA . THR A 1 475 ? -34.429 4.219 31.484 1.00 82.12 475 THR A CA 1
ATOM 3752 C C . THR A 1 475 ? -34.115 3.866 30.033 1.00 82.12 475 THR A C 1
ATOM 3754 O O . THR A 1 475 ? -34.494 2.782 29.606 1.00 82.12 475 THR A O 1
ATOM 3757 N N . PHE A 1 476 ? -33.348 4.700 29.323 1.00 81.38 476 PHE A N 1
ATOM 3758 C CA . PHE A 1 476 ? -32.940 4.425 27.942 1.00 81.38 476 PHE A CA 1
ATOM 3759 C C . PHE A 1 476 ? -32.164 3.104 27.815 1.00 81.38 476 PHE A C 1
ATOM 3761 O O . PHE A 1 476 ? -32.518 2.256 27.004 1.00 81.38 476 PHE A O 1
ATOM 3768 N N . VAL A 1 477 ? -31.159 2.878 28.667 1.00 78.38 477 VAL A N 1
ATOM 3769 C CA . VAL A 1 477 ? -30.366 1.636 28.684 1.00 78.38 477 VAL A CA 1
ATOM 3770 C C . VAL A 1 477 ? -31.241 0.410 28.930 1.00 78.38 477 VAL A C 1
ATOM 3772 O O . VAL A 1 477 ? -31.043 -0.624 28.295 1.00 78.38 477 VAL A O 1
ATOM 3775 N N . ARG A 1 478 ? -32.214 0.509 29.844 1.00 79.75 478 ARG A N 1
ATOM 3776 C CA . ARG A 1 478 ? -33.140 -0.590 30.131 1.00 79.75 478 ARG A CA 1
ATOM 3777 C C . ARG A 1 478 ? -34.054 -0.872 28.941 1.00 79.75 478 ARG A C 1
ATOM 3779 O O . ARG A 1 478 ? -34.194 -2.031 28.574 1.00 79.75 478 ARG A O 1
ATOM 3786 N N . GLU A 1 479 ? -34.652 0.164 28.360 1.00 83.88 479 GLU A N 1
ATOM 3787 C CA . GLU A 1 479 ? -35.569 0.053 27.218 1.00 83.88 479 GLU A CA 1
ATOM 3788 C C . GLU A 1 479 ? -34.877 -0.504 25.972 1.00 83.88 479 GLU A C 1
ATOM 3790 O O . GLU A 1 479 ? -35.463 -1.314 25.264 1.00 83.88 479 GLU A O 1
ATOM 3795 N N . GLN A 1 480 ? -33.618 -0.126 25.747 1.00 81.50 480 GLN A N 1
ATOM 3796 C CA . GLN A 1 480 ? -32.826 -0.565 24.595 1.00 81.50 480 GLN A CA 1
ATOM 3797 C C . GLN A 1 480 ? -31.940 -1.786 24.890 1.00 81.50 480 GLN A C 1
ATOM 3799 O O . GLN A 1 480 ? -31.124 -2.172 24.063 1.00 81.50 480 GLN A O 1
ATOM 3804 N N . SER A 1 481 ? -32.077 -2.410 26.068 1.00 78.25 481 SER A N 1
ATOM 3805 C CA . SER A 1 481 ? -31.310 -3.605 26.466 1.00 78.25 481 SER A CA 1
ATOM 3806 C C . SER A 1 481 ? -29.779 -3.453 26.424 1.00 78.25 481 SER A C 1
ATOM 3808 O O . SER A 1 481 ? -29.049 -4.426 26.269 1.00 78.25 481 SER A O 1
ATOM 3810 N N . LEU A 1 482 ? -29.266 -2.245 26.675 1.00 75.06 482 LEU A N 1
ATOM 3811 C CA . LEU A 1 482 ? -27.829 -1.926 26.669 1.00 75.06 482 LEU A CA 1
ATOM 3812 C C . LEU A 1 482 ? -27.136 -2.202 28.021 1.00 75.06 482 LEU A C 1
ATOM 3814 O O . LEU A 1 482 ? -26.090 -1.637 28.323 1.00 75.06 482 LEU A O 1
ATOM 3818 N N . GLN A 1 483 ? -27.730 -3.038 28.877 1.00 71.06 483 GLN A N 1
ATOM 3819 C CA . GLN A 1 483 ? -27.317 -3.210 30.281 1.00 71.06 483 GLN A CA 1
ATOM 3820 C C . GLN A 1 483 ? -25.930 -3.852 30.440 1.00 71.06 483 GLN A C 1
ATOM 3822 O O . GLN A 1 483 ? -25.280 -3.655 31.462 1.00 71.06 483 GLN A O 1
ATOM 3827 N N . ASN A 1 484 ? -25.478 -4.592 29.425 1.00 70.44 484 ASN A N 1
ATOM 3828 C CA . ASN A 1 484 ? -24.206 -5.318 29.425 1.00 70.44 484 ASN A CA 1
ATOM 3829 C C . ASN A 1 484 ? -23.122 -4.635 28.574 1.00 70.44 484 ASN A C 1
ATOM 3831 O O . ASN A 1 484 ? -22.095 -5.258 28.281 1.00 70.44 484 ASN A O 1
ATOM 3835 N N . VAL A 1 485 ? -23.350 -3.382 28.173 1.00 72.31 485 VAL A N 1
ATOM 3836 C CA . VAL A 1 485 ? -22.479 -2.621 27.275 1.00 72.31 485 VAL A CA 1
ATOM 3837 C C . VAL A 1 485 ? -21.645 -1.616 28.068 1.00 72.31 485 VAL A C 1
ATOM 3839 O O . VAL A 1 485 ? -22.200 -0.787 28.789 1.00 72.31 485 VAL A O 1
ATOM 3842 N N . ASP A 1 486 ? -20.320 -1.662 27.917 1.00 74.50 486 ASP A N 1
ATOM 3843 C CA . ASP A 1 486 ? -19.438 -0.676 28.555 1.00 74.50 486 ASP A CA 1
ATOM 3844 C C . ASP A 1 486 ? -19.316 0.554 27.658 1.00 74.50 486 ASP A C 1
ATOM 3846 O O . ASP A 1 486 ? -18.943 0.429 26.493 1.00 74.50 486 ASP A O 1
ATOM 3850 N N . PHE A 1 487 ? -19.610 1.743 28.190 1.00 74.44 487 PHE A N 1
ATOM 3851 C CA . PHE A 1 487 ? -19.521 2.995 27.438 1.00 74.44 487 PHE A CA 1
ATOM 3852 C C . PHE A 1 487 ? -18.390 3.882 27.961 1.00 74.44 487 PHE A C 1
ATOM 3854 O O . PHE A 1 487 ? -18.412 4.355 29.106 1.00 74.44 487 PHE A O 1
ATOM 3861 N N . TYR A 1 488 ? -17.431 4.164 27.084 1.00 77.31 488 TYR A N 1
ATOM 3862 C CA . TYR A 1 488 ? -16.261 4.980 27.373 1.00 77.31 488 TYR A CA 1
ATOM 3863 C C . TYR A 1 488 ? -16.273 6.263 26.552 1.00 77.31 488 TYR A C 1
ATOM 3865 O O . TYR A 1 488 ? -16.531 6.249 25.348 1.00 77.31 488 TYR A O 1
ATOM 3873 N N . ARG A 1 489 ? -15.931 7.378 27.201 1.00 79.38 489 ARG A N 1
ATOM 3874 C CA . ARG A 1 489 ? -15.546 8.618 26.526 1.00 79.38 489 ARG A CA 1
ATOM 3875 C C . ARG A 1 489 ? -14.032 8.764 26.591 1.00 79.38 489 ARG A C 1
ATOM 3877 O O . ARG A 1 489 ? -13.452 8.679 27.673 1.00 79.38 489 ARG A O 1
ATOM 3884 N N . ILE A 1 490 ? -13.423 9.059 25.448 1.00 78.06 490 ILE A N 1
ATOM 3885 C CA . ILE A 1 490 ? -11.997 9.347 25.324 1.00 78.06 490 ILE A CA 1
ATOM 3886 C C . ILE A 1 490 ? -11.849 10.738 24.712 1.00 78.06 490 ILE A C 1
ATOM 3888 O O . ILE A 1 490 ? -12.293 10.986 23.594 1.00 78.06 490 ILE A O 1
ATOM 3892 N N . SER A 1 491 ? -11.246 11.655 25.463 1.00 73.56 491 SER A N 1
ATOM 3893 C CA . SER A 1 491 ? -10.978 13.033 25.039 1.00 73.56 491 SER A CA 1
ATOM 3894 C C . SER A 1 491 ? -9.510 13.400 25.272 1.00 73.56 491 SER A C 1
ATOM 3896 O O . SER A 1 491 ? -8.790 12.683 25.973 1.00 73.56 491 SER A O 1
ATOM 3898 N N . LYS A 1 492 ? -9.077 14.541 24.719 1.00 66.69 492 LYS A N 1
ATOM 3899 C CA . LYS A 1 492 ? -7.704 15.066 24.819 1.00 66.69 492 LYS A CA 1
ATOM 3900 C C . LYS A 1 492 ? -7.121 14.941 26.238 1.00 66.69 492 LYS A C 1
ATOM 3902 O O . LYS A 1 492 ? -7.753 15.365 27.206 1.00 66.69 492 LYS A O 1
ATOM 3907 N N . GLY A 1 493 ? -5.910 14.384 26.332 1.00 59.09 493 GLY A N 1
ATOM 3908 C CA . GLY A 1 493 ? -5.236 14.053 27.598 1.00 59.09 493 GLY A CA 1
ATOM 3909 C C . GLY A 1 493 ? -5.416 12.598 28.050 1.00 59.09 493 GLY A C 1
ATOM 3910 O O . GLY A 1 493 ? -5.040 12.264 29.167 1.00 59.09 493 GLY A O 1
ATOM 3911 N N . SER A 1 494 ? -5.983 11.734 27.197 1.00 54.78 494 SER A N 1
ATOM 3912 C CA . SER A 1 494 ? -6.007 10.269 27.373 1.00 54.78 494 SER A CA 1
ATOM 3913 C C . SER A 1 494 ? -6.748 9.762 28.614 1.00 54.78 494 SER A C 1
ATOM 3915 O O . SER A 1 494 ? -6.524 8.634 29.045 1.00 54.78 494 SER A O 1
ATOM 3917 N N . THR A 1 495 ? -7.638 10.563 29.207 1.00 57.69 495 THR A N 1
ATOM 3918 C CA . THR A 1 495 ? -8.434 10.080 30.344 1.00 57.69 495 THR A CA 1
ATOM 3919 C C . THR A 1 495 ? -9.537 9.160 29.833 1.00 57.69 495 THR A C 1
ATOM 3921 O O . THR A 1 495 ? -10.471 9.623 29.175 1.00 57.69 495 THR A O 1
ATOM 3924 N N . LEU A 1 496 ? -9.428 7.859 30.123 1.00 60.19 496 LEU A N 1
ATOM 3925 C CA . LEU A 1 496 ? -10.539 6.930 29.956 1.00 60.19 496 LEU A CA 1
ATOM 3926 C C . LEU A 1 496 ? -11.597 7.295 30.987 1.00 60.19 496 LEU A C 1
ATOM 3928 O O . LEU A 1 496 ? -11.507 6.949 32.164 1.00 60.19 496 LEU A O 1
ATOM 3932 N N . GLN A 1 497 ? -12.602 8.043 30.557 1.00 62.12 497 GLN A N 1
ATOM 3933 C CA . GLN A 1 497 ? -13.749 8.308 31.401 1.00 62.12 497 GLN A CA 1
ATOM 3934 C C . GLN A 1 497 ? -14.786 7.249 31.071 1.00 62.12 497 GLN A C 1
ATOM 3936 O O . GLN A 1 497 ? -15.595 7.406 30.154 1.00 62.12 497 GLN A O 1
ATOM 3941 N N . GLU A 1 498 ? -14.761 6.153 31.832 1.00 57.44 498 GLU A N 1
ATOM 3942 C CA . GLU A 1 498 ? -15.968 5.349 31.992 1.00 57.44 498 GLU A CA 1
ATOM 3943 C C . GLU A 1 498 ? -17.069 6.316 32.435 1.00 57.44 498 GLU A C 1
ATOM 3945 O O . GLU A 1 498 ? -16.901 7.057 33.415 1.00 57.44 498 GLU A O 1
ATOM 3950 N N . ILE A 1 499 ? -18.179 6.375 31.698 1.00 54.06 499 ILE A N 1
ATOM 3951 C CA . ILE A 1 499 ? -19.292 7.223 32.114 1.00 54.06 499 ILE A CA 1
ATOM 3952 C C . ILE A 1 499 ? -19.897 6.584 33.369 1.00 54.06 499 ILE A C 1
ATOM 3954 O O . ILE A 1 499 ? -20.777 5.728 33.307 1.00 54.06 499 ILE A O 1
ATOM 3958 N N . LYS A 1 500 ? -19.404 7.013 34.539 1.00 43.47 500 LYS A N 1
ATOM 3959 C CA . LYS A 1 500 ? -19.842 6.601 35.879 1.00 43.47 500 LYS A CA 1
ATOM 3960 C C . LYS A 1 500 ? -21.246 7.129 36.200 1.00 43.47 500 LYS A C 1
ATOM 3962 O O . LYS A 1 500 ? -21.446 7.885 37.144 1.00 43.47 500 LYS A O 1
ATOM 3967 N N . VAL A 1 501 ? -22.244 6.685 35.444 1.00 42.88 501 VAL A N 1
ATOM 3968 C CA . VAL A 1 501 ? -23.632 6.561 35.929 1.00 42.88 501 VAL A CA 1
ATOM 3969 C C . VAL A 1 501 ? -23.880 5.115 36.431 1.00 42.88 501 VAL A C 1
ATOM 3971 O O . VAL A 1 501 ? -24.991 4.754 36.813 1.00 42.88 501 VAL A O 1
ATOM 3974 N N . LEU A 1 502 ? -22.826 4.285 36.474 1.00 44.28 502 LEU A N 1
ATOM 3975 C CA . LEU A 1 502 ? -22.882 2.816 36.463 1.00 44.28 502 LEU A CA 1
ATOM 3976 C C . LEU A 1 502 ? -22.414 2.083 37.740 1.00 44.28 502 LEU A C 1
ATOM 3978 O O . LEU A 1 502 ? -22.221 0.874 37.703 1.00 44.28 502 LEU A O 1
ATOM 3982 N N . LYS A 1 503 ? -22.310 2.738 38.904 1.00 33.59 503 LYS A N 1
ATOM 3983 C CA . LYS A 1 503 ? -22.179 2.024 40.195 1.00 33.59 503 LYS A CA 1
ATOM 3984 C C . LYS A 1 503 ? -23.015 2.669 41.300 1.00 33.59 503 LYS A C 1
ATOM 3986 O O . LYS A 1 503 ? -22.486 3.342 42.174 1.00 33.59 503 LYS A O 1
ATOM 3991 N N . SER A 1 504 ? -24.322 2.430 41.282 1.00 31.53 504 SER A N 1
ATOM 3992 C CA . SER A 1 504 ? -25.072 2.287 42.534 1.00 31.53 504 SER A CA 1
ATOM 3993 C C . SER A 1 504 ? -26.289 1.381 42.330 1.00 31.53 504 SER A C 1
ATOM 3995 O O . SER A 1 504 ? -27.186 1.684 41.540 1.00 31.53 504 SER A O 1
ATOM 3997 N N . GLU A 1 505 ? -26.232 0.261 43.057 1.00 34.62 505 GLU A N 1
ATOM 3998 C CA . GLU A 1 505 ? -27.335 -0.601 43.496 1.00 34.62 505 GLU A CA 1
ATOM 3999 C C . GLU A 1 505 ? -28.142 -1.317 42.404 1.00 34.62 505 GLU A C 1
ATOM 4001 O O . GLU A 1 505 ? -29.258 -0.940 42.059 1.00 34.62 505 GLU A O 1
ATOM 4006 N N . TRP A 1 506 ? -27.604 -2.447 41.942 1.00 31.17 506 TRP A N 1
ATOM 4007 C CA . TRP A 1 506 ? -28.450 -3.616 41.702 1.00 31.17 506 TRP A CA 1
ATOM 4008 C C . TRP A 1 506 ? -28.418 -4.457 42.984 1.00 31.17 506 TRP A C 1
ATOM 4010 O O . TRP A 1 506 ? -27.318 -4.706 43.487 1.00 31.17 506 TRP A O 1
ATOM 4020 N N . PRO A 1 507 ? -29.567 -4.852 43.561 1.00 29.77 507 PRO A N 1
ATOM 4021 C CA . PRO A 1 507 ? -29.571 -5.673 44.760 1.00 29.77 507 PRO A CA 1
ATOM 4022 C C . PRO A 1 507 ? -28.886 -7.004 44.454 1.00 29.77 507 PRO A C 1
ATOM 4024 O O . PRO A 1 507 ? -29.194 -7.670 43.464 1.00 29.77 507 PRO A O 1
ATOM 4027 N N . THR A 1 508 ? -27.943 -7.380 45.312 1.00 28.08 508 THR A N 1
ATOM 4028 C CA . THR A 1 508 ? -27.379 -8.725 45.366 1.00 28.08 508 THR A CA 1
ATOM 4029 C C . THR A 1 508 ? -28.538 -9.723 45.408 1.00 28.08 508 THR A C 1
ATOM 4031 O O . THR A 1 508 ? -29.405 -9.580 46.275 1.00 28.08 508 THR A O 1
ATOM 4034 N N . PRO A 1 509 ? -28.591 -10.732 44.521 1.00 31.25 509 PRO A N 1
ATOM 4035 C CA . PRO A 1 509 ? -29.580 -11.784 44.654 1.00 31.25 509 PRO A CA 1
ATOM 4036 C C . PRO A 1 509 ? -29.244 -12.576 45.917 1.00 31.25 509 PRO A C 1
ATOM 4038 O O . PRO A 1 509 ? -28.307 -13.373 45.960 1.00 31.25 509 PRO A O 1
ATOM 4041 N N . THR A 1 510 ? -29.981 -12.308 46.990 1.00 33.72 510 THR A N 1
ATOM 4042 C CA . THR A 1 510 ? -29.972 -13.132 48.190 1.00 33.72 510 THR A CA 1
ATOM 4043 C C . THR A 1 510 ? -30.582 -14.486 47.854 1.00 33.72 510 THR A C 1
ATOM 4045 O O . THR A 1 510 ? -31.788 -14.583 47.657 1.00 33.72 510 THR A O 1
ATOM 4048 N N . GLY A 1 511 ? -29.744 -15.520 47.854 1.00 32.19 511 GLY A N 1
ATOM 4049 C CA . GLY A 1 511 ? -30.143 -16.886 48.182 1.00 32.19 511 GLY A CA 1
ATOM 4050 C C . GLY A 1 511 ? -30.796 -17.714 47.071 1.00 32.19 511 GLY A C 1
ATOM 4051 O O . GLY A 1 511 ? -31.942 -17.506 46.699 1.00 32.19 511 GLY A O 1
ATOM 4052 N N . ASN A 1 512 ? -30.073 -18.770 46.693 1.00 35.25 512 ASN A N 1
ATOM 4053 C CA . ASN A 1 512 ? -30.575 -20.078 46.258 1.00 35.25 512 ASN A CA 1
ATOM 4054 C C . ASN A 1 512 ? -31.429 -20.157 44.980 1.00 35.25 512 ASN A C 1
ATOM 4056 O O . ASN A 1 512 ? -32.642 -20.327 45.036 1.00 35.25 512 ASN A O 1
ATOM 4060 N N . ALA A 1 513 ? -30.750 -20.270 43.837 1.00 28.64 513 ALA A N 1
ATOM 4061 C CA . ALA A 1 513 ? -31.159 -21.192 42.778 1.00 28.64 513 ALA A CA 1
ATOM 4062 C C . ALA A 1 513 ? -29.920 -21.647 41.994 1.00 28.64 513 ALA A C 1
ATOM 4064 O O . ALA A 1 513 ? -29.358 -20.912 41.186 1.00 28.64 513 ALA A O 1
ATOM 4065 N N . ALA A 1 514 ? -29.465 -22.867 42.277 1.00 33.44 514 ALA A N 1
ATOM 4066 C CA . ALA A 1 514 ? -28.561 -23.582 41.392 1.00 33.44 514 ALA A CA 1
ATOM 4067 C C . ALA A 1 514 ? -29.303 -23.938 40.091 1.00 33.44 514 ALA A C 1
ATOM 4069 O O . ALA A 1 514 ? -30.494 -24.242 40.117 1.00 33.44 514 ALA A O 1
ATOM 4070 N N . SER A 1 515 ? -28.555 -23.970 38.987 1.00 31.58 515 SER A N 1
ATOM 4071 C CA . SER A 1 515 ? -28.954 -24.332 37.616 1.00 31.58 515 SER A CA 1
ATOM 4072 C C . SER A 1 515 ? -29.498 -23.202 36.727 1.00 31.58 515 SER A C 1
ATOM 4074 O O . SER A 1 515 ? -30.691 -23.029 36.517 1.00 31.58 515 SER A O 1
ATOM 4076 N N . ALA A 1 516 ? -28.565 -22.490 36.099 1.00 27.44 516 ALA A N 1
ATOM 4077 C CA . ALA A 1 516 ? -28.656 -22.156 34.682 1.00 27.44 516 ALA A CA 1
ATOM 4078 C C . ALA A 1 516 ? -27.230 -21.941 34.162 1.00 27.44 516 ALA A C 1
ATOM 4080 O O . ALA A 1 516 ? -26.549 -20.989 34.536 1.00 27.44 516 ALA A O 1
ATOM 4081 N N . THR A 1 517 ? -26.756 -22.853 33.318 1.00 29.86 517 THR A N 1
ATOM 4082 C CA . THR A 1 517 ? -25.596 -22.645 32.448 1.00 29.86 517 THR A CA 1
ATOM 4083 C C . THR A 1 517 ? -25.956 -21.578 31.415 1.00 29.86 517 THR A C 1
ATOM 4085 O O . THR A 1 517 ? -26.301 -21.897 30.281 1.00 29.86 517 THR A O 1
ATOM 4088 N N . SER A 1 518 ? -25.927 -20.306 31.807 1.00 26.16 518 SER A N 1
ATOM 4089 C CA . SER A 1 518 ? -25.850 -19.201 30.860 1.00 26.16 518 SER A CA 1
ATOM 4090 C C . SER A 1 518 ? -24.375 -18.945 30.583 1.00 26.16 518 SER A C 1
ATOM 4092 O O . SER A 1 518 ? -23.645 -18.468 31.454 1.00 26.16 518 SER A O 1
ATOM 4094 N N . THR A 1 519 ? -23.925 -19.291 29.380 1.00 24.19 519 THR A N 1
ATOM 4095 C CA . THR A 1 519 ? -22.692 -18.754 28.796 1.00 24.19 519 THR A CA 1
ATOM 4096 C C . THR A 1 519 ? -22.606 -17.251 29.087 1.00 24.19 519 THR A C 1
ATOM 4098 O O . THR A 1 519 ? -23.587 -16.548 28.824 1.00 24.19 519 THR A O 1
ATOM 4101 N N . PRO A 1 520 ? -21.493 -16.737 29.643 1.00 28.98 520 PRO A N 1
ATOM 4102 C CA . PRO A 1 520 ? -21.349 -15.306 29.865 1.00 28.98 520 PRO A CA 1
ATOM 4103 C C . PRO A 1 520 ? -21.442 -14.615 28.505 1.00 28.98 520 PRO A C 1
ATOM 4105 O O . PRO A 1 520 ? -20.692 -14.953 27.589 1.00 28.98 520 PRO A O 1
ATOM 4108 N N . SER A 1 521 ? -22.391 -13.690 28.347 1.00 38.31 521 SER A N 1
ATOM 4109 C CA . SER A 1 521 ? -22.490 -12.872 27.139 1.00 38.31 521 SER A CA 1
ATOM 4110 C C . SER A 1 521 ? -21.132 -12.212 26.904 1.00 38.31 521 SER A C 1
ATOM 4112 O O . SER A 1 521 ? -20.659 -11.490 27.790 1.00 38.31 521 SER A O 1
ATOM 4114 N N . LEU A 1 522 ? -20.491 -12.467 25.755 1.00 49.72 522 LEU A N 1
ATOM 4115 C CA . LEU A 1 522 ? -19.328 -11.685 25.338 1.00 49.72 522 LEU A CA 1
ATOM 4116 C C . LEU A 1 522 ? -19.746 -10.218 25.408 1.00 49.72 522 LEU A C 1
ATOM 4118 O O . LEU A 1 522 ? -20.705 -9.829 24.754 1.00 49.72 522 LEU A O 1
ATOM 4122 N N . GLY A 1 523 ? -19.092 -9.432 26.261 1.00 63.06 523 GLY A N 1
ATOM 4123 C CA . GLY A 1 523 ? -19.453 -8.030 26.411 1.00 63.06 523 GLY A CA 1
ATOM 4124 C C . GLY A 1 523 ? -19.325 -7.280 25.085 1.00 63.06 523 GLY A C 1
ATOM 4125 O O . GLY A 1 523 ? -18.447 -7.598 24.274 1.00 63.06 523 GLY A O 1
ATOM 4126 N N . HIS A 1 524 ? -20.096 -6.203 24.951 1.00 74.75 524 HIS A N 1
ATOM 4127 C CA . HIS A 1 524 ? -19.916 -5.168 23.928 1.00 74.75 524 HIS A CA 1
ATOM 4128 C C . HIS A 1 524 ? -19.263 -3.927 24.546 1.00 74.75 524 HIS A C 1
ATOM 4130 O O . HIS A 1 524 ? -19.669 -3.488 25.626 1.00 74.75 524 HIS A O 1
ATOM 4136 N N . ALA A 1 525 ? -18.243 -3.375 23.889 1.00 80.81 525 ALA A N 1
ATOM 4137 C CA . ALA A 1 525 ? -17.608 -2.119 24.288 1.00 80.81 525 ALA A CA 1
ATOM 4138 C C . ALA A 1 525 ? -17.976 -1.017 23.298 1.00 80.81 525 ALA A C 1
ATOM 4140 O O . ALA A 1 525 ? -17.837 -1.212 22.094 1.00 80.81 525 ALA A O 1
ATOM 4141 N N . ILE A 1 526 ? -18.372 0.151 23.792 1.00 82.12 526 ILE A N 1
ATOM 4142 C CA . ILE A 1 526 ? -18.569 1.354 22.987 1.00 82.12 526 ILE A CA 1
ATOM 4143 C C . ILE A 1 526 ? -17.553 2.396 23.420 1.00 82.12 526 ILE A C 1
ATOM 4145 O O . ILE A 1 526 ? -17.479 2.757 24.596 1.00 82.12 526 ILE A O 1
ATOM 4149 N N . MET A 1 527 ? -16.790 2.912 22.464 1.00 83.56 527 MET A N 1
ATOM 4150 C CA . MET A 1 527 ? -15.780 3.933 22.714 1.00 83.56 527 MET A CA 1
ATOM 4151 C C . MET A 1 527 ? -16.055 5.160 21.859 1.00 83.56 527 MET A C 1
ATOM 4153 O O . MET A 1 527 ? -15.875 5.140 20.644 1.00 83.56 527 MET A O 1
ATOM 4157 N N . ALA A 1 528 ? -16.483 6.240 22.507 1.00 83.44 528 ALA A N 1
ATOM 4158 C CA . ALA A 1 528 ? -16.653 7.539 21.880 1.00 83.44 528 ALA A CA 1
ATOM 4159 C C . ALA A 1 528 ? -15.342 8.332 21.971 1.00 83.44 528 ALA A C 1
ATOM 4161 O O . ALA A 1 528 ? -14.950 8.781 23.053 1.00 83.44 528 ALA A O 1
ATOM 4162 N N . ILE A 1 529 ? -14.670 8.487 20.833 1.00 84.00 529 ILE A N 1
ATOM 4163 C CA . ILE A 1 529 ? -13.387 9.169 20.676 1.00 84.00 529 ILE A CA 1
ATOM 4164 C C . ILE A 1 529 ? -13.643 10.580 20.147 1.00 84.00 529 ILE A C 1
ATOM 4166 O O . ILE A 1 529 ? -14.129 10.777 19.032 1.00 84.00 529 ILE A O 1
ATOM 4170 N N . GLU A 1 530 ? -13.301 11.568 20.965 1.00 82.75 530 GLU A N 1
ATOM 4171 C CA . GLU A 1 530 ? -13.364 12.985 20.624 1.00 82.75 530 GLU A CA 1
ATOM 4172 C C . GLU A 1 530 ? -12.002 13.454 20.102 1.00 82.75 530 GLU A C 1
ATOM 4174 O O . GLU A 1 530 ? -11.009 13.473 20.838 1.00 82.75 530 GLU A O 1
ATOM 4179 N N . LEU A 1 531 ? -11.954 13.841 18.826 1.00 78.94 531 LEU A N 1
ATOM 4180 C CA . LEU A 1 531 ? -10.764 14.408 18.209 1.00 78.94 531 LEU A CA 1
ATOM 4181 C C . LEU A 1 531 ? -10.505 15.817 18.739 1.00 78.94 531 LEU A C 1
ATOM 4183 O O . LEU A 1 531 ? -11.415 16.608 18.982 1.00 78.94 531 LEU A O 1
ATOM 4187 N N . THR A 1 532 ? -9.229 16.169 18.887 1.00 62.19 532 THR A N 1
ATOM 4188 C CA . THR A 1 532 ? -8.868 17.573 19.094 1.00 62.19 532 THR A CA 1
ATOM 4189 C C . THR A 1 532 ? -9.190 18.302 17.801 1.00 62.19 532 THR A C 1
ATOM 4191 O O . THR A 1 532 ? -8.682 17.867 16.776 1.00 62.19 532 THR A O 1
ATOM 4194 N N . VAL A 1 533 ? -9.999 19.369 17.853 1.00 46.97 533 VAL A N 1
ATOM 4195 C CA . VAL A 1 533 ? -10.352 20.233 16.711 1.00 46.97 533 VAL A CA 1
ATOM 4196 C C . VAL A 1 533 ? -9.136 20.440 15.805 1.00 46.97 533 VAL A C 1
ATOM 4198 O O . VAL A 1 533 ? -8.303 21.315 16.036 1.00 46.97 533 VAL A O 1
ATOM 4201 N N . VAL A 1 534 ? -9.035 19.616 14.769 1.00 43.41 534 VAL A N 1
ATOM 4202 C CA . VAL A 1 534 ? -8.361 19.981 13.543 1.00 43.41 534 VAL A CA 1
ATOM 4203 C C . VAL A 1 534 ? -9.497 20.638 12.797 1.00 43.41 534 VAL A C 1
ATOM 4205 O O . VAL A 1 534 ? -10.390 19.965 12.299 1.00 43.41 534 VAL A O 1
ATOM 4208 N N . SER A 1 535 ? -9.575 21.964 12.865 1.00 35.28 535 SER A N 1
ATOM 4209 C CA . SER A 1 535 ? -10.415 22.699 11.929 1.00 35.28 535 SER A CA 1
ATOM 4210 C C . SER A 1 535 ? -9.897 22.331 10.539 1.00 35.28 535 SER A C 1
ATOM 4212 O O . SER A 1 535 ? -8.819 22.797 10.157 1.00 35.28 535 SER A O 1
ATOM 4214 N N . TYR A 1 536 ? -10.582 21.386 9.895 1.00 41.94 536 TYR A N 1
ATOM 4215 C CA . TYR A 1 536 ? -10.254 20.868 8.573 1.00 41.94 536 TYR A CA 1
ATOM 4216 C C . TYR A 1 536 ? -10.626 21.861 7.483 1.00 41.94 536 TYR A C 1
ATOM 4218 O O . TYR A 1 536 ? -11.656 22.558 7.640 1.00 41.94 536 TYR A O 1
#

Secondary structure (DSSP, 8-state):
---PPPP----TT-HHHHHH-SB-HHHHHHHHHHHT-S---TT-BHHHHHHHHHHHHHTTPPPPEEEETTPPPS--TT----HHHHHHHHHHHHHHHHHHHTTT-EEEE---THHHHHHHHHHTT---SS-EEEEEE--SPPPP---PPTTS-HHHHHHHHTS-HHHHHHHHHHHHHS-----S-HHHHHHHHHHHHHHHHHHHHHHHTT-HHHHHHHHHHHTT--B-S-TTS--HHHHSS-EES--S-EEEEEPTTSSEEETTEE----EEPPPTTT-HHHHHHHT-BTTB-S-SS-HHHHHHHS---B---BTTBS--TTHHHHHHHHHHHHHHHGGG-TT-EEHHHHHHHHHHHTTSS-TTTTHHHHHHHHTSTTTT-EE-EEPPTT----GGG--TTS-EE-EEEPPGGGS--EEETTSSEEEEEE--SSPPPHHHHHHHHTT--TT-SEEEEEES---S-S-SSHHHHHHHHHHTT-TTEEEEEEETTTEEEE-S---S-PPP--S--------PPPPEEEEEEE------

Organism: NCBI:txid129364

Foldseek 3Di:
DDDDDDDDDDLQLALVVLLPDQFAQVLQVLLCVLVVHPDRDRGDTPVSNLVSQVVCVVVVHDADEAEAEAQDALDDLPDPDDPVVSSVSLSVSSNVPSNCVSSVHHYHYDHQLNSVVSVQVNLQSRADPFKDFDDKDFQADPFDPPPDDPADDPLLVVLLRLAGPVLNVVLVVCCVVPPDPDDPDVVSVQVVLQVSLLVSLVVQCVQQVLDLLLLVLLLCQLQQWFAPPFPSHRDNRRNHPWTFPDDGMFIWIRHNNGATDGPNHHDGRGTGDDFCRNHVSCNQRQLEAQNDDNDPAAQLVSLVVPPGRIQQDAPADHDDPFSSVLSLQSSLLLHLQRNHHQQTDFPLSSVQSSCRNLVQDDPPLSVVSSVVCCPDPRRPDGRANEGNEPGDNDPSSDDPRTGYWYKYQDHVVLQWGIAIPQLQETEHEDADPDADALVNVLVVVLSRPPSRQEYEYEYQHHDPDRDPDLVVVVVSCVVSVVLQEFEWEAGRSGDTDRPPSNDDDDDDPPDDDPDDPDDPPSGHYYYYYHRHDPVD

pLDDT: mean 78.15, std 16.9, range [24.19, 97.5]

Radius of gyration: 30.26 Å; chains: 1; bounding box: 72×61×94 Å